Protein AF-0000000078024360 (afdb_homodimer)

Sequence (506 aa):
MDKLLIVNADDFGLCKAQNYGIIDAFTHGVVTSTTAMVNGSGIEHAVALSAKHPGLAIGMHFVLTLGRPLSAMPGLVDEKGELGKWIWQRAEEGSLPLAEIEHELECQYARFLELFGRAPTHLDSHHHVHMIPQIYPIVEAFAKEKGVAIRFDYDAALPAGLECVGVKTAAGFDSGFYGDAISETLFLDTLEKSMARGEQSLEIMCHPSFIDNTILASKYCYPRLAELDVLTSASLRYAIAERGYRLGTFKDLMDKLLIVNADDFGLCKAQNYGIIDAFTHGVVTSTTAMVNGSGIEHAVALSAKHPGLAIGMHFVLTLGRPLSAMPGLVDEKGELGKWIWQRAEEGSLPLAEIEHELECQYARFLELFGRAPTHLDSHHHVHMIPQIYPIVEAFAKEKGVAIRFDYDAALPAGLECVGVKTAAGFDSGFYGDAISETLFLDTLEKSMARGEQSLEIMCHPSFIDNTILASKYCYPRLAELDVLTSASLRYAIAERGYRLGTFKDL

Structure (mmCIF, N/CA/C/O backbone):
data_AF-0000000078024360-model_v1
#
loop_
_entity.id
_entity.type
_entity.pdbx_description
1 polymer 'Chitooligosaccharide deacetylase'
#
loop_
_atom_site.group_PDB
_atom_site.id
_atom_site.type_symbol
_atom_site.label_atom_id
_atom_site.label_alt_id
_atom_site.label_comp_id
_atom_site.label_asym_id
_atom_site.label_entity_id
_atom_site.label_seq_id
_atom_site.pdbx_PDB_ins_code
_atom_site.Cartn_x
_atom_site.Cartn_y
_atom_site.Cartn_z
_atom_site.occupancy
_atom_site.B_iso_or_equiv
_atom_site.auth_seq_id
_atom_site.auth_comp_id
_atom_site.auth_asym_id
_atom_site.auth_atom_id
_atom_site.pdbx_PDB_model_num
ATOM 1 N N . MET A 1 1 ? 19.062 -15.711 -28.844 1 66.38 1 MET A N 1
ATOM 2 C CA . MET A 1 1 ? 17.703 -15.266 -28.562 1 66.38 1 MET A CA 1
ATOM 3 C C . MET A 1 1 ? 17.5 -15.047 -27.078 1 66.38 1 MET A C 1
ATOM 5 O O . MET A 1 1 ? 18.078 -15.75 -26.25 1 66.38 1 MET A O 1
ATOM 9 N N . ASP A 1 2 ? 16.891 -13.922 -26.531 1 89.38 2 ASP A N 1
ATOM 10 C CA . ASP A 1 2 ? 16.719 -13.625 -25.109 1 89.38 2 ASP A CA 1
ATOM 11 C C . ASP A 1 2 ? 15.828 -14.648 -24.422 1 89.38 2 ASP A C 1
ATOM 13 O O . ASP A 1 2 ? 14.883 -15.164 -25.031 1 89.38 2 ASP A O 1
ATOM 17 N N . LYS A 1 3 ? 16.328 -15.125 -23.312 1 97.38 3 LYS A N 1
ATOM 18 C CA . LYS A 1 3 ? 15.531 -16.016 -22.484 1 97.38 3 LYS A CA 1
ATOM 19 C C . LYS A 1 3 ? 14.359 -15.266 -21.844 1 97.38 3 LYS A C 1
ATOM 21 O O . LYS A 1 3 ? 14.5 -14.102 -21.469 1 97.38 3 LYS A O 1
ATOM 26 N N . LEU A 1 4 ? 13.25 -15.953 -21.812 1 98.5 4 LEU A N 1
ATOM 27 C CA . LEU A 1 4 ? 12.047 -15.336 -21.266 1 98.5 4 LEU A CA 1
ATOM 28 C C . LEU A 1 4 ? 12 -15.5 -19.75 1 98.5 4 LEU A C 1
ATOM 30 O O . LEU A 1 4 ? 12.133 -16.625 -19.234 1 98.5 4 LEU A O 1
ATOM 34 N N . LEU A 1 5 ? 11.906 -14.422 -19.031 1 98.81 5 LEU A N 1
ATOM 35 C CA . LEU A 1 5 ? 11.711 -14.453 -17.578 1 98.81 5 LEU A CA 1
ATOM 36 C C . LEU A 1 5 ? 10.328 -13.922 -17.219 1 98.81 5 LEU A C 1
ATOM 38 O O . LEU A 1 5 ? 9.961 -12.812 -17.594 1 98.81 5 LEU A O 1
ATOM 42 N N . ILE A 1 6 ? 9.547 -14.727 -16.562 1 98.88 6 ILE A N 1
ATOM 43 C CA . ILE A 1 6 ? 8.242 -14.336 -16.047 1 98.88 6 ILE A CA 1
ATOM 44 C C . ILE A 1 6 ? 8.305 -14.25 -14.523 1 98.88 6 ILE A C 1
ATOM 46 O O . ILE A 1 6 ? 8.438 -15.273 -13.836 1 98.88 6 ILE A O 1
ATOM 50 N N . VAL A 1 7 ? 8.273 -13.078 -14 1 98.94 7 VAL A N 1
ATOM 51 C CA . VAL A 1 7 ? 8.172 -12.891 -12.555 1 98.94 7 VAL A CA 1
ATOM 52 C C . VAL A 1 7 ? 6.707 -12.766 -12.148 1 98.94 7 VAL A C 1
ATOM 54 O O . VAL A 1 7 ? 6.082 -11.727 -12.391 1 98.94 7 VAL A O 1
ATOM 57 N N . ASN A 1 8 ? 6.195 -13.805 -11.539 1 98.94 8 ASN A N 1
ATOM 58 C CA . ASN A 1 8 ? 4.773 -13.867 -11.203 1 98.94 8 ASN A CA 1
ATOM 59 C C . ASN A 1 8 ? 4.535 -13.656 -9.711 1 98.94 8 ASN A C 1
ATOM 61 O O . ASN A 1 8 ? 5 -14.445 -8.891 1 98.94 8 ASN A O 1
ATOM 65 N N . ALA A 1 9 ? 3.83 -12.594 -9.406 1 98.94 9 ALA A N 1
ATOM 66 C CA . ALA A 1 9 ? 3.439 -12.32 -8.023 1 98.94 9 ALA A CA 1
ATOM 67 C C . ALA A 1 9 ? 2.119 -13.008 -7.684 1 98.94 9 ALA A C 1
ATOM 69 O O . ALA A 1 9 ? 1.08 -12.695 -8.266 1 98.94 9 ALA A O 1
ATOM 70 N N . ASP A 1 10 ? 2.162 -13.883 -6.75 1 98.75 10 ASP A N 1
ATOM 71 C CA . ASP A 1 10 ? 0.977 -14.633 -6.344 1 98.75 10 ASP A CA 1
ATOM 72 C C . ASP A 1 10 ? 0.102 -13.805 -5.406 1 98.75 10 ASP A C 1
ATOM 74 O O . ASP A 1 10 ? 0.519 -12.742 -4.93 1 98.75 10 ASP A O 1
ATOM 78 N N . ASP A 1 11 ? -1.193 -14.211 -5.242 1 98.69 11 ASP A N 1
ATOM 79 C CA . ASP A 1 11 ? -2.107 -13.82 -4.176 1 98.69 11 ASP A CA 1
ATOM 80 C C . ASP A 1 11 ? -2.758 -12.469 -4.484 1 98.69 11 ASP A C 1
ATOM 82 O O . ASP A 1 11 ? -3.135 -11.734 -3.57 1 98.69 11 ASP A O 1
ATOM 86 N N . PHE A 1 12 ? -2.816 -12.078 -5.797 1 98.88 12 PHE A N 1
ATOM 87 C CA . PHE A 1 12 ? -3.582 -10.891 -6.168 1 98.88 12 PHE A CA 1
ATOM 88 C C . PHE A 1 12 ? -5.047 -11.047 -5.777 1 98.88 12 PHE A C 1
ATOM 90 O O . PHE A 1 12 ? -5.684 -12.047 -6.121 1 98.88 12 PHE A O 1
ATOM 97 N N . GLY A 1 13 ? -5.559 -10.164 -4.961 1 98.81 13 GLY A N 1
ATOM 98 C CA . GLY A 1 13 ? -6.922 -10.266 -4.469 1 98.81 13 GLY A CA 1
ATOM 99 C C . GLY A 1 13 ? -7 -10.742 -3.029 1 98.81 13 GLY A C 1
ATOM 100 O O . GLY A 1 13 ? -8.078 -10.742 -2.428 1 98.81 13 GLY A O 1
ATOM 101 N N . LEU A 1 14 ? -5.883 -11.109 -2.449 1 98.5 14 LEU A N 1
ATOM 102 C CA . LEU A 1 14 ? -5.875 -11.547 -1.058 1 98.5 14 LEU A CA 1
ATOM 103 C C . LEU A 1 14 ? -6.328 -10.422 -0.133 1 98.5 14 LEU A C 1
ATOM 105 O O . LEU A 1 14 ? -7.238 -10.609 0.677 1 98.5 14 LEU A O 1
ATOM 109 N N . CYS A 1 15 ? -5.68 -9.305 -0.223 1 98.19 15 CYS A N 1
ATOM 110 C CA . CYS A 1 15 ? -5.98 -8.102 0.543 1 98.19 15 CYS A CA 1
ATOM 111 C C . CYS A 1 15 ? -5.398 -6.863 -0.13 1 98.19 15 CYS A C 1
ATOM 113 O O . CYS A 1 15 ? -4.672 -6.973 -1.119 1 98.19 15 CYS A O 1
ATOM 115 N N . LYS A 1 16 ? -5.711 -5.691 0.348 1 98.25 16 LYS A N 1
ATOM 116 C CA . LYS A 1 16 ? -5.301 -4.453 -0.303 1 98.25 16 LYS A CA 1
ATOM 117 C C . LYS A 1 16 ? -3.785 -4.277 -0.244 1 98.25 16 LYS A C 1
ATOM 119 O O . LYS A 1 16 ? -3.166 -3.854 -1.222 1 98.25 16 LYS A O 1
ATOM 124 N N . ALA A 1 17 ? -3.193 -4.617 0.875 1 98.62 17 ALA A N 1
ATOM 125 C CA . ALA A 1 17 ? -1.746 -4.484 1.014 1 98.62 17 ALA A CA 1
ATOM 126 C C . ALA A 1 17 ? -1.016 -5.34 -0.019 1 98.62 17 ALA A C 1
ATOM 128 O O . ALA A 1 17 ? -0.047 -4.887 -0.635 1 98.62 17 ALA A O 1
ATOM 129 N N . GLN A 1 18 ? -1.488 -6.551 -0.146 1 98.75 18 GLN A N 1
ATOM 130 C CA . GLN A 1 18 ? -0.929 -7.445 -1.153 1 98.75 18 GLN A CA 1
ATOM 131 C C . GLN A 1 18 ? -1.11 -6.875 -2.557 1 98.75 18 GLN A C 1
ATOM 133 O O . GLN A 1 18 ? -0.174 -6.875 -3.359 1 98.75 18 GLN A O 1
ATOM 138 N N . ASN A 1 19 ? -2.318 -6.383 -2.824 1 98.88 19 ASN A N 1
ATOM 139 C CA . ASN A 1 19 ? -2.617 -5.82 -4.137 1 98.88 19 ASN A CA 1
ATOM 140 C C . ASN A 1 19 ? -1.696 -4.648 -4.465 1 98.88 19 ASN A C 1
ATOM 142 O O . ASN A 1 19 ? -1.113 -4.598 -5.551 1 98.88 19 ASN A O 1
ATOM 146 N N . TYR A 1 20 ? -1.521 -3.744 -3.545 1 98.75 20 TYR A N 1
ATOM 147 C CA . TYR A 1 20 ? -0.674 -2.58 -3.777 1 98.75 20 TYR A CA 1
ATOM 148 C C . TYR A 1 20 ? 0.786 -2.988 -3.934 1 98.75 20 TYR A C 1
ATOM 150 O O . TYR A 1 20 ? 1.521 -2.396 -4.727 1 98.75 20 TYR A O 1
ATOM 158 N N . GLY A 1 21 ? 1.196 -3.994 -3.168 1 98.75 21 GLY A N 1
ATOM 159 C CA . GLY A 1 21 ? 2.549 -4.504 -3.33 1 98.75 21 GLY A CA 1
ATOM 160 C C . GLY A 1 21 ? 2.818 -5.047 -4.719 1 98.75 21 GLY A C 1
ATOM 161 O O . GLY A 1 21 ? 3.877 -4.785 -5.301 1 98.75 21 GLY A O 1
ATOM 162 N N . ILE A 1 22 ? 1.882 -5.734 -5.211 1 98.88 22 ILE A N 1
ATOM 163 C CA . ILE A 1 22 ? 2.002 -6.312 -6.547 1 98.88 22 ILE A CA 1
ATOM 164 C C . ILE A 1 22 ? 2.033 -5.199 -7.59 1 98.88 22 ILE A C 1
ATOM 166 O O . ILE A 1 22 ? 2.885 -5.199 -8.484 1 98.88 22 ILE A O 1
ATOM 170 N N . ILE A 1 23 ? 1.162 -4.215 -7.492 1 98.56 23 ILE A N 1
ATOM 171 C CA . ILE A 1 23 ? 1.095 -3.111 -8.438 1 98.56 23 ILE A CA 1
ATOM 172 C C . ILE A 1 23 ? 2.393 -2.311 -8.391 1 98.56 23 ILE A C 1
ATOM 174 O O . ILE A 1 23 ? 2.906 -1.884 -9.43 1 98.56 23 ILE A O 1
ATOM 178 N N . ASP A 1 24 ? 2.916 -2.135 -7.164 1 98.25 24 ASP A N 1
ATOM 179 C CA . ASP A 1 24 ? 4.164 -1.393 -7.027 1 98.25 24 ASP A CA 1
ATOM 180 C C . ASP A 1 24 ? 5.32 -2.135 -7.699 1 98.25 24 ASP A C 1
ATOM 182 O O . ASP A 1 24 ? 6.125 -1.528 -8.406 1 98.25 24 ASP A O 1
ATOM 186 N N . ALA A 1 25 ? 5.379 -3.422 -7.496 1 98.62 25 ALA A N 1
ATOM 187 C CA . ALA A 1 25 ? 6.441 -4.238 -8.078 1 98.62 25 ALA A CA 1
ATOM 188 C C . ALA A 1 25 ? 6.309 -4.312 -9.594 1 98.62 25 ALA A C 1
ATOM 190 O O . ALA A 1 25 ? 7.309 -4.469 -10.305 1 98.62 25 ALA A O 1
ATOM 191 N N . PHE A 1 26 ? 5.133 -4.176 -10.109 1 98.75 26 PHE A N 1
ATOM 192 C CA . PHE A 1 26 ? 4.887 -4.145 -11.547 1 98.75 26 PHE A CA 1
ATOM 193 C C . PHE A 1 26 ? 5.297 -2.797 -12.133 1 98.75 26 PHE A C 1
ATOM 195 O O . PHE A 1 26 ? 6 -2.746 -13.148 1 98.75 26 PHE A O 1
ATOM 202 N N . THR A 1 27 ? 4.883 -1.748 -11.445 1 96.88 27 THR A N 1
ATOM 203 C CA . THR A 1 27 ? 5.059 -0.398 -11.969 1 96.88 27 THR A CA 1
ATOM 204 C C . THR A 1 27 ? 6.512 0.044 -11.852 1 96.88 27 THR A C 1
ATOM 206 O O . THR A 1 27 ? 7.031 0.745 -12.719 1 96.88 27 THR A O 1
ATOM 209 N N . HIS A 1 28 ? 7.168 -0.388 -10.789 1 95.75 28 HIS A N 1
ATOM 210 C CA . HIS A 1 28 ? 8.492 0.152 -10.5 1 95.75 28 HIS A CA 1
ATOM 211 C C . HIS A 1 28 ? 9.547 -0.952 -10.469 1 95.75 28 HIS A C 1
ATOM 213 O O . HIS A 1 28 ? 10.711 -0.693 -10.172 1 95.75 28 HIS A O 1
ATOM 219 N N . GLY A 1 29 ? 9.109 -2.186 -10.773 1 98.06 29 GLY A N 1
ATOM 220 C CA . GLY A 1 29 ? 10.039 -3.295 -10.617 1 98.06 29 GLY A CA 1
ATOM 221 C C . GLY A 1 29 ? 9.984 -4.285 -11.766 1 98.06 29 GLY A C 1
ATOM 222 O O . GLY A 1 29 ? 9.828 -3.891 -12.922 1 98.06 29 GLY A O 1
ATOM 223 N N . VAL A 1 30 ? 10.188 -5.57 -11.438 1 98.75 30 VAL A N 1
ATOM 224 C CA . VAL A 1 30 ? 10.445 -6.547 -12.492 1 98.75 30 VAL A CA 1
ATOM 225 C C . VAL A 1 30 ? 9.266 -7.512 -12.609 1 98.75 30 VAL A C 1
ATOM 227 O O . VAL A 1 30 ? 9.273 -8.406 -13.453 1 98.75 30 VAL A O 1
ATOM 230 N N . VAL A 1 31 ? 8.203 -7.281 -11.766 1 98.88 31 VAL A N 1
ATOM 231 C CA . VAL A 1 31 ? 7.02 -8.133 -11.852 1 98.88 31 VAL A CA 1
ATOM 232 C C . VAL A 1 31 ? 6.25 -7.824 -13.133 1 98.88 31 VAL A C 1
ATOM 234 O O . VAL A 1 31 ? 6.023 -6.656 -13.469 1 98.88 31 VAL A O 1
ATOM 237 N N . THR A 1 32 ? 5.887 -8.859 -13.867 1 98.81 32 THR A N 1
ATOM 238 C CA . THR A 1 32 ? 5.176 -8.648 -15.125 1 98.81 32 THR A CA 1
ATOM 239 C C . THR A 1 32 ? 3.855 -9.406 -15.133 1 98.81 32 THR A C 1
ATOM 241 O O . THR A 1 32 ? 3.02 -9.203 -16.016 1 98.81 32 THR A O 1
ATOM 244 N N . SER A 1 33 ? 3.705 -10.297 -14.133 1 98.75 33 SER A N 1
ATOM 245 C CA . SER A 1 33 ? 2.58 -11.227 -14.094 1 98.75 33 SER A CA 1
ATOM 246 C C . SER A 1 33 ? 2.1 -11.453 -12.664 1 98.75 33 SER A C 1
ATOM 248 O O . SER A 1 33 ? 2.875 -11.32 -11.711 1 98.75 33 SER A O 1
ATOM 250 N N . THR A 1 34 ? 0.787 -11.688 -12.562 1 98.94 34 THR A N 1
ATOM 251 C CA . THR A 1 34 ? 0.217 -12.031 -11.266 1 98.94 34 THR A CA 1
ATOM 252 C C . THR A 1 34 ? -0.892 -13.062 -11.422 1 98.94 34 THR A C 1
ATOM 254 O O . THR A 1 34 ? -1.272 -13.414 -12.539 1 98.94 34 THR A O 1
ATOM 257 N N . THR A 1 35 ? -1.301 -13.656 -10.312 1 98.94 35 THR A N 1
ATOM 258 C CA . THR A 1 35 ? -2.439 -14.57 -10.312 1 98.94 35 THR A CA 1
ATOM 259 C C . THR A 1 35 ? -3.449 -14.172 -9.242 1 98.94 35 THR A C 1
ATOM 261 O O . THR A 1 35 ? -3.078 -13.938 -8.086 1 98.94 35 THR A O 1
ATOM 264 N N . ALA A 1 36 ? -4.688 -14.141 -9.648 1 98.94 36 ALA A N 1
ATOM 265 C CA . ALA A 1 36 ? -5.727 -13.562 -8.805 1 98.94 36 ALA A CA 1
ATOM 266 C C . ALA A 1 36 ? -6.5 -14.641 -8.062 1 98.94 36 ALA A C 1
ATOM 268 O O . ALA A 1 36 ? -6.852 -15.672 -8.641 1 98.94 36 ALA A O 1
ATOM 269 N N . MET A 1 37 ? -6.715 -14.414 -6.805 1 98.81 37 MET A N 1
ATOM 270 C CA . MET A 1 37 ? -7.629 -15.203 -5.977 1 98.81 37 MET A CA 1
ATOM 271 C C . MET A 1 37 ? -9.039 -14.625 -6.023 1 98.81 37 MET A C 1
ATOM 273 O O . MET A 1 37 ? -9.336 -13.656 -5.32 1 98.81 37 MET A O 1
ATOM 277 N N . VAL A 1 38 ? -9.914 -15.25 -6.73 1 98.81 38 VAL A N 1
ATOM 278 C CA . VAL A 1 38 ? -11.203 -14.633 -7.035 1 98.81 38 VAL A CA 1
ATOM 279 C C . VAL A 1 38 ? -12.117 -14.742 -5.82 1 98.81 38 VAL A C 1
ATOM 281 O O . VAL A 1 38 ? -13.164 -14.086 -5.762 1 98.81 38 VAL A O 1
ATOM 284 N N . ASN A 1 39 ? -11.75 -15.586 -4.867 1 98.31 39 ASN A N 1
ATOM 285 C CA . ASN A 1 39 ? -12.531 -15.688 -3.641 1 98.31 39 ASN A CA 1
ATOM 286 C C . ASN A 1 39 ? -11.945 -14.812 -2.531 1 98.31 39 ASN A C 1
ATOM 288 O O . ASN A 1 39 ? -12.43 -14.844 -1.398 1 98.31 39 ASN A O 1
ATOM 292 N N . GLY A 1 40 ? -10.883 -14.094 -2.82 1 97.56 40 GLY A N 1
ATOM 293 C CA . GLY A 1 40 ? -10.219 -13.289 -1.808 1 97.56 40 GLY A CA 1
ATOM 294 C C . GLY A 1 40 ? -10.992 -12.031 -1.448 1 97.56 40 GLY A C 1
ATOM 295 O O . GLY A 1 40 ? -11.711 -11.484 -2.281 1 97.56 40 GLY A O 1
ATOM 296 N N . SER A 1 41 ? -10.766 -11.531 -0.26 1 96.75 41 SER A N 1
ATOM 297 C CA . SER A 1 41 ? -11.469 -10.352 0.233 1 96.75 41 SER A CA 1
ATOM 298 C C . SER A 1 41 ? -11.039 -9.102 -0.517 1 96.75 41 SER A C 1
ATOM 300 O O . SER A 1 41 ? -11.773 -8.109 -0.554 1 96.75 41 SER A O 1
ATOM 302 N N . GLY A 1 42 ? -9.867 -9.133 -1.114 1 98.12 42 GLY A N 1
ATOM 303 C CA . GLY A 1 42 ? -9.352 -7.969 -1.821 1 98.12 42 GLY A CA 1
ATOM 304 C C . GLY A 1 42 ? -9.586 -8.031 -3.318 1 98.12 42 GLY A C 1
ATOM 305 O O . GLY A 1 42 ? -8.992 -7.262 -4.078 1 98.12 42 GLY A O 1
ATOM 306 N N . ILE A 1 43 ? -10.492 -8.891 -3.801 1 98.81 43 ILE A N 1
ATOM 307 C CA . ILE A 1 43 ? -10.555 -9.203 -5.223 1 98.81 43 ILE A CA 1
ATOM 308 C C . ILE A 1 43 ? -11.156 -8.016 -5.984 1 98.81 43 ILE A C 1
ATOM 310 O O . ILE A 1 43 ? -10.703 -7.691 -7.086 1 98.81 43 ILE A O 1
ATOM 314 N N . GLU A 1 44 ? -12.148 -7.344 -5.449 1 98.25 44 GLU A N 1
ATOM 315 C CA . GLU A 1 44 ? -12.719 -6.184 -6.133 1 98.25 44 GLU A CA 1
ATOM 316 C C . GLU A 1 44 ? -11.695 -5.062 -6.266 1 98.25 44 GLU A C 1
ATOM 318 O O . GLU A 1 44 ? -11.641 -4.383 -7.293 1 98.25 44 GLU A O 1
ATOM 323 N N . HIS A 1 45 ? -10.953 -4.906 -5.227 1 98.12 45 HIS A N 1
ATOM 324 C CA . HIS A 1 45 ? -9.859 -3.936 -5.254 1 98.12 45 HIS A CA 1
ATOM 325 C C . HIS A 1 45 ? -8.828 -4.293 -6.324 1 98.12 45 HIS A C 1
ATOM 327 O O . HIS A 1 45 ? -8.359 -3.42 -7.055 1 98.12 45 HIS A O 1
ATOM 333 N N . ALA A 1 46 ? -8.508 -5.547 -6.426 1 98.75 46 ALA A N 1
ATOM 334 C CA . ALA A 1 46 ? -7.566 -6.031 -7.438 1 98.75 46 ALA A CA 1
ATOM 335 C C . ALA A 1 46 ? -8.086 -5.742 -8.844 1 98.75 46 ALA A C 1
ATOM 337 O O . ALA A 1 46 ? -7.324 -5.312 -9.711 1 98.75 46 ALA A O 1
ATOM 338 N N . VAL A 1 47 ? -9.344 -5.926 -9.031 1 98.69 47 VAL A N 1
ATOM 339 C CA . VAL A 1 47 ? -9.969 -5.684 -10.328 1 98.69 47 VAL A CA 1
ATOM 340 C C . VAL A 1 47 ? -9.852 -4.203 -10.688 1 98.69 47 VAL A C 1
ATOM 342 O O . VAL A 1 47 ? -9.461 -3.857 -11.805 1 98.69 47 VAL A O 1
ATOM 345 N N . ALA A 1 48 ? -10.125 -3.373 -9.766 1 97.38 48 ALA A N 1
ATOM 346 C CA . ALA A 1 48 ? -10.047 -1.934 -10 1 97.38 48 ALA A CA 1
ATOM 347 C C . ALA A 1 48 ? -8.617 -1.515 -10.352 1 97.38 48 ALA A C 1
ATOM 349 O O . ALA A 1 48 ? -8.406 -0.717 -11.266 1 97.38 48 ALA A O 1
ATOM 350 N N . LEU A 1 49 ? -7.672 -2.047 -9.633 1 97.44 49 LEU A N 1
ATOM 351 C CA . LEU A 1 49 ? -6.273 -1.731 -9.891 1 97.44 49 LEU A CA 1
ATOM 352 C C . LEU A 1 49 ? -5.852 -2.234 -11.273 1 97.44 49 LEU A C 1
ATOM 354 O O . LEU A 1 49 ? -5.145 -1.536 -12 1 97.44 49 LEU A O 1
ATOM 358 N N . SER A 1 50 ? -6.293 -3.428 -11.57 1 97.75 50 SER A N 1
ATOM 359 C CA . SER A 1 50 ? -5.91 -4.023 -12.852 1 97.75 50 SER A CA 1
ATOM 360 C C . SER A 1 50 ? -6.395 -3.176 -14.023 1 97.75 50 SER A C 1
ATOM 362 O O . SER A 1 50 ? -5.715 -3.074 -15.047 1 97.75 50 SER A O 1
ATOM 364 N N . ALA A 1 51 ? -7.543 -2.576 -13.914 1 96.25 51 ALA A N 1
ATOM 365 C CA . ALA A 1 51 ? -8.109 -1.734 -14.969 1 96.25 51 ALA A CA 1
ATOM 366 C C . ALA A 1 51 ? -7.203 -0.537 -15.25 1 96.25 51 ALA A C 1
ATOM 368 O O . ALA A 1 51 ? -7.133 -0.062 -16.391 1 96.25 51 ALA A O 1
ATOM 369 N N . LYS A 1 52 ? -6.461 -0.167 -14.266 1 94.12 52 LYS A N 1
ATOM 370 C CA . LYS A 1 52 ? -5.574 0.984 -14.398 1 94.12 52 LYS A CA 1
ATOM 371 C C . LYS A 1 52 ? -4.18 0.553 -14.844 1 94.12 52 LYS A C 1
ATOM 373 O O . LYS A 1 52 ? -3.324 1.395 -15.125 1 94.12 52 LYS A O 1
ATOM 378 N N . HIS A 1 53 ? -3.969 -0.753 -14.93 1 96.81 53 HIS A N 1
ATOM 379 C CA . HIS A 1 53 ? -2.664 -1.292 -15.297 1 96.81 53 HIS A CA 1
ATOM 380 C C . HIS A 1 53 ? -2.797 -2.412 -16.328 1 96.81 53 HIS A C 1
ATOM 382 O O . HIS A 1 53 ? -2.447 -3.561 -16.047 1 96.81 53 HIS A O 1
ATOM 388 N N . PRO A 1 54 ? -3.176 -2.094 -17.516 1 95.75 54 PRO A N 1
ATOM 389 C CA . PRO A 1 54 ? -3.51 -3.113 -18.516 1 95.75 54 PRO A CA 1
ATOM 390 C C . PRO A 1 54 ? -2.297 -3.93 -18.953 1 95.75 54 PRO A C 1
ATOM 392 O O . PRO A 1 54 ? -2.451 -5 -19.547 1 95.75 54 PRO A O 1
ATOM 395 N N . GLY A 1 55 ? -1.088 -3.473 -18.656 1 97.12 55 GLY A N 1
ATOM 396 C CA . GLY A 1 55 ? 0.106 -4.215 -19.016 1 97.12 55 GLY A CA 1
ATOM 397 C C . GLY A 1 55 ? 0.376 -5.402 -18.109 1 97.12 55 GLY A C 1
ATOM 398 O O . GLY A 1 55 ? 1.161 -6.289 -18.453 1 97.12 55 GLY A O 1
ATOM 399 N N . LEU A 1 56 ? -0.244 -5.43 -16.969 1 98.5 56 LEU A N 1
ATOM 400 C CA . LEU A 1 56 ? -0.076 -6.523 -16.031 1 98.5 56 LEU A CA 1
ATOM 401 C C . LEU A 1 56 ? -0.833 -7.766 -16.484 1 98.5 56 LEU A C 1
ATOM 403 O O . LEU A 1 56 ? -2.051 -7.719 -16.672 1 98.5 56 LEU A O 1
ATOM 407 N N . ALA A 1 57 ? -0.1 -8.844 -16.75 1 98.81 57 ALA A N 1
ATOM 408 C CA . ALA A 1 57 ? -0.758 -10.102 -17.094 1 98.81 57 ALA A CA 1
ATOM 409 C C . ALA A 1 57 ? -1.375 -10.758 -15.867 1 98.81 57 ALA A C 1
ATOM 411 O O . ALA A 1 57 ? -0.718 -10.891 -14.828 1 98.81 57 ALA A O 1
ATOM 412 N N . ILE A 1 58 ? -2.613 -11.172 -15.961 1 98.88 58 ILE A N 1
ATOM 413 C CA . ILE A 1 58 ? -3.299 -11.688 -14.789 1 98.88 58 ILE A CA 1
ATOM 414 C C . ILE A 1 58 ? -3.777 -13.117 -15.055 1 98.88 58 ILE A C 1
ATOM 416 O O . ILE A 1 58 ? -4.566 -13.344 -15.977 1 98.88 58 ILE A O 1
ATOM 420 N N . GLY A 1 59 ? -3.246 -14.047 -14.328 1 98.94 59 GLY A N 1
ATOM 421 C CA . GLY A 1 59 ? -3.736 -15.414 -14.281 1 98.94 59 GLY A CA 1
ATOM 422 C C . GLY A 1 59 ? -4.715 -15.656 -13.148 1 98.94 59 GLY A C 1
ATOM 423 O O . GLY A 1 59 ? -5.055 -14.734 -12.406 1 98.94 59 GLY A O 1
ATOM 424 N N . MET A 1 60 ? -5.238 -16.875 -13.039 1 98.94 60 MET A N 1
ATOM 425 C CA . MET A 1 60 ? -6.125 -17.281 -11.953 1 98.94 60 MET A CA 1
ATOM 426 C C . MET A 1 60 ? -5.387 -18.156 -10.938 1 98.94 60 MET A C 1
ATOM 428 O O . MET A 1 60 ? -4.746 -19.141 -11.312 1 98.94 60 MET A O 1
ATOM 432 N N . HIS A 1 61 ? -5.422 -17.75 -9.719 1 98.94 61 HIS A N 1
ATOM 433 C CA . HIS A 1 61 ? -4.867 -18.469 -8.586 1 98.94 61 HIS A CA 1
ATOM 434 C C . HIS A 1 61 ? -5.91 -19.391 -7.953 1 98.94 61 HIS A C 1
ATOM 436 O O . HIS A 1 61 ? -6.637 -18.969 -7.043 1 98.94 61 HIS A O 1
ATOM 442 N N . PHE A 1 62 ? -5.961 -20.625 -8.43 1 98.88 62 PHE A N 1
ATOM 443 C CA . PHE A 1 62 ? -6.965 -21.578 -7.973 1 98.88 62 PHE A CA 1
ATOM 444 C C . PHE A 1 62 ? -6.836 -21.812 -6.473 1 98.88 62 PHE A C 1
ATOM 446 O O . PHE A 1 62 ? -5.758 -22.156 -5.984 1 98.88 62 PHE A O 1
ATOM 453 N N . VAL A 1 63 ? -7.949 -21.594 -5.723 1 98.88 63 VAL A N 1
ATOM 454 C CA . VAL A 1 63 ? -7.867 -21.625 -4.266 1 98.88 63 VAL A CA 1
ATOM 455 C C . VAL A 1 63 ? -8.727 -22.766 -3.732 1 98.88 63 VAL A C 1
ATOM 457 O O . VAL A 1 63 ? -9.938 -22.812 -3.984 1 98.88 63 VAL A O 1
ATOM 460 N N . LEU A 1 64 ? -8.078 -23.609 -2.928 1 98.75 64 LEU A N 1
ATOM 461 C CA . LEU A 1 64 ? -8.773 -24.688 -2.248 1 98.75 64 LEU A CA 1
ATOM 462 C C . LEU A 1 64 ? -8.375 -24.75 -0.777 1 98.75 64 LEU A C 1
ATOM 464 O O . LEU A 1 64 ? -8.711 -25.719 -0.082 1 98.75 64 LEU A O 1
ATOM 468 N N . THR A 1 65 ? -7.652 -23.719 -0.267 1 98.31 65 THR A N 1
ATOM 469 C CA . THR A 1 65 ? -7.086 -23.859 1.071 1 98.31 65 THR A CA 1
ATOM 470 C C . THR A 1 65 ? -7.402 -22.625 1.916 1 98.31 65 THR A C 1
ATOM 472 O O . THR A 1 65 ? -6.953 -22.516 3.059 1 98.31 65 THR A O 1
ATOM 475 N N . LEU A 1 66 ? -8.102 -21.703 1.401 1 97.44 66 LEU A N 1
ATOM 476 C CA . LEU A 1 66 ? -8.305 -20.453 2.109 1 97.44 66 LEU A CA 1
ATOM 477 C C . LEU A 1 66 ? -9.68 -19.859 1.781 1 97.44 66 LEU A C 1
ATOM 479 O O . LEU A 1 66 ? -10.078 -19.828 0.617 1 97.44 66 LEU A O 1
ATOM 483 N N . GLY A 1 67 ? -10.367 -19.438 2.826 1 97.31 67 GLY A N 1
ATOM 484 C CA . GLY A 1 67 ? -11.633 -18.75 2.623 1 97.31 67 GLY A CA 1
ATOM 485 C C . GLY A 1 67 ? -12.766 -19.688 2.27 1 97.31 67 GLY A C 1
ATOM 486 O O . GLY A 1 67 ? -12.727 -20.875 2.602 1 97.31 67 GLY A O 1
ATOM 487 N N . ARG A 1 68 ? -13.789 -19.125 1.675 1 98.25 68 ARG A N 1
ATOM 488 C CA . ARG A 1 68 ? -14.977 -19.875 1.273 1 98.25 68 ARG A CA 1
ATOM 489 C C . ARG A 1 68 ? -14.953 -20.172 -0.222 1 98.25 68 ARG A C 1
ATOM 491 O O . ARG A 1 68 ? -14.602 -19.312 -1.027 1 98.25 68 ARG A O 1
ATOM 498 N N . PRO A 1 69 ? -15.234 -21.406 -0.558 1 98.5 69 PRO A N 1
ATOM 499 C CA . PRO A 1 69 ? -15.359 -21.703 -1.987 1 98.5 69 PRO A CA 1
ATOM 500 C C . PRO A 1 69 ? -16.547 -21 -2.635 1 98.5 69 PRO A C 1
ATOM 502 O O . PRO A 1 69 ? -17.375 -20.406 -1.936 1 98.5 69 PRO A O 1
ATOM 505 N N . LEU A 1 70 ? -16.547 -20.969 -3.93 1 98.62 70 LEU A N 1
ATOM 506 C CA . LEU A 1 70 ? -17.641 -20.359 -4.664 1 98.62 70 LEU A CA 1
ATOM 507 C C . LEU A 1 70 ? -18.781 -21.344 -4.859 1 98.62 70 LEU A C 1
ATOM 509 O O . LEU A 1 70 ? -19.922 -20.953 -5.074 1 98.62 70 LEU A O 1
ATOM 513 N N . SER A 1 71 ? -18.438 -22.609 -4.871 1 98.38 71 SER A N 1
ATOM 514 C CA . SER A 1 71 ? -19.438 -23.672 -4.98 1 98.38 71 SER A CA 1
ATOM 515 C C . SER A 1 71 ? -19.609 -24.406 -3.654 1 98.38 71 SER A C 1
ATOM 517 O O . SER A 1 71 ? -18.844 -24.172 -2.709 1 98.38 71 SER A O 1
ATOM 519 N N . ALA A 1 72 ? -20.672 -25.281 -3.604 1 96.25 72 ALA A N 1
ATOM 520 C CA . ALA A 1 72 ? -20.828 -26.141 -2.441 1 96.25 72 ALA A CA 1
ATOM 521 C C . ALA A 1 72 ? -19.766 -27.234 -2.426 1 96.25 72 ALA A C 1
ATOM 523 O O . ALA A 1 72 ? -19.609 -27.984 -3.398 1 96.25 72 ALA A O 1
ATOM 524 N N . MET A 1 73 ? -18.953 -27.219 -1.376 1 97.56 73 MET A N 1
ATOM 525 C CA . MET A 1 73 ? -17.906 -28.234 -1.254 1 97.56 73 MET A CA 1
ATOM 526 C C . MET A 1 73 ? -17.969 -28.922 0.107 1 97.56 73 MET A C 1
ATOM 528 O O . MET A 1 73 ? -16.984 -28.891 0.862 1 97.56 73 MET A O 1
ATOM 532 N N . PRO A 1 74 ? -19.094 -29.594 0.381 1 97.19 74 PRO A N 1
ATOM 533 C CA . PRO A 1 74 ? -19.234 -30.203 1.701 1 97.19 74 PRO A CA 1
ATOM 534 C C . PRO A 1 74 ? -18.109 -31.188 2.014 1 97.19 74 PRO A C 1
ATOM 536 O O . PRO A 1 74 ? -17.797 -31.422 3.186 1 97.19 74 PRO A O 1
ATOM 539 N N . GLY A 1 75 ? -17.438 -31.734 1.004 1 96.75 75 GLY A N 1
ATOM 540 C CA . GLY A 1 75 ? -16.375 -32.719 1.218 1 96.75 75 GLY A CA 1
ATOM 541 C C . GLY A 1 75 ? -15.047 -32.094 1.584 1 96.75 75 GLY A C 1
ATOM 542 O O . GLY A 1 75 ? -14.117 -32.781 1.988 1 96.75 75 GLY A O 1
ATOM 543 N N . LEU A 1 76 ? -14.969 -30.734 1.486 1 97.94 76 LEU A N 1
ATOM 544 C CA . LEU A 1 76 ? -13.648 -30.141 1.669 1 97.94 76 LEU A CA 1
ATOM 545 C C . LEU A 1 76 ? -13.719 -28.969 2.631 1 97.94 76 LEU A C 1
ATOM 547 O O . LEU A 1 76 ? -12.688 -28.516 3.127 1 97.94 76 LEU A O 1
ATOM 551 N N . VAL A 1 77 ? -14.859 -28.484 2.975 1 98.19 77 VAL A N 1
ATOM 552 C CA . VAL A 1 77 ? -14.969 -27.344 3.877 1 98.19 77 VAL A CA 1
ATOM 553 C C . VAL A 1 77 ? -15.188 -27.828 5.305 1 98.19 77 VAL A C 1
ATOM 555 O O . VAL A 1 77 ? -15.602 -28.969 5.52 1 98.19 77 VAL A O 1
ATOM 558 N N . ASP A 1 78 ? -14.875 -26.969 6.242 1 97.56 78 ASP A N 1
ATOM 559 C CA . ASP A 1 78 ? -15.148 -27.297 7.641 1 97.56 78 ASP A CA 1
ATOM 560 C C . ASP A 1 78 ? -16.578 -26.906 8.031 1 97.56 78 ASP A C 1
ATOM 562 O O . ASP A 1 78 ? -17.406 -26.625 7.16 1 97.56 78 ASP A O 1
ATOM 566 N N . GLU A 1 79 ? -16.844 -26.969 9.336 1 96.88 79 GLU A N 1
ATOM 567 C CA . GLU A 1 79 ? -18.203 -26.734 9.852 1 96.88 79 GLU A CA 1
ATOM 568 C C . GLU A 1 79 ? -18.656 -25.297 9.562 1 96.88 79 GLU A C 1
ATOM 570 O O . GLU A 1 79 ? -19.844 -25.031 9.477 1 96.88 79 GLU A O 1
ATOM 575 N N . LYS A 1 80 ? -17.75 -24.5 9.344 1 96.56 80 LYS A N 1
ATOM 576 C CA . LYS A 1 80 ? -18.047 -23.094 9.109 1 96.56 80 LYS A CA 1
ATOM 577 C C . LYS A 1 80 ? -18.109 -22.781 7.613 1 96.56 80 LYS A C 1
ATOM 579 O O . LYS A 1 80 ? -18.266 -21.625 7.219 1 96.56 80 LYS A O 1
ATOM 584 N N . GLY A 1 81 ? -17.859 -23.766 6.742 1 97.94 81 GLY A N 1
ATOM 585 C CA . GLY A 1 81 ? -17.891 -23.562 5.301 1 97.94 81 GLY A CA 1
ATOM 586 C C . GLY A 1 81 ? -16.578 -23.031 4.746 1 97.94 81 GLY A C 1
ATOM 587 O O . GLY A 1 81 ? -16.547 -22.469 3.652 1 97.94 81 GLY A O 1
ATOM 588 N N . GLU A 1 82 ? -15.516 -23.203 5.488 1 97.81 82 GLU A N 1
ATOM 589 C CA . GLU A 1 82 ? -14.227 -22.641 5.086 1 97.81 82 GLU A CA 1
ATOM 590 C C . GLU A 1 82 ? -13.273 -23.734 4.605 1 97.81 82 GLU A C 1
ATOM 592 O O . GLU A 1 82 ? -13.273 -24.844 5.137 1 97.81 82 GLU A O 1
ATOM 597 N N . LEU A 1 83 ? -12.5 -23.391 3.654 1 98.25 83 LEU A N 1
ATOM 598 C CA . LEU A 1 83 ? -11.438 -24.25 3.158 1 98.25 83 LEU A CA 1
ATOM 599 C C . LEU A 1 83 ? -10.227 -24.219 4.094 1 98.25 83 LEU A C 1
ATOM 601 O O . LEU A 1 83 ? -10.078 -23.297 4.883 1 98.25 83 LEU A O 1
ATOM 605 N N . GLY A 1 84 ? -9.359 -25.25 3.975 1 96.56 84 GLY A N 1
ATOM 606 C CA . GLY A 1 84 ? -8.195 -25.266 4.844 1 96.56 84 GLY A CA 1
ATOM 607 C C . GLY A 1 84 ? -7.137 -26.25 4.406 1 96.56 84 GLY A C 1
ATOM 608 O O . GLY A 1 84 ? -7.242 -26.844 3.33 1 96.56 84 GLY A O 1
ATOM 609 N N . LYS A 1 85 ? -6.137 -26.438 5.227 1 96.56 85 LYS A N 1
ATOM 610 C CA . LYS A 1 85 ? -4.926 -27.156 4.855 1 96.56 85 LYS A CA 1
ATOM 611 C C . LYS A 1 85 ? -5.129 -28.672 4.988 1 96.56 85 LYS A C 1
ATOM 613 O O . LYS A 1 85 ? -4.258 -29.453 4.617 1 96.56 85 LYS A O 1
ATOM 618 N N . TRP A 1 86 ? -6.266 -29.078 5.449 1 97.75 86 TRP A N 1
ATOM 619 C CA . TRP A 1 86 ? -6.539 -30.5 5.602 1 97.75 86 TRP A CA 1
ATOM 620 C C . TRP A 1 86 ? -6.656 -31.188 4.242 1 97.75 86 TRP A C 1
ATOM 622 O O . TRP A 1 86 ? -6.758 -32.406 4.16 1 97.75 86 TRP A O 1
ATOM 632 N N . ILE A 1 87 ? -6.621 -30.438 3.16 1 98.06 87 ILE A N 1
ATOM 633 C CA . ILE A 1 87 ? -6.676 -31 1.812 1 98.06 87 ILE A CA 1
ATOM 634 C C . ILE A 1 87 ? -5.52 -31.969 1.612 1 98.06 87 ILE A C 1
ATOM 636 O O . ILE A 1 87 ? -5.656 -32.969 0.902 1 98.06 87 ILE A O 1
ATOM 640 N N . TRP A 1 88 ? -4.406 -31.719 2.213 1 97.44 88 TRP A N 1
ATOM 641 C CA . TRP A 1 88 ? -3.256 -32.594 2.057 1 97.44 88 TRP A CA 1
ATOM 642 C C . TRP A 1 88 ? -3.518 -33.938 2.709 1 97.44 88 TRP A C 1
ATOM 644 O O . TRP A 1 88 ? -3.164 -35 2.154 1 97.44 88 TRP A O 1
ATOM 654 N N . GLN A 1 89 ? -4.121 -33.875 3.904 1 97.44 89 GLN A N 1
ATOM 655 C CA . GLN A 1 89 ? -4.508 -35.125 4.562 1 97.44 89 GLN A CA 1
ATOM 656 C C . GLN A 1 89 ? -5.52 -35.875 3.723 1 97.44 89 GLN A C 1
ATOM 658 O O . GLN A 1 89 ? -5.418 -37.094 3.584 1 97.44 89 GLN A O 1
ATOM 663 N N . ARG A 1 90 ? -6.457 -35.188 3.168 1 97.56 90 ARG A N 1
ATOM 664 C CA . ARG A 1 90 ? -7.445 -35.812 2.295 1 97.56 90 ARG A CA 1
ATOM 665 C C . ARG A 1 90 ? -6.773 -36.469 1.083 1 97.56 90 ARG A C 1
ATOM 667 O O . ARG A 1 90 ? -7.18 -37.531 0.636 1 97.56 90 ARG A O 1
ATOM 674 N N . ALA A 1 91 ? -5.844 -35.812 0.537 1 97.5 91 ALA A N 1
ATOM 675 C CA . ALA A 1 91 ? -5.098 -36.344 -0.604 1 97.5 91 ALA A CA 1
ATOM 676 C C . ALA A 1 91 ? -4.355 -37.625 -0.231 1 97.5 91 ALA A C 1
ATOM 678 O O . ALA A 1 91 ? -4.41 -38.625 -0.959 1 97.5 91 ALA A O 1
ATOM 679 N N . GLU A 1 92 ? -3.666 -37.562 0.924 1 96.75 92 GLU A N 1
ATOM 680 C CA . GLU A 1 92 ? -2.918 -38.75 1.4 1 96.75 92 GLU A CA 1
ATOM 681 C C . GLU A 1 92 ? -3.838 -39.938 1.614 1 96.75 92 GLU A C 1
ATOM 683 O O . GLU A 1 92 ? -3.453 -41.062 1.34 1 96.75 92 GLU A O 1
ATOM 688 N N . GLU A 1 93 ? -5.043 -39.656 1.992 1 97.38 93 GLU A N 1
ATOM 689 C CA . GLU A 1 93 ? -6.008 -40.688 2.299 1 97.38 93 GLU A CA 1
ATOM 690 C C . GLU A 1 93 ? -6.754 -41.156 1.044 1 97.38 93 GLU A C 1
ATOM 692 O O . GLU A 1 93 ? -7.516 -42.125 1.081 1 97.38 93 GLU A O 1
ATOM 697 N N . GLY A 1 94 ? -6.559 -40.5 0.029 1 96.75 94 GLY A N 1
ATOM 698 C CA . GLY A 1 94 ? -7.277 -40.812 -1.19 1 96.75 94 GLY A CA 1
ATOM 699 C C . GLY A 1 94 ? -8.758 -40.5 -1.123 1 96.75 94 GLY A C 1
ATOM 700 O O . GLY A 1 94 ? -9.578 -41.156 -1.755 1 96.75 94 GLY A O 1
ATOM 701 N N . SER A 1 95 ? -9.109 -39.438 -0.338 1 97.56 95 SER A N 1
ATOM 702 C CA . SER A 1 95 ? -10.516 -39.156 -0.09 1 97.56 95 SER A CA 1
ATOM 703 C C . SER A 1 95 ? -10.883 -37.75 -0.589 1 97.56 95 SER A C 1
ATOM 705 O O . SER A 1 95 ? -11.859 -37.156 -0.125 1 97.56 95 SER A O 1
ATOM 707 N N . LEU A 1 96 ? -10.141 -37.25 -1.511 1 98.5 96 LEU A N 1
ATOM 708 C CA . LEU A 1 96 ? -10.445 -35.938 -2.066 1 98.5 96 LEU A CA 1
ATOM 709 C C . LEU A 1 96 ? -11.766 -35.969 -2.828 1 98.5 96 LEU A C 1
ATOM 711 O O . LEU A 1 96 ? -12.023 -36.875 -3.604 1 98.5 96 LEU A O 1
ATOM 715 N N . PRO A 1 97 ? -12.617 -35.031 -2.594 1 98.44 97 PRO A N 1
ATOM 716 C CA . PRO A 1 97 ? -13.844 -34.906 -3.391 1 98.44 97 PRO A CA 1
ATOM 717 C C . PRO A 1 97 ? -13.602 -34.312 -4.773 1 98.44 97 PRO A C 1
ATOM 719 O O . PRO A 1 97 ? -13.961 -33.156 -5.023 1 98.44 97 PRO A O 1
ATOM 722 N N . LEU A 1 98 ? -13.148 -35.094 -5.742 1 98.5 98 LEU A N 1
ATOM 723 C CA . LEU A 1 98 ? -12.617 -34.656 -7.023 1 98.5 98 LEU A CA 1
ATOM 724 C C . LEU A 1 98 ? -13.719 -34 -7.859 1 98.5 98 LEU A C 1
ATOM 726 O O . LEU A 1 98 ? -13.461 -33.031 -8.578 1 98.5 98 LEU A O 1
ATOM 730 N N . ALA A 1 99 ? -14.93 -34.5 -7.797 1 98.38 99 ALA A N 1
ATOM 731 C CA . ALA A 1 99 ? -16.031 -33.875 -8.539 1 98.38 99 ALA A CA 1
ATOM 732 C C . ALA A 1 99 ? -16.312 -32.469 -8.039 1 98.38 99 ALA A C 1
ATOM 734 O O . ALA A 1 99 ? -16.562 -31.562 -8.828 1 98.38 99 ALA A O 1
ATOM 735 N N . GLU A 1 100 ? -16.25 -32.281 -6.703 1 98.56 100 GLU A N 1
ATOM 736 C CA . GLU A 1 100 ? -16.422 -30.969 -6.117 1 98.56 100 GLU A CA 1
ATOM 737 C C . GLU A 1 100 ? -15.297 -30.031 -6.543 1 98.56 100 GLU A C 1
ATOM 739 O O . GLU A 1 100 ? -15.531 -28.859 -6.852 1 98.56 100 GLU A O 1
ATOM 744 N N . ILE A 1 101 ? -14.133 -30.531 -6.566 1 98.81 101 ILE A N 1
ATOM 745 C CA . ILE A 1 101 ? -12.953 -29.75 -6.922 1 98.81 101 ILE A CA 1
ATOM 746 C C . ILE A 1 101 ? -13.055 -29.281 -8.375 1 98.81 101 ILE A C 1
ATOM 748 O O . ILE A 1 101 ? -12.789 -28.125 -8.688 1 98.81 101 ILE A O 1
ATOM 752 N N . GLU A 1 102 ? -13.461 -30.188 -9.266 1 98.69 102 GLU A N 1
ATOM 753 C CA . GLU A 1 102 ? -13.648 -29.844 -10.672 1 98.69 102 GLU A CA 1
ATOM 754 C C . GLU A 1 102 ? -14.703 -28.75 -10.844 1 98.69 102 GLU A C 1
ATOM 756 O O . GLU A 1 102 ? -14.5 -27.797 -11.602 1 98.69 102 GLU A O 1
ATOM 761 N N . HIS A 1 103 ? -15.758 -28.922 -10.133 1 98.75 103 HIS A N 1
ATOM 762 C CA . HIS A 1 103 ? -16.828 -27.922 -10.203 1 98.75 103 HIS A CA 1
ATOM 763 C C . HIS A 1 103 ? -16.375 -26.578 -9.648 1 98.75 103 HIS A C 1
ATOM 765 O O . HIS A 1 103 ? -16.703 -25.531 -10.203 1 98.75 103 HIS A O 1
ATOM 771 N N . GLU A 1 104 ? -15.633 -26.625 -8.539 1 98.88 104 GLU A N 1
ATOM 772 C CA . GLU A 1 104 ? -15.102 -25.391 -7.965 1 98.88 104 GLU A CA 1
ATOM 773 C C . GLU A 1 104 ? -14.164 -24.688 -8.938 1 98.88 104 GLU A C 1
ATOM 775 O O . GLU A 1 104 ? -14.195 -23.469 -9.055 1 98.88 104 GLU A O 1
ATOM 780 N N . LEU A 1 105 ? -13.383 -25.453 -9.656 1 98.88 105 LEU A N 1
ATOM 781 C CA . LEU A 1 105 ? -12.5 -24.891 -10.672 1 98.88 105 LEU A CA 1
ATOM 782 C C . LEU A 1 105 ? -13.289 -24.125 -11.727 1 98.88 105 LEU A C 1
ATOM 784 O O . LEU A 1 105 ? -12.93 -23 -12.086 1 98.88 105 LEU A O 1
ATOM 788 N N . GLU A 1 106 ? -14.367 -24.688 -12.203 1 98.81 106 GLU A N 1
ATOM 789 C CA . GLU A 1 106 ? -15.25 -24.031 -13.172 1 98.81 106 GLU A CA 1
ATOM 790 C C . GLU A 1 106 ? -15.844 -22.75 -12.609 1 98.81 106 GLU A C 1
ATOM 792 O O . GLU A 1 106 ? -15.938 -21.734 -13.305 1 98.81 106 GLU A O 1
ATOM 797 N N . CYS A 1 107 ? -16.219 -22.828 -11.367 1 98.88 107 CYS A N 1
ATOM 798 C CA . CYS A 1 107 ? -16.859 -21.688 -10.734 1 98.88 107 CYS A CA 1
ATOM 799 C C . CYS A 1 107 ? -15.883 -20.531 -10.562 1 98.88 107 CYS A C 1
ATOM 801 O O . CYS A 1 107 ? -16.219 -19.375 -10.828 1 98.88 107 CYS A O 1
ATOM 803 N N . GLN A 1 108 ? -14.695 -20.844 -10.117 1 98.94 108 GLN A N 1
ATOM 804 C CA . GLN A 1 108 ? -13.703 -19.781 -9.953 1 98.94 108 GLN A CA 1
ATOM 805 C C . GLN A 1 108 ? -13.297 -19.188 -11.297 1 98.94 108 GLN A C 1
ATOM 807 O O . GLN A 1 108 ? -13.078 -17.984 -11.406 1 98.94 108 GLN A O 1
ATOM 812 N N . TYR A 1 109 ? -13.227 -20.016 -12.344 1 98.88 109 TYR A N 1
ATOM 813 C CA . TYR A 1 109 ? -12.922 -19.516 -13.68 1 98.88 109 TYR A CA 1
ATOM 814 C C . TYR A 1 109 ? -14.023 -18.594 -14.188 1 98.88 109 TYR A C 1
ATOM 816 O O . TYR A 1 109 ? -13.742 -17.531 -14.727 1 98.88 109 TYR A O 1
ATOM 824 N N . ALA A 1 110 ? -15.25 -18.984 -13.992 1 98.88 110 ALA A N 1
ATOM 825 C CA . ALA A 1 110 ? -16.375 -18.172 -14.414 1 98.88 110 ALA A CA 1
ATOM 826 C C . ALA A 1 110 ? -16.375 -16.828 -13.703 1 98.88 110 ALA A C 1
ATOM 828 O O . ALA A 1 110 ? -16.625 -15.781 -14.32 1 98.88 110 ALA A O 1
ATOM 829 N N . ARG A 1 111 ? -16.078 -16.922 -12.422 1 98.88 111 ARG A N 1
ATOM 830 C CA . ARG A 1 111 ? -16 -15.68 -11.656 1 98.88 111 ARG A CA 1
ATOM 831 C C . ARG A 1 111 ? -14.867 -14.797 -12.156 1 98.88 111 ARG A C 1
ATOM 833 O O . ARG A 1 111 ? -15 -13.57 -12.219 1 98.88 111 ARG A O 1
ATOM 840 N N . PHE A 1 112 ? -13.773 -15.398 -12.445 1 98.94 112 PHE A N 1
ATOM 841 C CA . PHE A 1 112 ? -12.648 -14.656 -13.008 1 98.94 112 PHE A CA 1
ATOM 842 C C . PHE A 1 112 ? -13.07 -13.906 -14.266 1 98.94 112 PHE A C 1
ATOM 844 O O . PHE A 1 112 ? -12.812 -12.711 -14.398 1 98.94 112 PHE A O 1
ATOM 851 N N . LEU A 1 113 ? -13.742 -14.578 -15.18 1 98.81 113 LEU A N 1
ATOM 852 C CA . LEU A 1 113 ? -14.211 -13.969 -16.422 1 98.81 113 LEU A CA 1
ATOM 853 C C . LEU A 1 113 ? -15.141 -12.797 -16.141 1 98.81 113 LEU A C 1
ATOM 855 O O . LEU A 1 113 ? -15.047 -11.75 -16.781 1 98.81 113 LEU A O 1
ATOM 859 N N . GLU A 1 114 ? -15.938 -12.977 -15.219 1 98.69 114 GLU A N 1
ATOM 860 C CA . GLU A 1 114 ? -16.891 -11.93 -14.852 1 98.69 114 GLU A CA 1
ATOM 861 C C . GLU A 1 114 ? -16.172 -10.695 -14.312 1 98.69 114 GLU A C 1
ATOM 863 O O . GLU A 1 114 ? -16.516 -9.57 -14.664 1 98.69 114 GLU A O 1
ATOM 868 N N . LEU A 1 115 ? -15.219 -10.93 -13.516 1 98.75 115 LEU A N 1
ATOM 869 C CA . LEU A 1 115 ? -14.547 -9.859 -12.797 1 98.75 115 LEU A CA 1
ATOM 870 C C . LEU A 1 115 ? -13.602 -9.094 -13.719 1 98.75 115 LEU A C 1
ATOM 872 O O . LEU A 1 115 ? -13.562 -7.863 -13.695 1 98.75 115 LEU A O 1
ATOM 876 N N . PHE A 1 116 ? -12.852 -9.812 -14.523 1 98.5 116 PHE A N 1
ATOM 877 C CA . PHE A 1 116 ? -11.766 -9.188 -15.273 1 98.5 116 PHE A CA 1
ATOM 878 C C . PHE A 1 116 ? -12.18 -8.945 -16.719 1 98.5 116 PHE A C 1
ATOM 880 O O . PHE A 1 116 ? -11.531 -8.18 -17.438 1 98.5 116 PHE A O 1
ATOM 887 N N . GLY A 1 117 ? -13.219 -9.664 -17.25 1 98.06 117 GLY A N 1
ATOM 888 C CA . GLY A 1 117 ? -13.75 -9.461 -18.594 1 98.06 117 GLY A CA 1
ATOM 889 C C . GLY A 1 117 ? -12.93 -10.148 -19.672 1 98.06 117 GLY A C 1
ATOM 890 O O . GLY A 1 117 ? -13.109 -9.875 -20.859 1 98.06 117 GLY A O 1
ATOM 891 N N . ARG A 1 118 ? -11.961 -10.93 -19.281 1 97.56 118 ARG A N 1
ATOM 892 C CA . ARG A 1 118 ? -11.102 -11.688 -20.188 1 97.56 118 ARG A CA 1
ATOM 893 C C . ARG A 1 118 ? -10.594 -12.961 -19.516 1 97.56 118 ARG A C 1
ATOM 895 O O . ARG A 1 118 ? -10.641 -13.086 -18.281 1 97.56 118 ARG A O 1
ATOM 902 N N . ALA A 1 119 ? -10.141 -13.859 -20.312 1 98.25 119 ALA A N 1
ATOM 903 C CA . ALA A 1 119 ? -9.594 -15.109 -19.797 1 98.25 119 ALA A CA 1
ATOM 904 C C . ALA A 1 119 ? -8.266 -14.867 -19.078 1 98.25 119 ALA A C 1
ATOM 906 O O . ALA A 1 119 ? -7.523 -13.953 -19.422 1 98.25 119 ALA A O 1
ATOM 907 N N . PRO A 1 120 ? -7.996 -15.656 -18.031 1 98.81 120 PRO A N 1
ATOM 908 C CA . PRO A 1 120 ? -6.672 -15.57 -17.406 1 98.81 120 PRO A CA 1
ATOM 909 C C . PRO A 1 120 ? -5.547 -15.984 -18.359 1 98.81 120 PRO A C 1
ATOM 911 O O . PRO A 1 120 ? -5.754 -16.812 -19.234 1 98.81 120 PRO A O 1
ATOM 914 N N . THR A 1 121 ? -4.395 -15.43 -18.109 1 98.62 121 THR A N 1
ATOM 915 C CA . THR A 1 121 ? -3.252 -15.75 -18.953 1 98.62 121 THR A CA 1
ATOM 916 C C . THR A 1 121 ? -2.695 -17.125 -18.609 1 98.62 121 THR A C 1
ATOM 918 O O . THR A 1 121 ? -2.033 -17.75 -19.438 1 98.62 121 THR A O 1
ATOM 921 N N . HIS A 1 122 ? -2.92 -17.547 -17.391 1 98.88 122 HIS A N 1
ATOM 922 C CA . HIS A 1 122 ? -2.432 -18.844 -16.906 1 98.88 122 HIS A CA 1
ATOM 923 C C . HIS A 1 122 ? -3.146 -19.266 -15.633 1 98.88 122 HIS A C 1
ATOM 925 O O . HIS A 1 122 ? -3.832 -18.453 -15.008 1 98.88 122 HIS A O 1
ATOM 931 N N . LEU A 1 123 ? -3.016 -20.516 -15.352 1 98.81 123 LEU A N 1
ATOM 932 C CA . LEU A 1 123 ? -3.535 -21.062 -14.094 1 98.81 123 LEU A CA 1
ATOM 933 C C . LEU A 1 123 ? -2.398 -21.469 -13.164 1 98.81 123 LEU A C 1
ATOM 935 O O . LEU A 1 123 ? -1.387 -22.016 -13.617 1 98.81 123 LEU A O 1
ATOM 939 N N . ASP A 1 124 ? -2.465 -21.141 -12 1 98.81 124 ASP A N 1
ATOM 940 C CA . ASP A 1 124 ? -1.759 -21.75 -10.867 1 98.81 124 ASP A CA 1
ATOM 941 C C . ASP A 1 124 ? -2.664 -21.859 -9.648 1 98.81 124 ASP A C 1
ATOM 943 O O . ASP A 1 124 ? -3.891 -21.844 -9.773 1 98.81 124 ASP A O 1
ATOM 947 N N . SER A 1 125 ? -2.049 -22.141 -8.461 1 98.81 125 SER A N 1
ATOM 948 C CA . SER A 1 125 ? -2.939 -22.297 -7.316 1 98.81 125 SER A CA 1
ATOM 949 C C . SER A 1 125 ? -2.268 -21.828 -6.027 1 98.81 125 SER A C 1
ATOM 951 O O . SER A 1 125 ? -1.039 -21.828 -5.926 1 98.81 125 SER A O 1
ATOM 953 N N . HIS A 1 126 ? -3.086 -21.375 -5.141 1 98.38 126 HIS A N 1
ATOM 954 C CA . HIS A 1 126 ? -2.625 -21.062 -3.791 1 98.38 126 HIS A CA 1
ATOM 955 C C . HIS A 1 126 ? -2.127 -22.328 -3.084 1 98.38 126 HIS A C 1
ATOM 957 O O . HIS A 1 126 ? -2.785 -23.359 -3.123 1 98.38 126 HIS A O 1
ATOM 963 N N . HIS A 1 127 ? -0.926 -22.297 -2.557 1 97.19 127 HIS A N 1
ATOM 964 C CA . HIS A 1 127 ? -0.234 -23.391 -1.881 1 97.19 127 HIS A CA 1
ATOM 965 C C . HIS A 1 127 ? 0.042 -24.547 -2.84 1 97.19 127 HIS A C 1
ATOM 967 O O . HIS A 1 127 ? 0.183 -25.688 -2.412 1 97.19 127 HIS A O 1
ATOM 973 N N . HIS A 1 128 ? -0.047 -24.359 -4.148 1 97.81 128 HIS A N 1
ATOM 974 C CA . HIS A 1 128 ? 0.298 -25.328 -5.195 1 97.81 128 HIS A CA 1
ATOM 975 C C . HIS A 1 128 ? -0.575 -26.578 -5.109 1 97.81 128 HIS A C 1
ATOM 977 O O . HIS A 1 128 ? -0.1 -27.688 -5.352 1 97.81 128 HIS A O 1
ATOM 983 N N . VAL A 1 129 ? -1.797 -26.391 -4.805 1 98.12 129 VAL A N 1
ATOM 984 C CA . VAL A 1 129 ? -2.703 -27.531 -4.676 1 98.12 129 VAL A CA 1
ATOM 985 C C . VAL A 1 129 ? -2.951 -28.156 -6.047 1 98.12 129 VAL A C 1
ATOM 987 O O . VAL A 1 129 ? -3.322 -29.328 -6.145 1 98.12 129 VAL A O 1
ATOM 990 N N . HIS A 1 130 ? -2.771 -27.422 -7.172 1 98.19 130 HIS A N 1
ATOM 991 C CA . HIS A 1 130 ? -2.98 -27.969 -8.508 1 98.19 130 HIS A CA 1
ATOM 992 C C . HIS A 1 130 ? -1.94 -29.031 -8.828 1 98.19 130 HIS A C 1
ATOM 994 O O . HIS A 1 130 ? -2.117 -29.812 -9.766 1 98.19 130 HIS A O 1
ATOM 1000 N N . MET A 1 131 ? -0.871 -29.109 -8 1 97.75 131 MET A N 1
ATOM 1001 C CA . MET A 1 131 ? 0.192 -30.078 -8.242 1 97.75 131 MET A CA 1
ATOM 1002 C C . MET A 1 131 ? -0.062 -31.359 -7.473 1 97.75 131 MET A C 1
ATOM 1004 O O . MET A 1 131 ? 0.698 -32.312 -7.594 1 97.75 131 MET A O 1
ATOM 1008 N N . ILE A 1 132 ? -1.103 -31.406 -6.594 1 97.75 132 ILE A N 1
ATOM 1009 C CA . ILE A 1 132 ? -1.507 -32.688 -5.992 1 97.75 132 ILE A CA 1
ATOM 1010 C C . ILE A 1 132 ? -1.843 -33.688 -7.09 1 97.75 132 ILE A C 1
ATOM 1012 O O . ILE A 1 132 ? -2.635 -33.406 -7.988 1 97.75 132 ILE A O 1
ATOM 1016 N N . PRO A 1 133 ? -1.261 -34.844 -7.02 1 97.38 133 PRO A N 1
ATOM 1017 C CA . PRO A 1 133 ? -1.329 -35.781 -8.125 1 97.38 133 PRO A CA 1
ATOM 1018 C C . PRO A 1 133 ? -2.762 -36.062 -8.57 1 97.38 133 PRO A C 1
ATOM 1020 O O . PRO A 1 133 ? -3.016 -36.25 -9.766 1 97.38 133 PRO A O 1
ATOM 1023 N N . GLN A 1 134 ? -3.736 -36.125 -7.621 1 97.5 134 GLN A N 1
ATOM 1024 C CA . GLN A 1 134 ? -5.129 -36.406 -7.949 1 97.5 134 GLN A CA 1
ATOM 1025 C C . GLN A 1 134 ? -5.812 -35.188 -8.578 1 97.5 134 GLN A C 1
ATOM 1027 O O . GLN A 1 134 ? -6.809 -35.344 -9.289 1 97.5 134 GLN A O 1
ATOM 1032 N N . ILE A 1 135 ? -5.277 -34.031 -8.344 1 98.38 135 ILE A N 1
ATOM 1033 C CA . ILE A 1 135 ? -5.922 -32.781 -8.766 1 98.38 135 ILE A CA 1
ATOM 1034 C C . ILE A 1 135 ? -5.328 -32.312 -10.086 1 98.38 135 ILE A C 1
ATOM 1036 O O . ILE A 1 135 ? -6.039 -31.766 -10.93 1 98.38 135 ILE A O 1
ATOM 1040 N N . TYR A 1 136 ? -4.094 -32.562 -10.383 1 98.31 136 TYR A N 1
ATOM 1041 C CA . TYR A 1 136 ? -3.365 -32 -11.516 1 98.31 136 TYR A CA 1
ATOM 1042 C C . TYR A 1 136 ? -4.039 -32.375 -12.836 1 98.31 136 TYR A C 1
ATOM 1044 O O . TYR A 1 136 ? -4.266 -31.516 -13.688 1 98.31 136 TYR A O 1
ATOM 1052 N N . PRO A 1 137 ? -4.441 -33.688 -13.016 1 97.56 137 PRO A N 1
ATOM 1053 C CA . PRO A 1 137 ? -5.078 -34.031 -14.289 1 97.56 137 PRO A CA 1
ATOM 1054 C C . PRO A 1 137 ? -6.344 -33.219 -14.555 1 97.56 137 PRO A C 1
ATOM 1056 O O . PRO A 1 137 ? -6.66 -32.906 -15.711 1 97.56 137 PRO A O 1
ATOM 1059 N N . ILE A 1 138 ? -7.043 -32.906 -13.484 1 98.31 138 ILE A N 1
ATOM 1060 C CA . ILE A 1 138 ? -8.266 -32.094 -13.602 1 98.31 138 ILE A CA 1
ATOM 1061 C C . ILE A 1 138 ? -7.93 -30.703 -14.078 1 98.31 138 ILE A C 1
ATOM 1063 O O . ILE A 1 138 ? -8.539 -30.188 -15.023 1 98.31 138 ILE A O 1
ATOM 1067 N N . VAL A 1 139 ? -6.934 -30.078 -13.484 1 98.62 139 VAL A N 1
ATOM 1068 C CA . VAL A 1 139 ? -6.543 -28.703 -13.812 1 98.62 139 VAL A CA 1
ATOM 1069 C C . VAL A 1 139 ? -5.926 -28.656 -15.211 1 98.62 139 VAL A C 1
ATOM 1071 O O . VAL A 1 139 ? -6.195 -27.75 -15.992 1 98.62 139 VAL A O 1
ATOM 1074 N N . GLU A 1 140 ? -5.125 -29.656 -15.547 1 98.19 140 GLU A N 1
ATOM 1075 C CA . GLU A 1 140 ? -4.496 -29.734 -16.859 1 98.19 140 GLU A CA 1
ATOM 1076 C C . GLU A 1 140 ? -5.539 -29.844 -17.969 1 98.19 140 GLU A C 1
ATOM 1078 O O . GLU A 1 140 ? -5.469 -29.141 -18.969 1 98.19 140 GLU A O 1
ATOM 1083 N N . ALA A 1 141 ? -6.469 -30.781 -17.797 1 98 141 ALA A N 1
ATOM 1084 C CA . ALA A 1 141 ? -7.527 -30.953 -18.781 1 98 141 ALA A CA 1
ATOM 1085 C C . ALA A 1 141 ? -8.328 -29.672 -18.969 1 98 141 ALA A C 1
ATOM 1087 O O . ALA A 1 141 ? -8.68 -29.297 -20.094 1 98 141 ALA A O 1
ATOM 1088 N N . PHE A 1 142 ? -8.609 -29.047 -17.875 1 98.5 142 PHE A N 1
ATOM 1089 C CA . PHE A 1 142 ? -9.352 -27.797 -17.906 1 98.5 142 PHE A CA 1
ATOM 1090 C C . PHE A 1 142 ? -8.578 -26.719 -18.656 1 98.5 142 PHE A C 1
ATOM 1092 O O . PHE A 1 142 ? -9.148 -26.031 -19.5 1 98.5 142 PHE A O 1
ATOM 1099 N N . ALA A 1 143 ? -7.305 -26.562 -18.359 1 98.31 143 ALA A N 1
ATOM 1100 C CA . ALA A 1 143 ? -6.445 -25.578 -19.016 1 98.31 143 ALA A CA 1
ATOM 1101 C C . ALA A 1 143 ? -6.387 -25.828 -20.516 1 98.31 143 ALA A C 1
ATOM 1103 O O . ALA A 1 143 ? -6.434 -24.891 -21.312 1 98.31 143 ALA A O 1
ATOM 1104 N N . LYS A 1 144 ? -6.289 -27.125 -20.906 1 97.19 144 LYS A N 1
ATOM 1105 C CA . LYS A 1 144 ? -6.289 -27.484 -22.312 1 97.19 144 LYS A CA 1
ATOM 1106 C C . LYS A 1 144 ? -7.582 -27.047 -23 1 97.19 144 LYS A C 1
ATOM 1108 O O . LYS A 1 144 ? -7.547 -26.438 -24.078 1 97.19 144 LYS A O 1
ATOM 1113 N N . GLU A 1 145 ? -8.578 -27.375 -22.359 1 97.62 145 GLU A N 1
ATOM 1114 C CA . GLU A 1 145 ? -9.891 -27.047 -22.906 1 97.62 145 GLU A CA 1
ATOM 1115 C C . GLU A 1 145 ? -10.031 -25.531 -23.094 1 97.62 145 GLU A C 1
ATOM 1117 O O . GLU A 1 145 ? -10.594 -25.078 -24.094 1 97.62 145 GLU A O 1
ATOM 1122 N N . LYS A 1 146 ? -9.562 -24.75 -22.203 1 98 146 LYS A N 1
ATOM 1123 C CA . LYS A 1 146 ? -9.75 -23.297 -22.219 1 98 146 LYS A CA 1
ATOM 1124 C C . LYS A 1 146 ? -8.625 -22.609 -22.984 1 98 146 LYS A C 1
ATOM 1126 O O . LYS A 1 146 ? -8.688 -21.406 -23.25 1 98 146 LYS A O 1
ATOM 1131 N N . GLY A 1 147 ? -7.547 -23.297 -23.281 1 96.81 147 GLY A N 1
ATOM 1132 C CA . GLY A 1 147 ? -6.422 -22.734 -24 1 96.81 147 GLY A CA 1
ATOM 1133 C C . GLY A 1 147 ? -5.566 -21.812 -23.141 1 96.81 147 GLY A C 1
ATOM 1134 O O . GLY A 1 147 ? -5.094 -20.781 -23.625 1 96.81 147 GLY A O 1
ATOM 1135 N N . VAL A 1 148 ? -5.449 -22.125 -21.859 1 97.62 148 VAL A N 1
ATOM 1136 C CA . VAL A 1 148 ? -4.68 -21.281 -20.953 1 97.62 148 VAL A CA 1
ATOM 1137 C C . VAL A 1 148 ? -3.447 -22.047 -20.469 1 97.62 148 VAL A C 1
ATOM 1139 O O . VAL A 1 148 ? -3.482 -23.266 -20.328 1 97.62 148 VAL A O 1
ATOM 1142 N N . ALA A 1 149 ? -2.346 -21.328 -20.25 1 98.62 149 ALA A N 1
ATOM 1143 C CA . ALA A 1 149 ? -1.109 -21.922 -19.75 1 98.62 149 ALA A CA 1
ATOM 1144 C C . ALA A 1 149 ? -1.249 -22.328 -18.281 1 98.62 149 ALA A C 1
ATOM 1146 O O . ALA A 1 149 ? -2.229 -21.984 -17.625 1 98.62 149 ALA A O 1
ATOM 1147 N N . ILE A 1 150 ? -0.291 -23.109 -17.781 1 98.44 150 ILE A N 1
ATOM 1148 C CA . ILE A 1 150 ? -0.296 -23.531 -16.391 1 98.44 150 ILE A CA 1
ATOM 1149 C C . ILE A 1 150 ? 1.093 -23.344 -15.781 1 98.44 150 ILE A C 1
ATOM 1151 O O . ILE A 1 150 ? 2.104 -23.469 -16.484 1 98.44 150 ILE A O 1
ATOM 1155 N N . ARG A 1 151 ? 1.164 -23 -14.5 1 98.69 151 ARG A N 1
ATOM 1156 C CA . ARG A 1 151 ? 2.396 -23.172 -13.742 1 98.69 151 ARG A CA 1
ATOM 1157 C C . ARG A 1 151 ? 2.676 -24.656 -13.477 1 98.69 151 ARG A C 1
ATOM 1159 O O . ARG A 1 151 ? 1.828 -25.359 -12.93 1 98.69 151 ARG A O 1
ATOM 1166 N N . PHE A 1 152 ? 3.799 -25.062 -13.906 1 98.5 152 PHE A N 1
ATOM 1167 C CA . PHE A 1 152 ? 4.188 -26.453 -13.672 1 98.5 152 PHE A CA 1
ATOM 1168 C C . PHE A 1 152 ? 5.434 -26.531 -12.797 1 98.5 152 PHE A C 1
ATOM 1170 O O . PHE A 1 152 ? 6.5 -26.047 -13.18 1 98.5 152 PHE A O 1
ATOM 1177 N N . ASP A 1 153 ? 5.277 -27.094 -11.625 1 97.81 153 ASP A N 1
ATOM 1178 C CA . ASP A 1 153 ? 6.387 -27.281 -10.688 1 97.81 153 ASP A CA 1
ATOM 1179 C C . ASP A 1 153 ? 7.137 -28.578 -10.969 1 97.81 153 ASP A C 1
ATOM 1181 O O . ASP A 1 153 ? 6.742 -29.641 -10.492 1 97.81 153 ASP A O 1
ATOM 1185 N N . TYR A 1 154 ? 8.203 -28.469 -11.641 1 96.69 154 TYR A N 1
ATOM 1186 C CA . TYR A 1 154 ? 8.953 -29.625 -12.109 1 96.69 154 TYR A CA 1
ATOM 1187 C C . TYR A 1 154 ? 9.508 -30.438 -10.945 1 96.69 154 TYR A C 1
ATOM 1189 O O . TYR A 1 154 ? 9.516 -31.672 -10.977 1 96.69 154 TYR A O 1
ATOM 1197 N N . ASP A 1 155 ? 9.922 -29.688 -9.898 1 94.56 155 ASP A N 1
ATOM 1198 C CA . ASP A 1 155 ? 10.492 -30.375 -8.742 1 94.56 155 ASP A CA 1
ATOM 1199 C C . ASP A 1 155 ? 9.43 -31.203 -8.008 1 94.56 155 ASP A C 1
ATOM 1201 O O . ASP A 1 155 ? 9.688 -32.312 -7.582 1 94.56 155 ASP A O 1
ATOM 1205 N N . ALA A 1 156 ? 8.242 -30.641 -7.895 1 93.69 156 ALA A N 1
ATOM 1206 C CA . ALA A 1 156 ? 7.145 -31.344 -7.23 1 93.69 156 ALA A CA 1
ATOM 1207 C C . ALA A 1 156 ? 6.594 -32.469 -8.109 1 93.69 156 ALA A C 1
ATOM 1209 O O . ALA A 1 156 ? 6.109 -33.469 -7.605 1 93.69 156 ALA A O 1
ATOM 1210 N N . ALA A 1 157 ? 6.676 -32.375 -9.406 1 95.44 157 ALA A N 1
ATOM 1211 C CA . ALA A 1 157 ? 6.086 -33.312 -10.375 1 95.44 157 ALA A CA 1
ATOM 1212 C C . ALA A 1 157 ? 6.902 -34.594 -10.469 1 95.44 157 ALA A C 1
ATOM 1214 O O . ALA A 1 157 ? 6.344 -35.688 -10.625 1 95.44 157 ALA A O 1
ATOM 1215 N N . LEU A 1 158 ? 8.172 -34.469 -10.32 1 91.75 158 LEU A N 1
ATOM 1216 C CA . LEU A 1 158 ? 9.086 -35.562 -10.578 1 91.75 158 LEU A CA 1
ATOM 1217 C C . LEU A 1 158 ? 8.758 -36.781 -9.68 1 91.75 158 LEU A C 1
ATOM 1219 O O . LEU A 1 158 ? 8.469 -37.844 -10.18 1 91.75 158 LEU A O 1
ATOM 1223 N N . PRO A 1 159 ? 8.727 -36.531 -8.375 1 92.38 159 PRO A N 1
ATOM 1224 C CA . PRO A 1 159 ? 8.438 -37.688 -7.52 1 92.38 159 PRO A CA 1
ATOM 1225 C C . PRO A 1 159 ? 7.027 -38.25 -7.73 1 92.38 159 PRO A C 1
ATOM 1227 O O . PRO A 1 159 ? 6.773 -39.406 -7.465 1 92.38 159 PRO A O 1
ATOM 1230 N N . ALA A 1 160 ? 6.121 -37.5 -8.266 1 92.31 160 ALA A N 1
ATOM 1231 C CA . ALA A 1 160 ? 4.723 -37.906 -8.438 1 92.31 160 ALA A CA 1
ATOM 1232 C C . ALA A 1 160 ? 4.48 -38.5 -9.828 1 92.31 160 ALA A C 1
ATOM 1234 O O . ALA A 1 160 ? 3.391 -39 -10.117 1 92.31 160 ALA A O 1
ATOM 1235 N N . GLY A 1 161 ? 5.484 -38.344 -10.695 1 93.56 161 GLY A N 1
ATOM 1236 C CA . GLY A 1 161 ? 5.363 -38.875 -12.055 1 93.56 161 GLY A CA 1
ATOM 1237 C C . GLY A 1 161 ? 4.438 -38.062 -12.93 1 93.56 161 GLY A C 1
ATOM 1238 O O . GLY A 1 161 ? 3.812 -38.562 -13.844 1 93.56 161 GLY A O 1
ATOM 1239 N N . LEU A 1 162 ? 4.277 -36.812 -12.523 1 95.12 162 LEU A N 1
ATOM 1240 C CA . LEU A 1 162 ? 3.43 -35.906 -13.297 1 95.12 162 LEU A CA 1
ATOM 1241 C C . LEU A 1 162 ? 4.188 -35.344 -14.492 1 95.12 162 LEU A C 1
ATOM 1243 O O . LEU A 1 162 ? 5.379 -35.031 -14.383 1 95.12 162 LEU A O 1
ATOM 1247 N N . GLU A 1 163 ? 3.496 -35.219 -15.617 1 94.56 163 GLU A N 1
ATOM 1248 C CA . GLU A 1 163 ? 4.023 -34.594 -16.828 1 94.56 163 GLU A CA 1
ATOM 1249 C C . GLU A 1 163 ? 3.045 -33.562 -17.375 1 94.56 163 GLU A C 1
ATOM 1251 O O . GLU A 1 163 ? 1.828 -33.719 -17.25 1 94.56 163 GLU A O 1
ATOM 1256 N N . CYS A 1 164 ? 3.641 -32.562 -17.812 1 93 164 CYS A N 1
ATOM 1257 C CA . CYS A 1 164 ? 2.826 -31.547 -18.469 1 93 164 CYS A CA 1
ATOM 1258 C C . CYS A 1 164 ? 2.752 -31.812 -19.969 1 93 164 CYS A C 1
ATOM 1260 O O . CYS A 1 164 ? 3.738 -31.625 -20.688 1 93 164 CYS A O 1
ATOM 1262 N N . VAL A 1 165 ? 1.57 -32.219 -20.469 1 91.75 165 VAL A N 1
ATOM 1263 C CA . VAL A 1 165 ? 1.442 -32.625 -21.875 1 91.75 165 VAL A CA 1
ATOM 1264 C C . VAL A 1 165 ? 0.333 -31.812 -22.547 1 91.75 165 VAL A C 1
ATOM 1266 O O . VAL A 1 165 ? -0.826 -31.875 -22.125 1 91.75 165 VAL A O 1
ATOM 1269 N N . GLY A 1 166 ? 0.724 -31.109 -23.531 1 92.56 166 GLY A N 1
ATOM 1270 C CA . GLY A 1 166 ? -0.287 -30.469 -24.359 1 92.56 166 GLY A CA 1
ATOM 1271 C C . GLY A 1 166 ? -0.743 -29.125 -23.812 1 92.56 166 GLY A C 1
ATOM 1272 O O . GLY A 1 166 ? -1.733 -28.562 -24.281 1 92.56 166 GLY A O 1
ATOM 1273 N N . VAL A 1 167 ? -0.176 -28.656 -22.703 1 95.31 167 VAL A N 1
ATOM 1274 C CA . VAL A 1 167 ? -0.504 -27.344 -22.156 1 95.31 167 VAL A CA 1
ATOM 1275 C C . VAL A 1 167 ? 0.748 -26.469 -22.125 1 95.31 167 VAL A C 1
ATOM 1277 O O . VAL A 1 167 ? 1.854 -26.953 -21.906 1 95.31 167 VAL A O 1
ATOM 1280 N N . LYS A 1 168 ? 0.579 -25.203 -22.453 1 96.88 168 LYS A N 1
ATOM 1281 C CA . LYS A 1 168 ? 1.703 -24.266 -22.422 1 96.88 168 LYS A CA 1
ATOM 1282 C C . LYS A 1 168 ? 2.18 -24.047 -20.984 1 96.88 168 LYS A C 1
ATOM 1284 O O . LYS A 1 168 ? 1.367 -23.938 -20.062 1 96.88 168 LYS A O 1
ATOM 1289 N N . THR A 1 169 ? 3.467 -24.062 -20.828 1 97.94 169 THR A N 1
ATOM 1290 C CA . THR A 1 169 ? 4.109 -23.797 -19.547 1 97.94 169 THR A CA 1
ATOM 1291 C C . THR A 1 169 ? 5.527 -23.266 -19.75 1 97.94 169 THR A C 1
ATOM 1293 O O . THR A 1 169 ? 6.086 -23.375 -20.844 1 97.94 169 THR A O 1
ATOM 1296 N N . ALA A 1 170 ? 6.062 -22.578 -18.797 1 98.25 170 ALA A N 1
ATOM 1297 C CA . ALA A 1 170 ? 7.469 -22.188 -18.875 1 98.25 170 ALA A CA 1
ATOM 1298 C C . ALA A 1 170 ? 8.383 -23.422 -18.797 1 98.25 170 ALA A C 1
ATOM 1300 O O . ALA A 1 170 ? 8.039 -24.422 -18.172 1 98.25 170 ALA A O 1
ATOM 1301 N N . ALA A 1 171 ? 9.508 -23.297 -19.391 1 97.75 171 ALA A N 1
ATOM 1302 C CA . ALA A 1 171 ? 10.469 -24.406 -19.422 1 97.75 171 ALA A CA 1
ATOM 1303 C C . ALA A 1 171 ? 11.039 -24.672 -18.031 1 97.75 171 ALA A C 1
ATOM 1305 O O . ALA A 1 171 ? 11.539 -25.781 -17.766 1 97.75 171 ALA A O 1
ATOM 1306 N N . GLY A 1 172 ? 11.047 -23.672 -17.203 1 98.12 172 GLY A N 1
ATOM 1307 C CA . GLY A 1 172 ? 11.469 -23.781 -15.812 1 98.12 172 GLY A CA 1
ATOM 1308 C C . GLY A 1 172 ? 10.555 -23.047 -14.852 1 98.12 172 GLY A C 1
ATOM 1309 O O . GLY A 1 172 ? 9.852 -22.109 -15.25 1 98.12 172 GLY A O 1
ATOM 1310 N N . PHE A 1 173 ? 10.562 -23.484 -13.609 1 98.56 173 PHE A N 1
ATOM 1311 C CA . PHE A 1 173 ? 9.828 -22.844 -12.516 1 98.56 173 PHE A CA 1
ATOM 1312 C C . PHE A 1 173 ? 10.672 -22.828 -11.242 1 98.56 173 PHE A C 1
ATOM 1314 O O . PHE A 1 173 ? 11.352 -23.797 -10.93 1 98.56 173 PHE A O 1
ATOM 1321 N N . ASP A 1 174 ? 10.664 -21.688 -10.594 1 98.19 174 ASP A N 1
ATOM 1322 C CA . ASP A 1 174 ? 11.391 -21.594 -9.328 1 98.19 174 ASP A CA 1
ATOM 1323 C C . ASP A 1 174 ? 10.523 -20.938 -8.25 1 98.19 174 ASP A C 1
ATOM 1325 O O . ASP A 1 174 ? 10.008 -19.828 -8.445 1 98.19 174 ASP A O 1
ATOM 1329 N N . SER A 1 175 ? 10.32 -21.641 -7.176 1 97 175 SER A N 1
ATOM 1330 C CA . SER A 1 175 ? 9.578 -21.109 -6.039 1 97 175 SER A CA 1
ATOM 1331 C C . SER A 1 175 ? 10.508 -20.781 -4.875 1 97 175 SER A C 1
ATOM 1333 O O . SER A 1 175 ? 10.062 -20.625 -3.738 1 97 175 SER A O 1
ATOM 1335 N N . GLY A 1 176 ? 11.789 -20.688 -5.141 1 95.25 176 GLY A N 1
ATOM 1336 C CA . GLY A 1 176 ? 12.781 -20.547 -4.09 1 95.25 176 GLY A CA 1
ATOM 1337 C C . GLY A 1 176 ? 12.93 -19.109 -3.604 1 95.25 176 GLY A C 1
ATOM 1338 O O . GLY A 1 176 ? 13.523 -18.859 -2.553 1 95.25 176 GLY A O 1
ATOM 1339 N N . PHE A 1 177 ? 12.461 -18.156 -4.414 1 95.81 177 PHE A N 1
ATOM 1340 C CA . PHE A 1 177 ? 12.445 -16.766 -3.953 1 95.81 177 PHE A CA 1
ATOM 1341 C C . PHE A 1 177 ? 11.406 -16.578 -2.859 1 95.81 177 PHE A C 1
ATOM 1343 O O . PHE A 1 177 ? 10.375 -15.938 -3.084 1 95.81 177 PHE A O 1
ATOM 1350 N N . TYR A 1 178 ? 11.766 -17.156 -1.678 1 92.25 178 TYR A N 1
ATOM 1351 C CA . TYR A 1 178 ? 10.844 -17.297 -0.557 1 92.25 178 TYR A CA 1
ATOM 1352 C C . TYR A 1 178 ? 11.602 -17.438 0.758 1 92.25 178 TYR A C 1
ATOM 1354 O O . TYR A 1 178 ? 12.742 -17.891 0.778 1 92.25 178 TYR A O 1
ATOM 1362 N N . GLY A 1 179 ? 10.953 -16.859 1.766 1 91.12 179 GLY A N 1
ATOM 1363 C CA . GLY A 1 179 ? 11.508 -17.078 3.094 1 91.12 179 GLY A CA 1
ATOM 1364 C C . GLY A 1 179 ? 12.469 -15.984 3.529 1 91.12 179 GLY A C 1
ATOM 1365 O O . GLY A 1 179 ? 12.359 -14.844 3.082 1 91.12 179 GLY A O 1
ATOM 1366 N N . ASP A 1 180 ? 13.414 -16.297 4.438 1 87.75 180 ASP A N 1
ATOM 1367 C CA . ASP A 1 180 ? 14.234 -15.305 5.125 1 87.75 180 ASP A CA 1
ATOM 1368 C C . ASP A 1 180 ? 15.492 -14.977 4.316 1 87.75 180 ASP A C 1
ATOM 1370 O O . ASP A 1 180 ? 16.172 -13.984 4.598 1 87.75 180 ASP A O 1
ATOM 1374 N N . ALA A 1 181 ? 15.703 -15.75 3.322 1 91.12 181 ALA A N 1
ATOM 1375 C CA . ALA A 1 181 ? 16.953 -15.578 2.6 1 91.12 181 ALA A CA 1
ATOM 1376 C C . ALA A 1 181 ? 16.766 -14.695 1.372 1 91.12 181 ALA A C 1
ATOM 1378 O O . ALA A 1 181 ? 17.641 -14.633 0.501 1 91.12 181 ALA A O 1
ATOM 1379 N N . ILE A 1 182 ? 15.734 -14.023 1.331 1 95.38 182 ILE A N 1
ATOM 1380 C CA . ILE A 1 182 ? 15.391 -13.227 0.159 1 95.38 182 ILE A CA 1
ATOM 1381 C C . ILE A 1 182 ? 16.453 -12.141 -0.055 1 95.38 182 ILE A C 1
ATOM 1383 O O . ILE A 1 182 ? 16.781 -11.398 0.87 1 95.38 182 ILE A O 1
ATOM 1387 N N . SER A 1 183 ? 16.984 -12.086 -1.241 1 97.06 183 SER A N 1
ATOM 1388 C CA . SER A 1 183 ? 18 -11.125 -1.662 1 97.06 183 SER A CA 1
ATOM 1389 C C . SER A 1 183 ? 18.109 -11.07 -3.182 1 97.06 183 SER A C 1
ATOM 1391 O O . SER A 1 183 ? 17.594 -11.953 -3.879 1 97.06 183 SER A O 1
ATOM 1393 N N . GLU A 1 184 ? 18.766 -10.047 -3.643 1 97.44 184 GLU A N 1
ATOM 1394 C CA . GLU A 1 184 ? 19.078 -9.977 -5.066 1 97.44 184 GLU A CA 1
ATOM 1395 C C . GLU A 1 184 ? 19.938 -11.156 -5.508 1 97.44 184 GLU A C 1
ATOM 1397 O O . GLU A 1 184 ? 19.719 -11.727 -6.578 1 97.44 184 GLU A O 1
ATOM 1402 N N . THR A 1 185 ? 20.859 -11.547 -4.625 1 97.12 185 THR A N 1
ATOM 1403 C CA . THR A 1 185 ? 21.75 -12.672 -4.91 1 97.12 185 THR A CA 1
ATOM 1404 C C . THR A 1 185 ? 20.953 -13.953 -5.102 1 97.12 185 THR A C 1
ATOM 1406 O O . THR A 1 185 ? 21.188 -14.711 -6.043 1 97.12 185 THR A O 1
ATOM 1409 N N . LEU A 1 186 ? 20.031 -14.156 -4.238 1 97.75 186 LEU A N 1
ATOM 1410 C CA . LEU A 1 186 ? 19.188 -15.344 -4.348 1 97.75 186 LEU A CA 1
ATOM 1411 C C . LEU A 1 186 ? 18.438 -15.352 -5.672 1 97.75 186 LEU A C 1
ATOM 1413 O O . LEU A 1 186 ? 18.359 -16.391 -6.34 1 97.75 186 LEU A O 1
ATOM 1417 N N . PHE A 1 187 ? 17.922 -14.211 -6.078 1 98.5 187 PHE A N 1
ATOM 1418 C CA . PHE A 1 187 ? 17.188 -14.07 -7.332 1 98.5 187 PHE A CA 1
ATOM 1419 C C . PHE A 1 187 ? 18.078 -14.391 -8.516 1 98.5 187 PHE A C 1
ATOM 1421 O O . PHE A 1 187 ? 17.719 -15.188 -9.383 1 98.5 187 PHE A O 1
ATOM 1428 N N . LEU A 1 188 ? 19.25 -13.828 -8.508 1 97.88 188 LEU A N 1
ATOM 1429 C CA . LEU A 1 188 ? 20.172 -13.992 -9.633 1 97.88 188 LEU A CA 1
ATOM 1430 C C . LEU A 1 188 ? 20.719 -15.414 -9.688 1 97.88 188 LEU A C 1
ATOM 1432 O O . LEU A 1 188 ? 20.953 -15.945 -10.773 1 97.88 188 LEU A O 1
ATOM 1436 N N . ASP A 1 189 ? 20.891 -16.016 -8.523 1 97.69 189 ASP A N 1
ATOM 1437 C CA . ASP A 1 189 ? 21.297 -17.422 -8.484 1 97.69 189 ASP A CA 1
ATOM 1438 C C . ASP A 1 189 ? 20.266 -18.312 -9.172 1 97.69 189 ASP A C 1
ATOM 1440 O O . ASP A 1 189 ? 20.609 -19.297 -9.828 1 97.69 189 ASP A O 1
ATOM 1444 N N . THR A 1 190 ? 19.031 -17.984 -8.953 1 97.69 190 THR A N 1
ATOM 1445 C CA . THR A 1 190 ? 17.953 -18.734 -9.586 1 97.69 190 THR A CA 1
ATOM 1446 C C . THR A 1 190 ? 18.062 -18.656 -11.109 1 97.69 190 THR A C 1
ATOM 1448 O O . THR A 1 190 ? 17.859 -19.641 -11.805 1 97.69 190 THR A O 1
ATOM 1451 N N . LEU A 1 191 ? 18.406 -17.516 -11.656 1 98.06 191 LEU A N 1
ATOM 1452 C CA . LEU A 1 191 ? 18.594 -17.344 -13.094 1 98.06 191 LEU A CA 1
ATOM 1453 C C . LEU A 1 191 ? 19.75 -18.203 -13.594 1 98.06 191 LEU A C 1
ATOM 1455 O O . LEU A 1 191 ? 19.641 -18.859 -14.633 1 98.06 191 LEU A O 1
ATOM 1459 N N . GLU A 1 192 ? 20.766 -18.203 -12.812 1 97.5 192 GLU A N 1
ATOM 1460 C CA . GLU A 1 192 ? 21.953 -18.953 -13.195 1 97.5 192 GLU A CA 1
ATOM 1461 C C . GLU A 1 192 ? 21.656 -20.453 -13.227 1 97.5 192 GLU A C 1
ATOM 1463 O O . GLU A 1 192 ? 22.125 -21.156 -14.125 1 97.5 192 GLU A O 1
ATOM 1468 N N . LYS A 1 193 ? 20.969 -20.875 -12.234 1 97.62 193 LYS A N 1
ATOM 1469 C CA . LYS A 1 193 ? 20.594 -22.281 -12.203 1 97.62 193 LYS A CA 1
ATOM 1470 C C . LYS A 1 193 ? 19.75 -22.656 -13.406 1 97.62 193 LYS A C 1
ATOM 1472 O O . LYS A 1 193 ? 19.938 -23.734 -14 1 97.62 193 LYS A O 1
ATOM 1477 N N . SER A 1 194 ? 18.797 -21.812 -13.734 1 97.81 194 SER A N 1
ATOM 1478 C CA . SER A 1 194 ? 17.953 -22.031 -14.906 1 97.81 194 SER A CA 1
ATOM 1479 C C . SER A 1 194 ? 18.781 -22.078 -16.188 1 97.81 194 SER A C 1
ATOM 1481 O O . SER A 1 194 ? 18.578 -22.953 -17.031 1 97.81 194 SER A O 1
ATOM 1483 N N . MET A 1 195 ? 19.719 -21.203 -16.344 1 96.56 195 MET A N 1
ATOM 1484 C CA . MET A 1 195 ? 20.609 -21.172 -17.5 1 96.56 195 MET A CA 1
ATOM 1485 C C . MET A 1 195 ? 21.406 -22.469 -17.609 1 96.56 195 MET A C 1
ATOM 1487 O O . MET A 1 195 ? 21.562 -23.016 -18.703 1 96.56 195 MET A O 1
ATOM 1491 N N . ALA A 1 196 ? 21.875 -22.891 -16.484 1 97 196 ALA A N 1
ATOM 1492 C CA . ALA A 1 196 ? 22.672 -24.109 -16.453 1 97 196 ALA A CA 1
ATOM 1493 C C . ALA A 1 196 ? 21.844 -25.312 -16.922 1 97 196 ALA A C 1
ATOM 1495 O O . ALA A 1 196 ? 22.375 -26.25 -17.531 1 97 196 ALA A O 1
ATOM 1496 N N . ARG A 1 197 ? 20.547 -25.25 -16.734 1 97 197 ARG A N 1
ATOM 1497 C CA . ARG A 1 197 ? 19.641 -26.328 -17.125 1 97 197 ARG A CA 1
ATOM 1498 C C . ARG A 1 197 ? 19.203 -26.172 -18.562 1 97 197 ARG A C 1
ATOM 1500 O O . ARG A 1 197 ? 18.438 -27 -19.094 1 97 197 ARG A O 1
ATOM 1507 N N . GLY A 1 198 ? 19.562 -25.047 -19.219 1 96.62 198 GLY A N 1
ATOM 1508 C CA . GLY A 1 198 ? 19.25 -24.812 -20.609 1 96.62 198 GLY A CA 1
ATOM 1509 C C . GLY A 1 198 ? 17.812 -24.406 -20.844 1 96.62 198 GLY A C 1
ATOM 1510 O O . GLY A 1 198 ? 17.266 -24.625 -21.938 1 96.62 198 GLY A O 1
ATOM 1511 N N . GLU A 1 199 ? 17.156 -23.812 -19.828 1 97.5 199 GLU A N 1
ATOM 1512 C CA . GLU A 1 199 ? 15.75 -23.422 -19.922 1 97.5 199 GLU A CA 1
ATOM 1513 C C . GLU A 1 199 ? 15.602 -22.109 -20.703 1 97.5 199 GLU A C 1
ATOM 1515 O O . GLU A 1 199 ? 16.234 -21.109 -20.359 1 97.5 199 GLU A O 1
ATOM 1520 N N . GLN A 1 200 ? 14.727 -22.125 -21.719 1 97.38 200 GLN A N 1
ATOM 1521 C CA . GLN A 1 200 ? 14.555 -20.953 -22.562 1 97.38 200 GLN A CA 1
ATOM 1522 C C . GLN A 1 200 ? 13.516 -20 -21.969 1 97.38 2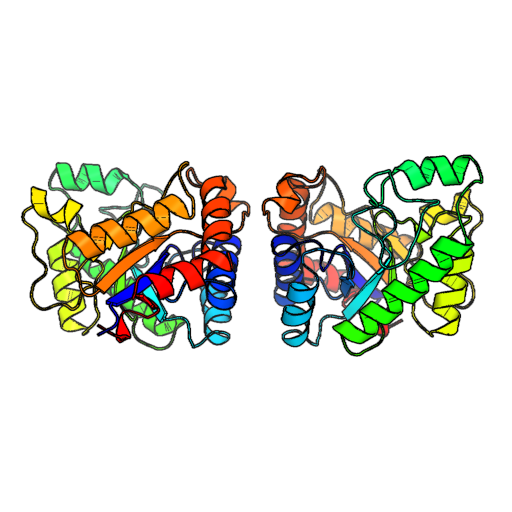00 GLN A C 1
ATOM 1524 O O . GLN A 1 200 ? 13.375 -18.859 -22.438 1 97.38 200 GLN A O 1
ATOM 1529 N N . SER A 1 201 ? 12.758 -20.453 -21.016 1 98.5 201 SER A N 1
ATOM 1530 C CA . SER A 1 201 ? 11.812 -19.641 -20.25 1 98.5 201 SER A CA 1
ATOM 1531 C C . SER A 1 201 ?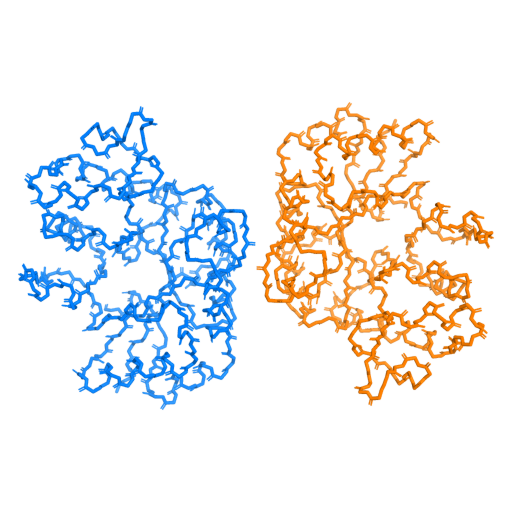 11.766 -20.062 -18.781 1 98.5 201 SER A C 1
ATOM 1533 O O . SER A 1 201 ? 11.891 -21.25 -18.484 1 98.5 201 SER A O 1
ATOM 1535 N N . LEU A 1 202 ? 11.625 -19.062 -17.891 1 98.75 202 LEU A N 1
ATOM 1536 C CA . LEU A 1 202 ? 11.617 -19.328 -16.453 1 98.75 202 LEU A CA 1
ATOM 1537 C C . LEU A 1 202 ? 10.531 -18.5 -15.758 1 98.75 202 LEU A C 1
ATOM 1539 O O . LEU A 1 202 ? 10.406 -17.297 -16.016 1 98.75 202 LEU A O 1
ATOM 1543 N N . GLU A 1 203 ? 9.719 -19.172 -14.992 1 98.88 203 GLU A N 1
ATOM 1544 C CA . GLU A 1 203 ? 8.828 -18.469 -14.062 1 98.88 203 GLU A CA 1
ATOM 1545 C C . GLU A 1 203 ? 9.422 -18.453 -12.656 1 98.88 203 GLU A C 1
ATOM 1547 O O . GLU A 1 203 ? 9.828 -19.484 -12.125 1 98.88 203 GLU A O 1
ATOM 1552 N N . ILE A 1 204 ? 9.508 -17.281 -12.07 1 98.81 204 ILE A N 1
ATOM 1553 C CA . ILE A 1 204 ? 9.867 -17.125 -10.664 1 98.81 204 ILE A CA 1
ATOM 1554 C C . ILE A 1 204 ? 8.648 -16.656 -9.867 1 98.81 204 ILE A C 1
ATOM 1556 O O . ILE A 1 204 ? 8.031 -15.641 -10.203 1 98.81 204 ILE A O 1
ATOM 1560 N N . MET A 1 205 ? 8.297 -17.422 -8.883 1 98.69 205 MET A N 1
ATOM 1561 C CA . MET A 1 205 ? 7.191 -17.109 -7.98 1 98.69 205 MET A CA 1
ATOM 1562 C C . MET A 1 205 ? 7.633 -16.109 -6.914 1 98.69 205 MET A C 1
ATOM 1564 O O . MET A 1 205 ? 8.703 -16.25 -6.328 1 98.69 205 MET A O 1
ATOM 1568 N N . CYS A 1 206 ? 6.809 -15.102 -6.672 1 98.75 206 CYS A N 1
ATOM 1569 C CA . CYS A 1 206 ? 7.082 -14.164 -5.59 1 98.75 206 CYS A CA 1
ATOM 1570 C C . CYS A 1 206 ? 5.789 -13.672 -4.953 1 98.75 206 CYS A C 1
ATOM 1572 O O . CYS A 1 206 ? 4.699 -14 -5.422 1 98.75 206 CYS A O 1
ATOM 1574 N N . HIS A 1 207 ? 5.875 -12.977 -3.748 1 98.62 207 HIS A N 1
ATOM 1575 C CA . HIS A 1 207 ? 4.742 -12.453 -2.998 1 98.62 207 HIS A CA 1
ATOM 1576 C C . HIS A 1 207 ? 5.031 -11.055 -2.471 1 98.62 207 HIS A C 1
ATOM 1578 O O . HIS A 1 207 ? 4.844 -10.781 -1.283 1 98.62 207 HIS A O 1
ATOM 1584 N N . PRO A 1 208 ? 5.402 -10.125 -3.377 1 98.75 208 PRO A N 1
ATOM 1585 C CA . PRO A 1 208 ? 5.668 -8.773 -2.869 1 98.75 208 PRO A CA 1
ATOM 1586 C C . PRO A 1 208 ? 4.43 -8.117 -2.264 1 98.75 208 PRO A C 1
ATOM 1588 O O . PRO A 1 208 ? 3.367 -8.102 -2.893 1 98.75 208 PRO A O 1
ATOM 1591 N N . SER A 1 209 ? 4.582 -7.547 -1.056 1 98.69 209 SER A N 1
ATOM 1592 C CA . SER A 1 209 ? 3.424 -6.953 -0.392 1 98.69 209 SER A CA 1
ATOM 1593 C C . SER A 1 209 ? 3.85 -5.902 0.626 1 98.69 209 SER A C 1
ATOM 1595 O O . SER A 1 209 ? 4.938 -5.984 1.195 1 98.69 209 SER A O 1
ATOM 1597 N N . PHE A 1 210 ? 3.004 -4.918 0.752 1 98.69 210 PHE A N 1
ATOM 1598 C CA . PHE A 1 210 ? 2.988 -4.184 2.014 1 98.69 210 PHE A CA 1
ATOM 1599 C C . PHE A 1 210 ? 2.279 -4.988 3.098 1 98.69 210 PHE A C 1
ATOM 1601 O O . PHE A 1 210 ? 1.895 -6.137 2.875 1 98.69 210 PHE A O 1
ATOM 1608 N N . ILE A 1 211 ? 2.176 -4.383 4.293 1 98.31 211 ILE A N 1
ATOM 1609 C CA . ILE A 1 211 ? 1.577 -5.141 5.387 1 98.31 211 ILE A CA 1
ATOM 1610 C C . ILE A 1 211 ? 0.297 -4.449 5.852 1 98.31 211 ILE A C 1
ATOM 1612 O O . ILE A 1 211 ? 0.271 -3.229 6.023 1 98.31 211 ILE A O 1
ATOM 1616 N N . ASP A 1 212 ? -0.802 -5.141 5.887 1 97.94 212 ASP A N 1
ATOM 1617 C CA . ASP A 1 212 ? -2.023 -4.766 6.594 1 97.94 212 ASP A CA 1
ATOM 1618 C C . ASP A 1 212 ? -2.418 -5.836 7.609 1 97.94 212 ASP A C 1
ATOM 1620 O O . ASP A 1 212 ? -1.614 -6.711 7.945 1 97.94 212 ASP A O 1
ATOM 1624 N N . ASN A 1 213 ? -3.605 -5.805 8.148 1 95.69 213 ASN A N 1
ATOM 1625 C CA . ASN A 1 213 ? -4.008 -6.727 9.203 1 95.69 213 ASN A CA 1
ATOM 1626 C C . ASN A 1 213 ? -4.082 -8.164 8.688 1 95.69 213 ASN A C 1
ATOM 1628 O O . ASN A 1 213 ? -3.787 -9.102 9.422 1 95.69 213 ASN A O 1
ATOM 1632 N N . THR A 1 214 ? -4.477 -8.305 7.422 1 96.56 214 THR A N 1
ATOM 1633 C CA . THR A 1 214 ? -4.547 -9.633 6.812 1 96.56 214 THR A CA 1
ATOM 1634 C C . THR A 1 214 ? -3.16 -10.266 6.727 1 96.56 214 THR A C 1
ATOM 1636 O O . THR A 1 214 ? -2.975 -11.422 7.098 1 96.56 214 THR A O 1
ATOM 1639 N N . ILE A 1 215 ? -2.174 -9.492 6.289 1 97.62 215 ILE A N 1
ATOM 1640 C CA . ILE A 1 215 ? -0.815 -9.992 6.133 1 97.62 215 ILE A CA 1
ATOM 1641 C C . ILE A 1 215 ? -0.193 -10.234 7.504 1 97.62 215 ILE A C 1
ATOM 1643 O O . ILE A 1 215 ? 0.57 -11.188 7.688 1 97.62 215 ILE A O 1
ATOM 1647 N N . LEU A 1 216 ? -0.503 -9.398 8.516 1 95.25 216 LEU A N 1
ATOM 1648 C CA . LEU A 1 216 ? -0.007 -9.578 9.875 1 95.25 216 LEU A CA 1
ATOM 1649 C C . LEU A 1 216 ? -0.438 -10.93 10.438 1 95.25 216 LEU A C 1
ATOM 1651 O O . LEU A 1 216 ? 0.285 -11.539 11.227 1 95.25 216 LEU A O 1
ATOM 1655 N N . ALA A 1 217 ? -1.585 -11.359 9.984 1 92.31 217 ALA A N 1
ATOM 1656 C CA . ALA A 1 217 ? -2.131 -12.617 10.484 1 92.31 217 ALA A CA 1
ATOM 1657 C C . ALA A 1 217 ? -1.502 -13.812 9.766 1 92.31 217 ALA A C 1
ATOM 1659 O O . ALA A 1 217 ? -1.682 -14.961 10.188 1 92.31 217 ALA A O 1
ATOM 1660 N N . SER A 1 218 ? -0.787 -13.547 8.711 1 90.75 218 SER A N 1
ATOM 1661 C CA . SER A 1 218 ? -0.162 -14.602 7.926 1 90.75 218 SER A CA 1
ATOM 1662 C C . SER A 1 218 ? 1.182 -15.016 8.516 1 90.75 218 SER A C 1
ATOM 1664 O O . SER A 1 218 ? 1.889 -14.188 9.094 1 90.75 218 SER A O 1
ATOM 1666 N N . LYS A 1 219 ? 1.546 -16.281 8.328 1 88.12 219 LYS A N 1
ATOM 1667 C CA . LYS A 1 219 ? 2.854 -16.766 8.758 1 88.12 219 LYS A CA 1
ATOM 1668 C C . LYS A 1 219 ? 3.969 -16.172 7.898 1 88.12 219 LYS A C 1
ATOM 1670 O O . LYS A 1 219 ? 5.113 -16.062 8.352 1 88.12 219 LYS A O 1
ATOM 1675 N N . TYR A 1 220 ? 3.637 -15.875 6.645 1 93.5 220 TYR A N 1
ATOM 1676 C CA . TYR A 1 220 ? 4.574 -15.266 5.711 1 93.5 220 TYR A CA 1
ATOM 1677 C C . TYR A 1 220 ? 4.328 -13.766 5.594 1 93.5 220 TYR A C 1
ATOM 1679 O O . TYR A 1 220 ? 3.73 -13.305 4.617 1 93.5 220 TYR A O 1
ATOM 1687 N N . CYS A 1 221 ? 4.77 -13.031 6.555 1 95.62 221 CYS A N 1
ATOM 1688 C CA . CYS A 1 221 ? 4.441 -11.617 6.691 1 95.62 221 CYS A CA 1
ATOM 1689 C C . CYS A 1 221 ? 5.613 -10.742 6.262 1 95.62 221 CYS A C 1
ATOM 1691 O O . CYS A 1 221 ? 5.664 -10.281 5.121 1 95.62 221 CYS A O 1
ATOM 1693 N N . TYR A 1 222 ? 6.711 -10.719 7 1 95.25 222 TYR A N 1
ATOM 1694 C CA . TYR A 1 222 ? 7.773 -9.727 6.844 1 95.25 222 TYR A CA 1
ATOM 1695 C C . TYR A 1 222 ? 8.625 -10.031 5.617 1 95.25 222 TYR A C 1
ATOM 1697 O O . TYR A 1 222 ? 9.094 -9.117 4.934 1 95.25 222 TYR A O 1
ATOM 1705 N N . PRO A 1 223 ? 8.789 -11.305 5.301 1 96.81 223 PRO A N 1
ATOM 1706 C CA . PRO A 1 223 ? 9.57 -11.578 4.094 1 96.81 223 PRO A CA 1
ATOM 1707 C C . PRO A 1 223 ? 8.945 -10.984 2.834 1 96.81 223 PRO A C 1
ATOM 1709 O O . PRO A 1 223 ? 9.641 -10.734 1.85 1 96.81 223 PRO A O 1
ATOM 1712 N N . ARG A 1 224 ? 7.641 -10.742 2.859 1 97.94 224 ARG A N 1
ATOM 1713 C CA . ARG A 1 224 ? 6.988 -10.102 1.72 1 97.94 224 ARG A CA 1
ATOM 1714 C C . ARG A 1 224 ? 7.555 -8.703 1.478 1 97.94 224 ARG A C 1
ATOM 1716 O O . ARG A 1 224 ? 7.617 -8.25 0.335 1 97.94 224 ARG A O 1
ATOM 1723 N N . LEU A 1 225 ? 7.941 -7.996 2.578 1 97.69 225 LEU A N 1
ATOM 1724 C CA . LEU A 1 225 ? 8.57 -6.684 2.449 1 97.69 225 LEU A CA 1
ATOM 1725 C C . LEU A 1 225 ? 9.938 -6.801 1.778 1 97.69 225 LEU A C 1
ATOM 1727 O O . LEU A 1 225 ? 10.297 -5.969 0.941 1 97.69 225 LEU A O 1
ATOM 1731 N N . ALA A 1 226 ? 10.648 -7.836 2.166 1 97.56 226 ALA A N 1
ATOM 1732 C CA . ALA A 1 226 ? 11.953 -8.07 1.569 1 97.56 226 ALA A CA 1
ATOM 1733 C C . ALA A 1 226 ? 11.836 -8.367 0.078 1 97.56 226 ALA A C 1
ATOM 1735 O O . ALA A 1 226 ? 12.633 -7.887 -0.727 1 97.56 226 ALA A O 1
ATOM 1736 N N . GLU A 1 227 ? 10.852 -9.172 -0.249 1 98.44 227 GLU A N 1
ATOM 1737 C CA . GLU A 1 227 ? 10.602 -9.438 -1.662 1 98.44 227 GLU A CA 1
ATOM 1738 C C . GLU A 1 227 ? 10.32 -8.148 -2.426 1 98.44 227 GLU A C 1
ATOM 1740 O O . GLU A 1 227 ? 10.891 -7.922 -3.498 1 98.44 227 GLU A O 1
ATOM 1745 N N . LEU A 1 228 ? 9.453 -7.367 -1.827 1 98.38 228 LEU A N 1
ATOM 1746 C CA . LEU A 1 228 ? 9.07 -6.113 -2.469 1 98.38 228 LEU A CA 1
ATOM 1747 C C . LEU A 1 228 ? 10.289 -5.227 -2.693 1 98.38 228 LEU A C 1
ATOM 1749 O O . LEU A 1 228 ? 10.461 -4.66 -3.775 1 98.38 228 LEU A O 1
ATOM 1753 N N . ASP A 1 229 ? 11.148 -5.148 -1.751 1 97.12 229 ASP A N 1
ATOM 1754 C CA . ASP A 1 229 ? 12.359 -4.332 -1.844 1 97.12 229 ASP A CA 1
ATOM 1755 C C . ASP A 1 229 ? 13.266 -4.82 -2.971 1 97.12 229 ASP A C 1
ATOM 1757 O O . ASP A 1 229 ? 13.711 -4.031 -3.805 1 97.12 229 ASP A O 1
ATOM 1761 N N . VAL A 1 230 ? 13.508 -6.09 -3.027 1 98.19 230 VAL A N 1
ATOM 1762 C CA . VAL A 1 230 ? 14.414 -6.656 -4.023 1 98.19 230 VAL A CA 1
ATOM 1763 C C . VAL A 1 230 ? 13.805 -6.504 -5.418 1 98.19 230 VAL A C 1
ATOM 1765 O O . VAL A 1 230 ? 14.492 -6.086 -6.355 1 98.19 230 VAL A O 1
ATOM 1768 N N . LEU A 1 231 ? 12.539 -6.754 -5.543 1 98.69 231 LEU A N 1
ATOM 1769 C CA . LEU A 1 231 ? 11.883 -6.801 -6.844 1 98.69 231 LEU A CA 1
ATOM 1770 C C . LEU A 1 231 ? 11.742 -5.402 -7.438 1 98.69 231 LEU A C 1
ATOM 1772 O O . LEU A 1 231 ? 11.5 -5.254 -8.633 1 98.69 231 LEU A O 1
ATOM 1776 N N . THR A 1 232 ? 11.836 -4.383 -6.582 1 97.44 232 THR A N 1
ATOM 1777 C CA . THR A 1 232 ? 11.703 -3.018 -7.074 1 97.44 232 THR A CA 1
ATOM 1778 C C . THR A 1 232 ? 13.055 -2.316 -7.086 1 97.44 232 THR A C 1
ATOM 1780 O O . THR A 1 232 ? 13.133 -1.104 -7.293 1 97.44 232 THR A O 1
ATOM 1783 N N . SER A 1 233 ? 14.086 -3.055 -6.84 1 95.88 233 SER A N 1
ATOM 1784 C CA . SER A 1 233 ? 15.422 -2.457 -6.875 1 95.88 233 SER A CA 1
ATOM 1785 C C . SER A 1 233 ? 15.852 -2.168 -8.312 1 95.88 233 SER A C 1
ATOM 1787 O O . SER A 1 233 ? 15.602 -2.965 -9.211 1 95.88 233 SER A O 1
ATOM 1789 N N . ALA A 1 234 ? 16.438 -1.039 -8.531 1 92.12 234 ALA A N 1
ATOM 1790 C CA . ALA A 1 234 ? 16.922 -0.65 -9.859 1 92.12 234 ALA A CA 1
ATOM 1791 C C . ALA A 1 234 ? 18 -1.596 -10.352 1 92.12 234 ALA A C 1
ATOM 1793 O O . ALA A 1 234 ? 18.078 -1.909 -11.539 1 92.12 234 ALA A O 1
ATOM 1794 N N . SER A 1 235 ? 18.797 -2.068 -9.469 1 96.25 235 SER A N 1
ATOM 1795 C CA . SER A 1 235 ? 19.922 -2.924 -9.836 1 96.25 235 SER A CA 1
ATOM 1796 C C . SER A 1 235 ? 19.438 -4.27 -10.375 1 96.25 235 SER A C 1
ATOM 1798 O O . SER A 1 235 ? 20.078 -4.852 -11.258 1 96.25 235 SER A O 1
ATOM 1800 N N . LEU A 1 236 ? 18.312 -4.754 -9.922 1 97.69 236 LEU A N 1
ATOM 1801 C CA . LEU A 1 236 ? 17.844 -6.082 -10.305 1 97.69 236 LEU A CA 1
ATOM 1802 C C . LEU A 1 236 ? 17.5 -6.121 -11.789 1 97.69 236 LEU A C 1
ATOM 1804 O O . LEU A 1 236 ? 17.844 -7.074 -12.492 1 97.69 236 LEU A O 1
ATOM 1808 N N . ARG A 1 237 ? 16.828 -5.141 -12.305 1 95.75 237 ARG A N 1
ATOM 1809 C CA . ARG A 1 237 ? 16.422 -5.086 -13.703 1 95.75 237 ARG A CA 1
ATOM 1810 C C . ARG A 1 237 ? 17.625 -5.156 -14.633 1 95.75 237 ARG A C 1
ATOM 1812 O O . ARG A 1 237 ? 17.625 -5.895 -15.617 1 95.75 237 ARG A O 1
ATOM 1819 N N . TYR A 1 238 ? 18.594 -4.359 -14.234 1 95.69 238 TYR A N 1
ATOM 1820 C CA . TYR A 1 238 ? 19.828 -4.332 -15.016 1 95.69 238 TYR A CA 1
ATOM 1821 C C . TYR A 1 238 ? 20.531 -5.688 -14.984 1 95.69 238 TYR A C 1
ATOM 1823 O O . TYR A 1 238 ? 21 -6.18 -16.016 1 95.69 238 TYR A O 1
ATOM 1831 N N . ALA A 1 239 ? 20.594 -6.242 -13.82 1 97.5 239 ALA A N 1
ATOM 1832 C CA . ALA A 1 239 ? 21.266 -7.527 -13.641 1 97.5 239 ALA A CA 1
ATOM 1833 C C . ALA A 1 239 ? 20.562 -8.625 -14.43 1 97.5 239 ALA A C 1
ATOM 1835 O O . ALA A 1 239 ? 21.203 -9.531 -14.961 1 97.5 239 ALA A O 1
ATOM 1836 N N . ILE A 1 240 ? 19.25 -8.562 -14.539 1 97.75 240 ILE A N 1
ATOM 1837 C CA . ILE A 1 240 ? 18.453 -9.523 -15.297 1 97.75 240 ILE A CA 1
ATOM 1838 C C . ILE A 1 240 ? 18.812 -9.43 -16.781 1 97.75 240 ILE A C 1
ATOM 1840 O O . ILE A 1 240 ? 19.094 -10.445 -17.422 1 97.75 240 ILE A O 1
ATOM 1844 N N . ALA A 1 241 ? 18.859 -8.227 -17.281 1 95.88 241 ALA A N 1
ATOM 1845 C CA . ALA A 1 241 ? 19.172 -7.992 -18.688 1 95.88 241 ALA A CA 1
ATOM 1846 C C . ALA A 1 241 ? 20.594 -8.445 -19.016 1 95.88 241 ALA A C 1
ATOM 1848 O O . ALA A 1 241 ? 20.844 -9.023 -20.078 1 95.88 241 ALA A O 1
ATOM 1849 N N . GLU A 1 242 ? 21.453 -8.18 -18.141 1 96 242 GLU A N 1
ATOM 1850 C CA . GLU A 1 242 ? 22.859 -8.539 -18.328 1 96 242 GLU A CA 1
ATOM 1851 C C . GLU A 1 242 ? 23.031 -10.047 -18.453 1 96 242 GLU A C 1
ATOM 1853 O O . GLU A 1 242 ? 23.969 -10.516 -19.094 1 96 242 GLU A O 1
ATOM 1858 N N . ARG A 1 243 ? 22.109 -10.758 -17.906 1 95.75 243 ARG A N 1
ATOM 1859 C CA . ARG A 1 243 ? 22.203 -12.211 -17.953 1 95.75 243 ARG A CA 1
ATOM 1860 C C . ARG A 1 243 ? 21.469 -12.781 -19.156 1 95.75 243 ARG A C 1
ATOM 1862 O O . ARG A 1 243 ? 21.344 -14 -19.297 1 95.75 243 ARG A O 1
ATOM 1869 N N . GLY A 1 244 ? 20.922 -11.891 -19.969 1 95.81 244 GLY A N 1
ATOM 1870 C CA . GLY A 1 244 ? 20.328 -12.312 -21.234 1 95.81 244 GLY A CA 1
ATOM 1871 C C . GLY A 1 244 ? 18.859 -12.672 -21.109 1 95.81 244 GLY A C 1
ATOM 1872 O O . GLY A 1 244 ? 18.312 -13.375 -21.969 1 95.81 244 GLY A O 1
ATOM 1873 N N . TYR A 1 245 ? 18.219 -12.219 -20.031 1 97.94 245 TYR A N 1
ATOM 1874 C CA . TYR A 1 245 ? 16.797 -12.453 -19.875 1 97.94 245 TYR A CA 1
ATOM 1875 C C . TYR A 1 245 ? 15.977 -11.242 -20.312 1 97.94 245 TYR A C 1
ATOM 1877 O O . TYR A 1 245 ? 16.375 -10.102 -20.062 1 97.94 245 TYR A O 1
ATOM 1885 N N . ARG A 1 246 ? 14.922 -11.508 -20.969 1 97.81 246 ARG A N 1
ATOM 1886 C CA . ARG A 1 246 ? 13.891 -10.508 -21.219 1 97.81 246 ARG A CA 1
ATOM 1887 C C . ARG A 1 246 ? 12.672 -10.758 -20.344 1 97.81 246 ARG A C 1
ATOM 1889 O O . ARG A 1 246 ? 12.188 -11.891 -20.234 1 97.81 246 ARG A O 1
ATOM 1896 N N . LEU A 1 247 ? 12.195 -9.703 -19.781 1 98.31 247 LEU A N 1
ATOM 1897 C CA . LEU A 1 247 ? 10.977 -9.805 -18.984 1 98.31 247 LEU A CA 1
ATOM 1898 C C . LEU A 1 247 ? 9.75 -9.945 -19.875 1 98.31 247 LEU A C 1
ATOM 1900 O O . LEU A 1 247 ? 9.625 -9.242 -20.891 1 98.31 247 LEU A O 1
ATOM 1904 N N . GLY A 1 248 ? 8.867 -10.867 -19.5 1 98.44 248 GLY A N 1
ATOM 1905 C CA . GLY A 1 248 ? 7.621 -11.086 -20.219 1 98.44 248 GLY A CA 1
ATOM 1906 C C . GLY A 1 248 ? 6.566 -11.789 -19.391 1 98.44 248 GLY A C 1
ATOM 1907 O O . GLY A 1 248 ? 6.562 -11.688 -18.156 1 98.44 248 GLY A O 1
ATOM 1908 N N . THR A 1 249 ? 5.582 -12.312 -20.078 1 98.56 249 THR A N 1
ATOM 1909 C CA . THR A 1 249 ? 4.438 -12.945 -19.438 1 98.56 249 THR A CA 1
ATOM 1910 C C . THR A 1 249 ? 4.156 -14.312 -20.062 1 98.56 249 THR A C 1
ATOM 1912 O O . THR A 1 249 ? 4.852 -14.727 -21 1 98.56 249 THR A O 1
ATOM 1915 N N . PHE A 1 250 ? 3.156 -14.945 -19.547 1 98.38 250 PHE A N 1
ATOM 1916 C CA . PHE A 1 250 ? 2.756 -16.234 -20.094 1 98.38 250 PHE A CA 1
ATOM 1917 C C . PHE A 1 250 ? 2.254 -16.094 -21.516 1 98.38 250 PHE A C 1
ATOM 1919 O O . PHE A 1 250 ? 2.191 -17.078 -22.266 1 98.38 250 PHE A O 1
ATOM 1926 N N . LYS A 1 251 ? 1.898 -14.922 -21.906 1 97.19 251 LYS A N 1
ATOM 1927 C CA . LYS A 1 251 ? 1.445 -14.68 -23.266 1 97.19 251 LYS A CA 1
ATOM 1928 C C . LYS A 1 251 ? 2.596 -14.812 -24.266 1 97.19 251 LYS A C 1
ATOM 1930 O O . LYS A 1 251 ? 2.371 -14.945 -25.469 1 97.19 251 LYS A O 1
ATOM 1935 N N . ASP A 1 252 ? 3.773 -14.781 -23.781 1 97.31 252 ASP A N 1
ATOM 1936 C CA . ASP A 1 252 ? 4.961 -14.836 -24.641 1 97.31 252 ASP A CA 1
ATOM 1937 C C . ASP A 1 252 ? 5.438 -16.281 -24.828 1 97.31 252 ASP A C 1
ATOM 1939 O O . ASP A 1 252 ? 6.445 -16.516 -25.484 1 97.31 252 ASP A O 1
ATOM 1943 N N . LEU A 1 253 ? 4.77 -17.219 -24.203 1 95.62 253 LEU A N 1
ATOM 1944 C CA . LEU A 1 253 ? 5.152 -18.609 -24.297 1 95.62 253 LEU A CA 1
ATOM 1945 C C . LEU A 1 253 ? 4.66 -19.234 -25.609 1 95.62 253 LEU A C 1
ATOM 1947 O O . LEU A 1 253 ? 3.582 -18.875 -26.094 1 95.62 253 LEU A O 1
ATOM 1951 N N . MET B 1 1 ? -27.078 24.953 6.969 1 67.06 1 MET B N 1
ATOM 1952 C CA . MET B 1 1 ? -25.969 24.797 6.039 1 67.06 1 MET B CA 1
ATOM 1953 C C . MET B 1 1 ? -25.031 23.703 6.504 1 67.06 1 MET B C 1
ATOM 1955 O O . MET B 1 1 ? -24.828 23.5 7.707 1 67.06 1 MET B O 1
ATOM 1959 N N . ASP B 1 2 ? -24.531 22.703 5.676 1 89.38 2 ASP B N 1
ATOM 1960 C CA . ASP B 1 2 ? -23.688 21.578 6.066 1 89.38 2 ASP B CA 1
ATOM 1961 C C . ASP B 1 2 ? -22.328 22.078 6.582 1 89.38 2 ASP B C 1
ATOM 1963 O O . ASP B 1 2 ? -21.812 23.078 6.105 1 89.38 2 ASP B O 1
ATOM 1967 N N . LYS B 1 3 ? -21.984 21.531 7.719 1 97.38 3 LYS B N 1
ATOM 1968 C CA . LYS B 1 3 ? -20.656 21.797 8.266 1 97.38 3 LYS B CA 1
ATOM 1969 C C . LYS B 1 3 ? -19.562 21.141 7.414 1 97.38 3 LYS B C 1
ATOM 1971 O O . LYS B 1 3 ? -19.766 20.047 6.891 1 97.38 3 LYS B O 1
ATOM 1976 N N . LEU B 1 4 ? -18.5 21.875 7.254 1 98.5 4 LEU B N 1
ATOM 1977 C CA . LEU B 1 4 ? -17.391 21.375 6.438 1 98.5 4 LEU B CA 1
ATOM 1978 C C . LEU B 1 4 ? -16.469 20.5 7.258 1 98.5 4 LEU B C 1
ATOM 1980 O O . LEU B 1 4 ? -15.992 20.906 8.32 1 98.5 4 LEU B O 1
ATOM 1984 N N . LEU B 1 5 ? -16.266 19.281 6.828 1 98.81 5 LEU B N 1
ATOM 1985 C CA . LEU B 1 5 ? -15.281 18.391 7.438 1 98.81 5 LEU B CA 1
ATOM 1986 C C . LEU B 1 5 ? -14.125 18.125 6.484 1 98.81 5 LEU B C 1
ATOM 1988 O O . LEU B 1 5 ? -14.328 17.688 5.352 1 98.81 5 LEU B O 1
ATOM 1992 N N . ILE B 1 6 ? -12.945 18.453 6.891 1 98.88 6 ILE B N 1
ATOM 1993 C CA . ILE B 1 6 ? -11.719 18.156 6.152 1 98.88 6 ILE B CA 1
ATOM 1994 C C . ILE B 1 6 ? -10.93 17.062 6.871 1 98.88 6 ILE B C 1
ATOM 1996 O O . ILE B 1 6 ? -10.383 17.297 7.953 1 98.88 6 ILE B O 1
ATOM 2000 N N . VAL B 1 7 ? -10.914 15.906 6.328 1 98.94 7 VAL B N 1
ATOM 2001 C CA . VAL B 1 7 ? -10.062 14.836 6.848 1 98.94 7 VAL B CA 1
ATOM 2002 C C . VAL B 1 7 ? -8.719 14.844 6.125 1 98.94 7 VAL B C 1
ATOM 2004 O O . VAL B 1 7 ? -8.625 14.438 4.969 1 98.94 7 VAL B O 1
ATOM 2007 N N . ASN B 1 8 ? -7.703 15.297 6.828 1 98.94 8 ASN B N 1
ATOM 2008 C CA . ASN B 1 8 ? -6.387 15.477 6.227 1 98.94 8 ASN B CA 1
ATOM 2009 C C . ASN B 1 8 ? -5.41 14.398 6.68 1 98.94 8 ASN B C 1
ATOM 2011 O O . ASN B 1 8 ? -5.117 14.281 7.871 1 98.94 8 ASN B O 1
ATOM 2015 N N . ALA B 1 9 ? -4.949 13.617 5.719 1 98.94 9 ALA B N 1
ATOM 2016 C CA . ALA B 1 9 ? -3.934 12.602 5.988 1 98.94 9 ALA B CA 1
ATOM 2017 C C . ALA B 1 9 ? -2.529 13.188 5.867 1 98.94 9 ALA B C 1
ATOM 2019 O O . ALA B 1 9 ? -2.119 13.609 4.781 1 98.94 9 ALA B O 1
ATOM 2020 N N . ASP B 1 10 ? -1.812 13.156 6.914 1 98.69 10 ASP B N 1
ATOM 2021 C CA . ASP B 1 10 ? -0.462 13.711 6.941 1 98.69 10 ASP B CA 1
ATOM 2022 C C . ASP B 1 10 ? 0.546 12.727 6.352 1 98.69 10 ASP B C 1
ATOM 2024 O O . ASP B 1 10 ? 0.218 11.562 6.117 1 98.69 10 ASP B O 1
ATOM 2028 N N . ASP B 1 11 ? 1.756 13.234 5.977 1 98.69 11 ASP B N 1
ATOM 2029 C CA . ASP B 1 11 ? 2.975 12.477 5.711 1 98.69 11 ASP B CA 1
ATOM 2030 C C . ASP B 1 11 ? 2.969 11.906 4.297 1 98.69 11 ASP B C 1
ATOM 2032 O O . ASP B 1 11 ? 3.604 10.883 4.031 1 98.69 11 ASP B O 1
ATOM 2036 N N . PHE B 1 12 ? 2.174 12.523 3.363 1 98.88 12 PHE B N 1
ATOM 2037 C CA . PHE B 1 12 ? 2.262 12.133 1.96 1 98.88 12 PHE B CA 1
ATOM 2038 C C . PHE B 1 12 ? 3.672 12.352 1.426 1 98.88 12 PHE B C 1
ATOM 2040 O O . PHE B 1 12 ? 4.234 13.445 1.574 1 98.88 12 PHE B O 1
ATOM 2047 N N . GLY B 1 13 ? 4.309 11.328 0.934 1 98.81 13 GLY B N 1
ATOM 2048 C CA . GLY B 1 13 ? 5.684 11.422 0.475 1 98.81 13 GLY B CA 1
ATOM 2049 C C . GLY B 1 13 ? 6.68 10.805 1.442 1 98.81 13 GLY B C 1
ATOM 2050 O O . GLY B 1 13 ? 7.863 10.68 1.127 1 98.81 13 GLY B O 1
ATOM 2051 N N . LEU B 1 14 ? 6.215 10.391 2.604 1 98.5 14 LEU B N 1
ATOM 2052 C CA . LEU B 1 14 ? 7.109 9.766 3.576 1 98.5 14 LEU B CA 1
ATOM 2053 C C . LEU B 1 14 ? 7.699 8.477 3.018 1 98.5 14 LEU B C 1
ATOM 2055 O O . LEU B 1 14 ? 8.922 8.297 3.016 1 98.5 14 LEU B O 1
ATOM 2059 N N . CYS B 1 15 ? 6.852 7.59 2.605 1 98.19 15 CYS B N 1
ATOM 2060 C CA . CYS B 1 15 ? 7.219 6.312 2.004 1 98.19 15 CYS B CA 1
ATOM 2061 C C . CYS B 1 15 ? 6.066 5.75 1.182 1 98.19 15 CYS B C 1
ATOM 2063 O O . CYS B 1 15 ? 4.965 6.301 1.187 1 98.19 15 CYS B O 1
ATOM 2065 N N . LYS B 1 16 ? 6.285 4.68 0.453 1 98.25 16 LYS B N 1
ATOM 2066 C CA . LYS B 1 16 ? 5.281 4.145 -0.459 1 98.25 16 LYS B CA 1
ATOM 2067 C C . LYS B 1 16 ? 4.078 3.598 0.306 1 98.25 16 LYS B C 1
ATOM 2069 O O . LYS B 1 16 ? 2.934 3.799 -0.102 1 98.25 16 LYS B O 1
ATOM 2074 N N . ALA B 1 17 ? 4.324 2.934 1.411 1 98.62 17 ALA B N 1
ATOM 2075 C CA . ALA B 1 17 ? 3.232 2.381 2.205 1 98.62 17 ALA B CA 1
ATOM 2076 C C . ALA B 1 17 ? 2.293 3.48 2.688 1 98.62 17 ALA B C 1
ATOM 2078 O O . ALA B 1 17 ? 1.07 3.332 2.631 1 98.62 17 ALA B O 1
ATOM 2079 N N . GLN B 1 18 ? 2.904 4.535 3.168 1 98.75 18 GLN B N 1
ATOM 2080 C CA . GLN B 1 18 ? 2.123 5.691 3.594 1 98.75 18 GLN B CA 1
ATOM 2081 C C . GLN B 1 18 ? 1.328 6.277 2.43 1 98.75 18 GLN B C 1
ATOM 2083 O O . GLN B 1 18 ? 0.14 6.574 2.57 1 98.75 18 GLN B O 1
ATOM 2088 N N . ASN B 1 19 ? 2.006 6.418 1.29 1 98.88 19 ASN B N 1
ATOM 2089 C CA . ASN B 1 19 ? 1.357 6.977 0.109 1 98.88 19 ASN B CA 1
ATOM 2090 C C . ASN B 1 19 ? 0.15 6.145 -0.314 1 98.88 19 ASN B C 1
ATOM 2092 O O . ASN B 1 19 ? -0.933 6.688 -0.542 1 98.88 19 ASN B O 1
ATOM 2096 N N . TYR B 1 20 ? 0.301 4.852 -0.375 1 98.75 20 TYR B N 1
ATOM 2097 C CA . TYR B 1 20 ? -0.792 3.979 -0.785 1 98.75 20 TYR B CA 1
ATOM 2098 C C . TYR B 1 20 ? -1.922 4 0.237 1 98.75 20 TYR B C 1
ATOM 2100 O O . TYR B 1 20 ? -3.098 3.932 -0.128 1 98.75 20 TYR B O 1
ATOM 2108 N N . GLY B 1 21 ? -1.559 4.09 1.514 1 98.75 21 GLY B N 1
ATOM 2109 C CA . GLY B 1 21 ? -2.582 4.215 2.539 1 98.75 21 GLY B CA 1
ATOM 2110 C C . GLY B 1 21 ? -3.438 5.457 2.381 1 98.75 21 GLY B C 1
ATOM 2111 O O . GLY B 1 21 ? -4.66 5.395 2.525 1 98.75 21 GLY B O 1
ATOM 2112 N N . ILE B 1 22 ? -2.803 6.508 2.07 1 98.88 22 ILE B N 1
ATOM 2113 C CA . ILE B 1 22 ? -3.502 7.773 1.877 1 98.88 22 ILE B CA 1
ATOM 2114 C C . ILE B 1 22 ? -4.398 7.684 0.645 1 98.88 22 ILE B C 1
ATOM 2116 O O . ILE B 1 22 ? -5.57 8.062 0.693 1 98.88 22 ILE B O 1
ATOM 2120 N N . ILE B 1 23 ? -3.91 7.145 -0.459 1 98.56 23 ILE B N 1
ATOM 2121 C CA . ILE B 1 23 ? -4.676 7.023 -1.695 1 98.56 23 ILE B CA 1
ATOM 2122 C C . ILE B 1 23 ? -5.875 6.102 -1.472 1 98.56 23 ILE B C 1
ATOM 2124 O O . ILE B 1 23 ? -6.969 6.367 -1.968 1 98.56 23 ILE B O 1
ATOM 2128 N N . ASP B 1 24 ? -5.633 5.027 -0.694 1 98.25 24 ASP B N 1
ATOM 2129 C CA . ASP B 1 24 ? -6.727 4.102 -0.417 1 98.25 24 ASP B CA 1
ATOM 2130 C C . ASP B 1 24 ? -7.82 4.777 0.407 1 98.25 24 ASP B C 1
ATOM 2132 O O . ASP B 1 24 ? -9.008 4.621 0.116 1 98.25 24 ASP B O 1
ATOM 2136 N N . ALA B 1 25 ? -7.43 5.523 1.394 1 98.62 25 ALA B N 1
ATOM 2137 C CA . ALA B 1 25 ? -8.383 6.215 2.258 1 98.62 25 ALA B CA 1
ATOM 2138 C C . ALA B 1 25 ? -9.117 7.316 1.496 1 98.62 25 ALA B C 1
ATOM 2140 O O . ALA B 1 25 ? -10.258 7.645 1.817 1 98.62 25 ALA B O 1
ATOM 2141 N N . PHE B 1 26 ? -8.516 7.867 0.495 1 98.75 26 PHE B N 1
ATOM 2142 C CA . PHE B 1 26 ? -9.141 8.867 -0.362 1 98.75 26 PHE B CA 1
ATOM 2143 C C . PHE B 1 26 ? -10.141 8.219 -1.313 1 98.75 26 PHE B C 1
ATOM 2145 O O . PHE B 1 26 ? -11.273 8.68 -1.442 1 98.75 26 PHE B O 1
ATOM 2152 N N . THR B 1 27 ? -9.695 7.121 -1.906 1 96.88 27 THR B N 1
ATOM 2153 C CA . THR B 1 27 ? -10.477 6.488 -2.963 1 96.88 27 THR B CA 1
ATOM 2154 C C . THR B 1 27 ? -11.664 5.727 -2.375 1 96.88 27 THR B C 1
ATOM 2156 O O . THR B 1 27 ? -12.742 5.691 -2.973 1 96.88 27 THR B O 1
ATOM 2159 N N . HIS B 1 28 ? -11.469 5.156 -1.204 1 95.75 28 HIS B N 1
ATOM 2160 C CA . HIS B 1 28 ? -12.477 4.246 -0.676 1 95.75 28 HIS B CA 1
ATOM 2161 C C . HIS B 1 28 ? -13.008 4.73 0.67 1 95.75 28 HIS B C 1
ATOM 2163 O O . HIS B 1 28 ? -13.82 4.055 1.302 1 95.75 28 HIS B O 1
ATOM 2169 N N . GLY B 1 29 ? -12.523 5.906 1.095 1 98.06 29 GLY B N 1
ATOM 2170 C CA . GLY B 1 29 ? -12.883 6.344 2.434 1 98.06 29 GLY B CA 1
ATOM 2171 C C . GLY B 1 29 ? -13.234 7.82 2.504 1 98.06 29 GLY B C 1
ATOM 2172 O O . GLY B 1 29 ? -13.867 8.359 1.593 1 98.06 29 GLY B O 1
ATOM 2173 N N . VAL B 1 30 ? -12.883 8.453 3.643 1 98.69 30 VAL B N 1
ATOM 2174 C CA . VAL B 1 30 ? -13.43 9.781 3.926 1 98.69 30 VAL B CA 1
ATOM 2175 C C . VAL B 1 30 ? -12.32 10.828 3.846 1 98.69 30 VAL B C 1
ATOM 2177 O O . VAL B 1 30 ? -12.57 12.016 4.039 1 98.69 30 VAL B O 1
ATOM 2180 N N . VAL B 1 31 ? -11.07 10.367 3.498 1 98.88 31 VAL B N 1
ATOM 2181 C CA . VAL B 1 31 ? -9.969 11.32 3.355 1 98.88 31 VAL B CA 1
ATOM 2182 C C . VAL B 1 31 ? -10.172 12.156 2.096 1 98.88 31 VAL B C 1
ATOM 2184 O O . VAL B 1 31 ? -10.469 11.617 1.026 1 98.88 31 VAL B O 1
ATOM 2187 N N . THR B 1 32 ? -10.031 13.461 2.227 1 98.81 32 THR B N 1
ATOM 2188 C CA . THR B 1 32 ? -10.234 14.336 1.072 1 98.81 32 THR B CA 1
ATOM 2189 C C . THR B 1 32 ? -9.008 15.211 0.834 1 98.81 32 THR B C 1
ATOM 2191 O O . THR B 1 32 ? -8.906 15.875 -0.202 1 98.81 32 THR B O 1
ATOM 2194 N N . SER B 1 33 ? -8.102 15.203 1.828 1 98.75 33 SER B N 1
ATOM 2195 C CA . SER B 1 33 ? -6.961 16.109 1.835 1 98.75 33 SER B CA 1
ATOM 2196 C C . SER B 1 33 ? -5.719 15.438 2.404 1 98.75 33 SER B C 1
ATOM 2198 O O . SER B 1 33 ? -5.824 14.508 3.213 1 98.75 33 SER B O 1
ATOM 2200 N N . THR B 1 34 ? -4.57 15.859 1.871 1 98.94 34 THR B N 1
ATOM 2201 C CA . THR B 1 34 ? -3.303 15.383 2.406 1 98.94 34 THR B CA 1
ATOM 2202 C C . THR B 1 34 ? -2.256 16.484 2.395 1 98.94 34 THR B C 1
ATOM 2204 O O . THR B 1 34 ? -2.502 17.578 1.871 1 98.94 34 THR B O 1
ATOM 2207 N N . THR B 1 35 ? -1.155 16.266 3.094 1 98.94 35 THR B N 1
ATOM 2208 C CA . THR B 1 35 ? -0.03 17.203 3.051 1 98.94 35 THR B CA 1
ATOM 2209 C C . THR B 1 35 ? 1.268 16.453 2.736 1 98.94 35 THR B C 1
ATOM 2211 O O . THR B 1 35 ? 1.562 15.43 3.344 1 98.94 35 THR B O 1
ATOM 2214 N N . ALA B 1 36 ? 1.996 17.016 1.82 1 98.94 36 ALA B N 1
ATOM 2215 C CA . ALA B 1 36 ? 3.141 16.312 1.248 1 98.94 36 ALA B CA 1
ATOM 2216 C C . ALA B 1 36 ? 4.445 16.766 1.895 1 98.94 36 ALA B C 1
ATOM 2218 O O . ALA B 1 36 ? 4.656 17.969 2.104 1 98.94 36 ALA B O 1
ATOM 2219 N N . MET B 1 37 ? 5.266 15.828 2.229 1 98.81 37 MET B N 1
ATOM 2220 C CA . MET B 1 37 ? 6.648 16.062 2.639 1 98.81 37 MET B CA 1
ATOM 2221 C C . MET B 1 37 ? 7.582 16.047 1.434 1 98.81 37 MET B C 1
ATOM 2223 O O . MET B 1 37 ? 7.969 14.969 0.956 1 98.81 37 MET B O 1
ATOM 2227 N N . VAL B 1 38 ? 8.023 17.172 1.019 1 98.81 38 VAL B N 1
ATOM 2228 C CA . VAL B 1 38 ? 8.711 17.266 -0.265 1 98.81 38 VAL B CA 1
ATOM 2229 C C . VAL B 1 38 ? 10.148 16.766 -0.125 1 98.81 38 VAL B C 1
ATOM 2231 O O . VAL B 1 38 ? 10.828 16.531 -1.125 1 98.81 38 VAL B O 1
ATOM 2234 N N . ASN B 1 39 ? 10.609 16.625 1.107 1 98.31 39 ASN B N 1
ATOM 2235 C CA . ASN B 1 39 ? 11.945 16.078 1.324 1 98.31 39 ASN B CA 1
ATOM 2236 C C . ASN B 1 39 ? 11.891 14.578 1.608 1 98.31 39 ASN B C 1
ATOM 2238 O O . ASN B 1 39 ? 12.914 13.961 1.899 1 98.31 39 ASN B O 1
ATOM 2242 N N . GLY B 1 40 ? 10.703 14 1.598 1 97.56 40 GLY B N 1
ATOM 2243 C CA . GLY B 1 40 ? 10.547 12.586 1.926 1 97.56 40 GLY B CA 1
ATOM 2244 C C . GLY B 1 40 ? 11.039 11.664 0.827 1 97.56 40 GLY B C 1
ATOM 2245 O O . GLY B 1 40 ? 10.992 12.016 -0.354 1 97.56 40 GLY B O 1
ATOM 2246 N N . SER B 1 41 ? 11.406 10.461 1.192 1 96.75 41 SER B N 1
ATOM 2247 C CA . SER B 1 41 ? 11.938 9.484 0.247 1 96.75 41 SER B CA 1
ATOM 2248 C C . SER B 1 41 ? 10.859 9 -0.712 1 96.75 41 SER B C 1
ATOM 2250 O O . SER B 1 41 ? 11.164 8.516 -1.805 1 96.75 41 SER B O 1
ATOM 2252 N N . GLY B 1 42 ? 9.609 9.117 -0.324 1 98.06 42 GLY B N 1
ATOM 2253 C CA . GLY B 1 42 ? 8.508 8.648 -1.152 1 98.06 42 GLY B CA 1
ATOM 2254 C C . GLY B 1 42 ? 7.863 9.75 -1.969 1 98.06 42 GLY B C 1
ATOM 2255 O O . GLY B 1 42 ? 6.77 9.57 -2.508 1 98.06 42 GLY B O 1
ATOM 2256 N N . ILE B 1 43 ? 8.523 10.906 -2.133 1 98.81 43 ILE B N 1
ATOM 2257 C CA . ILE B 1 43 ? 7.844 12.094 -2.652 1 98.81 43 ILE B CA 1
ATOM 2258 C C . ILE B 1 43 ? 7.582 11.922 -4.145 1 98.81 43 ILE B C 1
ATOM 2260 O O . ILE B 1 43 ? 6.523 12.32 -4.645 1 98.81 43 ILE B O 1
ATOM 2264 N N . GLU B 1 44 ? 8.492 11.344 -4.906 1 98.25 44 GLU B N 1
ATOM 2265 C CA . GLU B 1 44 ? 8.258 11.141 -6.332 1 98.25 44 GLU B CA 1
ATOM 2266 C C . GLU B 1 44 ? 7.094 10.18 -6.562 1 98.25 44 GLU B C 1
ATOM 2268 O O . GLU B 1 44 ? 6.297 10.375 -7.484 1 98.25 44 GLU B O 1
ATOM 2273 N N . HIS B 1 45 ? 7.051 9.188 -5.742 1 98.12 45 HIS B N 1
ATOM 2274 C CA . HIS B 1 45 ? 5.934 8.25 -5.785 1 98.12 45 HIS B CA 1
ATOM 2275 C C . HIS B 1 45 ? 4.617 8.953 -5.48 1 98.12 45 HIS B C 1
ATOM 2277 O O . HIS B 1 45 ? 3.609 8.711 -6.148 1 98.12 45 HIS B O 1
ATOM 2283 N N . ALA B 1 46 ? 4.625 9.82 -4.512 1 98.75 46 ALA B N 1
ATOM 2284 C CA . ALA B 1 46 ? 3.441 10.602 -4.148 1 98.75 46 ALA B CA 1
ATOM 2285 C C . ALA B 1 46 ? 2.97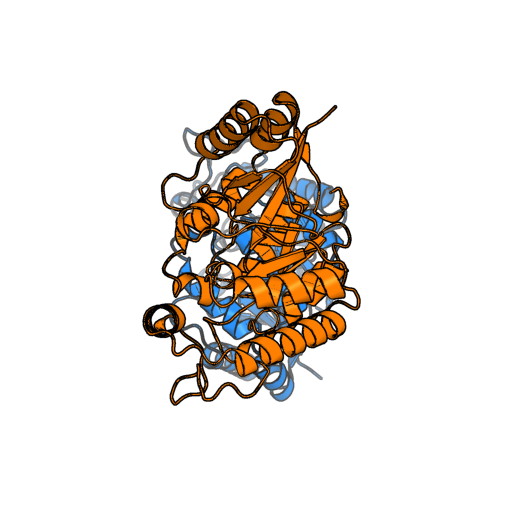7 11.469 -5.316 1 98.75 46 ALA B C 1
ATOM 2287 O O . ALA B 1 46 ? 1.778 11.555 -5.594 1 98.75 46 ALA B O 1
ATOM 2288 N N . VAL B 1 47 ? 3.91 12.039 -5.996 1 98.69 47 VAL B N 1
ATOM 2289 C CA . VAL B 1 47 ? 3.605 12.891 -7.141 1 98.69 47 VAL B CA 1
ATOM 2290 C C . VAL B 1 47 ? 2.932 12.07 -8.234 1 98.69 47 VAL B C 1
ATOM 2292 O O . VAL B 1 47 ? 1.904 12.469 -8.781 1 98.69 47 VAL B O 1
ATOM 2295 N N . ALA B 1 48 ? 3.453 10.938 -8.5 1 97.38 48 ALA B N 1
ATOM 2296 C CA . ALA B 1 48 ? 2.889 10.062 -9.523 1 97.38 48 ALA B CA 1
ATOM 2297 C C . ALA B 1 48 ? 1.466 9.641 -9.164 1 97.38 48 ALA B C 1
ATOM 2299 O O . ALA B 1 48 ? 0.578 9.641 -10.023 1 97.38 48 ALA B O 1
ATOM 2300 N N . LEU B 1 49 ? 1.265 9.297 -7.926 1 97.44 49 LEU B N 1
ATOM 2301 C CA . LEU B 1 49 ? -0.063 8.898 -7.473 1 97.44 49 LEU B CA 1
ATOM 2302 C C . LEU B 1 49 ? -1.042 10.062 -7.566 1 97.44 49 LEU B C 1
ATOM 2304 O O . LEU B 1 49 ? -2.189 9.883 -7.98 1 97.44 49 LEU B O 1
ATOM 2308 N N . SER B 1 50 ? -0.562 11.219 -7.168 1 97.75 50 SER B N 1
ATOM 2309 C CA . SER B 1 50 ? -1.43 12.391 -7.18 1 97.75 50 SER B CA 1
ATOM 2310 C C . SER B 1 50 ? -1.924 12.695 -8.586 1 97.75 50 SER B C 1
ATOM 2312 O O . SER B 1 50 ? -3.062 13.133 -8.766 1 97.75 50 SER B O 1
ATOM 2314 N N . ALA B 1 51 ? -1.106 12.5 -9.578 1 96.31 51 ALA B N 1
ATOM 2315 C CA . ALA B 1 51 ? -1.472 12.75 -10.969 1 96.31 51 ALA B CA 1
ATOM 2316 C C . ALA B 1 51 ? -2.645 11.875 -11.398 1 96.31 51 ALA B C 1
ATOM 2318 O O . ALA B 1 51 ? -3.465 12.281 -12.227 1 96.31 51 ALA B O 1
ATOM 2319 N N . LYS B 1 52 ? -2.766 10.766 -10.734 1 94.19 52 LYS B N 1
ATOM 2320 C CA . LYS B 1 52 ? -3.832 9.828 -11.07 1 94.19 52 LYS B CA 1
ATOM 2321 C C . LYS B 1 52 ? -5.07 10.07 -10.211 1 94.19 52 LYS B C 1
ATOM 2323 O O . LYS B 1 52 ? -6.113 9.461 -10.43 1 94.19 52 LYS B O 1
ATOM 2328 N N . HIS B 1 53 ? -4.949 10.992 -9.266 1 96.81 53 HIS B N 1
ATOM 2329 C CA . HIS B 1 53 ? -6.043 11.281 -8.352 1 96.81 53 HIS B CA 1
ATOM 2330 C C . HIS B 1 53 ? -6.23 12.789 -8.172 1 96.81 53 HIS B C 1
ATOM 2332 O O . HIS B 1 53 ? -6.055 13.32 -7.074 1 96.81 53 HIS B O 1
ATOM 2338 N N . PRO B 1 54 ? -6.691 13.461 -9.172 1 95.81 54 PRO B N 1
ATOM 2339 C CA . PRO B 1 54 ? -6.73 14.93 -9.164 1 95.81 54 PRO B CA 1
ATOM 2340 C C . PRO B 1 54 ? -7.723 15.484 -8.156 1 95.81 54 PRO B C 1
ATOM 2342 O O . PRO B 1 54 ? -7.668 16.672 -7.82 1 95.81 54 PRO B O 1
ATOM 2345 N N . GLY B 1 55 ? -8.617 14.648 -7.621 1 97.19 55 GLY B N 1
ATOM 2346 C CA . GLY B 1 55 ? -9.578 15.117 -6.633 1 97.19 55 GLY B CA 1
ATOM 2347 C C . GLY B 1 55 ? -8.977 15.273 -5.246 1 97.19 55 GLY B C 1
ATOM 2348 O O . GLY B 1 55 ? -9.562 15.93 -4.383 1 97.19 55 GLY B O 1
ATOM 2349 N N . LEU B 1 56 ? -7.836 14.68 -5.031 1 98.5 56 LEU B N 1
ATOM 2350 C CA . LEU B 1 56 ? -7.152 14.781 -3.746 1 98.5 56 LEU B CA 1
ATOM 2351 C C . LEU B 1 56 ? -6.508 16.156 -3.572 1 98.5 56 LEU B C 1
ATOM 2353 O O . LEU B 1 56 ? -5.676 16.562 -4.387 1 98.5 56 LEU B O 1
ATOM 2357 N N . ALA B 1 57 ? -6.961 16.906 -2.559 1 98.81 57 ALA B N 1
ATOM 2358 C CA . ALA B 1 57 ? -6.32 18.188 -2.26 1 98.81 57 ALA B CA 1
ATOM 2359 C C . ALA B 1 57 ? -4.977 17.969 -1.571 1 98.81 57 ALA B C 1
ATOM 2361 O O . ALA B 1 57 ? -4.875 17.219 -0.603 1 98.81 57 ALA B O 1
ATOM 2362 N N . ILE B 1 58 ? -3.953 18.641 -2.053 1 98.88 58 ILE B N 1
ATOM 2363 C CA . ILE B 1 58 ? -2.617 18.375 -1.521 1 98.88 58 ILE B CA 1
ATOM 2364 C C . ILE B 1 58 ? -2.027 19.672 -0.974 1 98.88 58 ILE B C 1
ATOM 2366 O O . ILE B 1 58 ? -1.863 20.656 -1.711 1 98.88 58 ILE B O 1
ATOM 2370 N N . GLY B 1 59 ? -1.801 19.719 0.3 1 98.94 59 GLY B N 1
ATOM 2371 C CA . GLY B 1 59 ? -1.039 20.766 0.957 1 98.94 59 GLY B CA 1
ATOM 2372 C C . GLY B 1 59 ? 0.431 20.438 1.116 1 98.94 59 GLY B C 1
ATOM 2373 O O . GLY B 1 59 ? 0.88 19.375 0.675 1 98.94 59 GLY B O 1
ATOM 2374 N N . MET B 1 60 ? 1.219 21.344 1.688 1 98.94 60 MET B N 1
ATOM 2375 C CA . MET B 1 60 ? 2.631 21.109 1.982 1 98.94 60 MET B CA 1
ATOM 2376 C C . MET B 1 60 ? 2.842 20.859 3.471 1 98.94 60 MET B C 1
ATOM 2378 O O . MET B 1 60 ? 2.371 21.625 4.309 1 98.94 60 MET B O 1
ATOM 2382 N N . HIS B 1 61 ? 3.457 19.766 3.77 1 98.94 61 HIS B N 1
ATOM 2383 C CA . HIS B 1 61 ? 3.85 19.391 5.121 1 98.94 61 HIS B CA 1
ATOM 2384 C C . HIS B 1 61 ? 5.258 19.875 5.445 1 98.94 61 HIS B C 1
ATOM 2386 O O . HIS B 1 61 ? 6.234 19.156 5.195 1 98.94 61 HIS B O 1
ATOM 2392 N N . PHE B 1 62 ? 5.336 21.062 6.016 1 98.88 62 PHE B N 1
ATOM 2393 C CA . PHE B 1 62 ? 6.625 21.688 6.309 1 98.88 62 PHE B CA 1
ATOM 2394 C C . PHE B 1 62 ? 7.434 20.812 7.266 1 98.88 62 PHE B C 1
ATOM 2396 O O . PHE B 1 62 ? 6.953 20.453 8.344 1 98.88 62 PHE B O 1
ATOM 2403 N N . VAL B 1 63 ? 8.672 20.438 6.844 1 98.88 63 VAL B N 1
ATOM 2404 C CA . VAL B 1 63 ? 9.445 19.469 7.621 1 98.88 63 VAL B CA 1
ATOM 2405 C C . VAL B 1 63 ? 10.711 20.141 8.156 1 98.88 63 VAL B C 1
ATOM 2407 O O . VAL B 1 63 ? 11.531 20.641 7.379 1 98.88 63 VAL B O 1
ATOM 2410 N N . LEU B 1 64 ? 10.867 20.016 9.469 1 98.75 64 LEU B N 1
ATOM 2411 C CA . LEU B 1 64 ? 12.078 20.5 10.125 1 98.75 64 LEU B CA 1
ATOM 2412 C C . LEU B 1 64 ? 12.617 19.469 11.109 1 98.75 64 LEU B C 1
ATOM 2414 O O . LEU B 1 64 ? 13.523 19.766 11.891 1 98.75 64 LEU B O 1
ATOM 2418 N N . THR B 1 65 ? 12.07 18.219 11.086 1 98.31 65 THR B N 1
ATOM 2419 C CA . THR B 1 65 ? 12.422 17.281 12.141 1 98.31 65 THR B CA 1
ATOM 2420 C C . THR B 1 65 ? 12.828 15.93 11.555 1 98.31 65 THR B C 1
ATOM 2422 O O . THR B 1 65 ? 13.094 14.977 12.297 1 98.31 65 THR B O 1
ATOM 2425 N N . LEU B 1 66 ? 12.844 15.805 10.297 1 97.44 66 LEU B N 1
ATOM 2426 C CA . LEU B 1 66 ? 13.086 14.508 9.68 1 97.44 66 LEU B CA 1
ATOM 2427 C C . LEU B 1 66 ? 13.82 14.656 8.359 1 97.44 66 LEU B C 1
ATOM 2429 O O . LEU B 1 66 ? 13.469 15.508 7.539 1 97.44 66 LEU B O 1
ATOM 2433 N N . GLY B 1 67 ? 14.852 13.836 8.195 1 97.31 67 GLY B N 1
ATOM 2434 C CA . GLY B 1 67 ? 15.555 13.812 6.922 1 97.31 67 GLY B CA 1
ATOM 2435 C C . GLY B 1 67 ? 16.484 15 6.73 1 97.31 67 GLY B C 1
ATOM 2436 O O . GLY B 1 67 ? 16.938 15.594 7.707 1 97.31 67 GLY B O 1
ATOM 2437 N N . ARG B 1 68 ? 16.812 15.258 5.484 1 98.25 68 ARG B N 1
ATOM 2438 C CA . ARG B 1 68 ? 17.703 16.359 5.125 1 98.25 68 ARG B CA 1
ATOM 2439 C C . ARG B 1 68 ? 16.922 17.547 4.613 1 98.25 68 ARG B C 1
ATOM 2441 O O . ARG B 1 68 ? 15.961 17.391 3.846 1 98.25 68 ARG B O 1
ATOM 2448 N N . PRO B 1 69 ? 17.266 18.719 5.105 1 98.5 69 PRO B N 1
ATOM 2449 C CA . PRO B 1 69 ? 16.625 19.906 4.539 1 98.5 69 PRO B CA 1
ATOM 2450 C C . PRO B 1 69 ? 17.016 20.141 3.084 1 98.5 69 PRO B C 1
ATOM 2452 O O . PRO B 1 69 ? 17.906 19.469 2.559 1 98.5 69 PRO B O 1
ATOM 2455 N N . LEU B 1 70 ? 16.266 20.984 2.441 1 98.62 70 LEU B N 1
ATOM 2456 C CA . LEU B 1 70 ? 16.562 21.328 1.055 1 98.62 70 LEU B CA 1
ATOM 2457 C C . LEU B 1 70 ? 17.609 22.438 0.983 1 98.62 70 LEU B C 1
ATOM 2459 O O . LEU B 1 70 ? 18.297 22.578 -0.028 1 98.62 70 LEU B O 1
ATOM 2463 N N . SER B 1 71 ? 17.641 23.25 1.998 1 98.31 71 SER B N 1
ATOM 2464 C CA . SER B 1 71 ? 18.641 24.328 2.1 1 98.31 71 SER B CA 1
ATOM 2465 C C . SER B 1 71 ? 19.703 23.984 3.135 1 98.31 71 SER B C 1
ATOM 2467 O O . SER B 1 71 ? 19.594 22.984 3.848 1 98.31 71 SER B O 1
ATOM 2469 N N . ALA B 1 72 ? 20.781 24.828 3.137 1 96 72 ALA B N 1
ATOM 2470 C CA . ALA B 1 72 ? 21.781 24.703 4.191 1 96 72 ALA B CA 1
ATOM 2471 C C . ALA B 1 72 ? 21.234 25.188 5.531 1 96 72 ALA B C 1
ATOM 2473 O O . ALA B 1 72 ? 20.719 26.297 5.633 1 96 72 ALA B O 1
ATOM 2474 N N . MET B 1 73 ? 21.188 24.266 6.488 1 97.38 73 MET B N 1
ATOM 2475 C CA . MET B 1 73 ? 20.688 24.625 7.816 1 97.38 73 MET B CA 1
ATOM 2476 C C . MET B 1 73 ? 21.672 24.219 8.898 1 97.38 73 MET B C 1
ATOM 2478 O O . MET B 1 73 ? 21.344 23.453 9.797 1 97.38 73 MET B O 1
ATOM 2482 N N . PRO B 1 74 ? 22.891 24.797 8.836 1 97.12 74 PRO B N 1
ATOM 2483 C CA . PRO B 1 74 ? 23.906 24.391 9.805 1 97.12 74 PRO B CA 1
ATOM 2484 C C . PRO B 1 74 ? 23.453 24.594 11.25 1 97.12 74 PRO B C 1
ATOM 2486 O O . PRO B 1 74 ? 23.938 23.891 12.148 1 97.12 74 PRO B O 1
ATOM 2489 N N . GLY B 1 75 ? 22.5 25.469 11.5 1 96.75 75 GLY B N 1
ATOM 2490 C CA . GLY B 1 75 ? 22.047 25.75 12.859 1 96.75 75 GLY B CA 1
ATOM 2491 C C . GLY B 1 75 ? 21.047 24.719 13.367 1 96.75 75 GLY B C 1
ATOM 2492 O O . GLY B 1 75 ? 20.719 24.703 14.555 1 96.75 75 GLY B O 1
ATOM 2493 N N . LEU B 1 76 ? 20.594 23.828 12.469 1 97.94 76 LEU B N 1
ATOM 2494 C CA . LEU B 1 76 ? 19.516 22.953 12.914 1 97.94 76 LEU B CA 1
ATOM 2495 C C . LEU B 1 76 ? 19.812 21.5 12.555 1 97.94 76 LEU B C 1
ATOM 2497 O O . LEU B 1 76 ? 19.156 20.594 13.07 1 97.94 76 LEU B O 1
ATOM 2501 N N . VAL B 1 77 ? 20.781 21.219 11.758 1 98.12 77 VAL B N 1
ATOM 2502 C CA . VAL B 1 77 ? 21.078 19.844 11.367 1 98.12 77 VAL B CA 1
ATOM 2503 C C . VAL B 1 77 ? 22.188 19.281 12.266 1 98.12 77 VAL B C 1
ATOM 2505 O O . VAL B 1 77 ? 22.922 20.047 12.906 1 98.12 77 VAL B O 1
ATOM 2508 N N . ASP B 1 78 ? 22.234 17.984 12.32 1 97.5 78 ASP B N 1
ATOM 2509 C CA . ASP B 1 78 ? 23.312 17.328 13.055 1 97.5 78 ASP B CA 1
ATOM 2510 C C . ASP B 1 78 ? 24.562 17.172 12.18 1 97.5 78 ASP B C 1
ATOM 2512 O O . ASP B 1 78 ? 24.641 17.766 11.102 1 97.5 78 ASP B O 1
ATOM 2516 N N . GLU B 1 79 ? 25.531 16.406 12.703 1 96.81 79 GLU B N 1
ATOM 2517 C CA . GLU B 1 79 ? 26.812 16.25 12.023 1 96.81 79 GLU B CA 1
ATOM 2518 C C . GLU B 1 79 ? 26.641 15.547 10.68 1 96.81 79 GLU B C 1
ATOM 2520 O O . GLU B 1 79 ? 27.469 15.719 9.781 1 96.81 79 GLU B O 1
ATOM 2525 N N . LYS B 1 80 ? 25.609 14.898 10.555 1 96.56 80 LYS B N 1
ATOM 2526 C CA . LYS B 1 80 ? 25.359 14.156 9.328 1 96.56 80 LYS B CA 1
ATOM 2527 C C . LYS B 1 80 ? 24.469 14.945 8.367 1 96.56 80 LYS B C 1
ATOM 2529 O O . LYS B 1 80 ? 24.062 14.438 7.32 1 96.56 80 LYS B O 1
ATOM 2534 N N . GLY B 1 81 ? 24.047 16.141 8.727 1 97.88 81 GLY B N 1
ATOM 2535 C CA . GLY B 1 81 ? 23.203 16.984 7.887 1 97.88 81 GLY B CA 1
ATOM 2536 C C . GLY B 1 81 ? 21.734 16.656 7.992 1 97.88 81 GLY B C 1
ATOM 2537 O O . GLY B 1 81 ? 20.953 16.969 7.098 1 97.88 81 GLY B O 1
ATOM 2538 N N . GLU B 1 82 ? 21.359 16.016 9.078 1 97.81 82 GLU B N 1
ATOM 2539 C CA . GLU B 1 82 ? 19.984 15.562 9.234 1 97.81 82 GLU B CA 1
ATOM 2540 C C . GLU B 1 82 ? 19.234 16.406 10.266 1 97.81 82 GLU B C 1
ATOM 2542 O O . GLU B 1 82 ? 19.828 16.828 11.266 1 97.81 82 GLU B O 1
ATOM 2547 N N . LEU B 1 83 ? 18 16.609 10.023 1 98.25 83 LEU B N 1
ATOM 2548 C CA . LEU B 1 83 ? 17.109 17.266 10.961 1 98.25 83 LEU B CA 1
ATOM 2549 C C . LEU B 1 83 ? 16.688 16.328 12.078 1 98.25 83 LEU B C 1
ATOM 2551 O O . LEU B 1 83 ? 16.766 15.102 11.93 1 98.25 83 LEU B O 1
ATOM 2555 N N . GLY B 1 84 ? 16.203 16.891 13.188 1 96.56 84 GLY B N 1
ATOM 2556 C CA . GLY B 1 84 ? 15.781 16.031 14.289 1 96.56 84 GLY B CA 1
ATOM 2557 C C . GLY B 1 84 ? 14.953 16.766 15.328 1 96.56 84 GLY B C 1
ATOM 2558 O O . GLY B 1 84 ? 14.578 17.922 15.141 1 96.56 84 GLY B O 1
ATOM 2559 N N . LYS B 1 85 ? 14.672 16.078 16.406 1 96.5 85 LYS B N 1
ATOM 2560 C CA . LYS B 1 85 ? 13.695 16.531 17.391 1 96.5 85 LYS B CA 1
ATOM 2561 C C . LYS B 1 85 ? 14.312 17.547 18.359 1 96.5 85 LYS B C 1
ATOM 2563 O O . LYS B 1 85 ? 13.609 18.125 19.188 1 96.5 85 LYS B O 1
ATOM 2568 N N . TRP B 1 86 ? 15.578 17.812 18.203 1 97.69 86 TRP B N 1
ATOM 2569 C CA . TRP B 1 86 ? 16.234 18.781 19.078 1 97.69 86 TRP B CA 1
ATOM 2570 C C . TRP B 1 86 ? 15.734 20.203 18.812 1 97.69 86 TRP B C 1
ATOM 2572 O O . TRP B 1 86 ? 16.094 21.141 19.531 1 97.69 86 TRP B O 1
ATOM 2582 N N . ILE B 1 87 ? 14.898 20.391 17.812 1 98 87 ILE B N 1
ATOM 2583 C CA . ILE B 1 87 ? 14.32 21.688 17.5 1 98 87 ILE B CA 1
ATOM 2584 C C . ILE B 1 87 ? 13.547 22.203 18.703 1 98 87 ILE B C 1
ATOM 2586 O O . ILE B 1 87 ? 13.508 23.422 18.953 1 98 87 ILE B O 1
ATOM 2590 N N . TRP B 1 88 ? 12.953 21.359 19.453 1 97.44 88 TRP B N 1
ATOM 2591 C CA . TRP B 1 88 ? 12.188 21.797 20.625 1 97.44 88 TRP B CA 1
ATOM 2592 C C . TRP B 1 88 ? 13.109 22.359 21.688 1 97.44 88 TRP B C 1
ATOM 2594 O O . TRP B 1 88 ? 12.781 23.375 22.328 1 97.44 88 TRP B O 1
ATOM 2604 N N . GLN B 1 89 ? 14.234 21.656 21.875 1 97.38 89 GLN B N 1
ATOM 2605 C CA . GLN B 1 89 ? 15.227 22.188 22.797 1 97.38 89 GLN B CA 1
ATOM 2606 C C . GLN B 1 89 ? 15.75 23.547 22.344 1 97.38 89 GLN B C 1
ATOM 2608 O O . GLN B 1 89 ? 15.898 24.469 23.156 1 97.38 89 GLN B O 1
ATOM 2613 N N . ARG B 1 90 ? 15.992 23.672 21.062 1 97.56 90 ARG B N 1
ATOM 2614 C CA . ARG B 1 90 ? 16.422 24.938 20.516 1 97.56 90 ARG B CA 1
ATOM 2615 C C . ARG B 1 90 ? 15.383 26.031 20.734 1 97.56 90 ARG B C 1
ATOM 2617 O O . ARG B 1 90 ? 15.719 27.188 21 1 97.56 90 ARG B O 1
ATOM 2624 N N . ALA B 1 91 ? 14.188 25.703 20.562 1 97.44 91 ALA B N 1
ATOM 2625 C CA . ALA B 1 91 ? 13.094 26.656 20.797 1 97.44 91 ALA B CA 1
ATOM 2626 C C . ALA B 1 91 ? 13.039 27.109 22.25 1 97.44 91 ALA B C 1
ATOM 2628 O O . ALA B 1 91 ? 12.93 28.297 22.531 1 97.44 91 ALA B O 1
ATOM 2629 N N . GLU B 1 92 ? 13.148 26.125 23.156 1 96.69 92 GLU B N 1
ATOM 2630 C CA . GLU B 1 92 ? 13.125 26.422 24.594 1 96.69 92 GLU B CA 1
ATOM 2631 C C . GLU B 1 92 ? 14.266 27.359 24.984 1 96.69 92 GLU B C 1
ATOM 2633 O O . GLU B 1 92 ? 14.102 28.234 25.828 1 96.69 92 GLU B O 1
ATOM 2638 N N . GLU B 1 93 ? 15.352 27.219 24.297 1 97.38 93 GLU B N 1
ATOM 2639 C CA . GLU B 1 93 ? 16.547 27.984 24.594 1 97.38 93 GLU B CA 1
ATOM 2640 C C . GLU B 1 93 ? 16.547 29.328 23.859 1 97.38 93 GLU B C 1
ATOM 2642 O O . GLU B 1 93 ? 17.406 30.172 24.094 1 97.38 93 GLU B O 1
ATOM 2647 N N . GLY B 1 94 ? 15.648 29.5 23.047 1 96.69 94 GLY B N 1
ATOM 2648 C CA . GLY B 1 94 ? 15.609 30.734 22.266 1 96.69 94 GLY B CA 1
ATOM 2649 C C . GLY B 1 94 ? 16.719 30.812 21.234 1 96.69 94 GLY B C 1
ATOM 2650 O O . GLY B 1 94 ? 17.188 31.906 20.906 1 96.69 94 GLY B O 1
ATOM 2651 N N . SER B 1 95 ? 17.172 29.656 20.719 1 97.5 95 SER B N 1
ATOM 2652 C CA . SER B 1 95 ? 18.344 29.641 19.844 1 97.5 95 SER B CA 1
ATOM 2653 C C . SER B 1 95 ? 17.984 29.078 18.469 1 97.5 95 SER B C 1
ATOM 2655 O O . SER B 1 95 ? 18.859 28.609 17.734 1 97.5 95 SER B O 1
ATOM 2657 N N . LEU B 1 96 ? 16.75 29.172 18.109 1 98.5 96 LEU B N 1
ATOM 2658 C CA . LEU B 1 96 ? 16.344 28.688 16.797 1 98.5 96 LEU B CA 1
ATOM 2659 C C . LEU B 1 96 ? 16.953 29.547 15.688 1 98.5 96 LEU B C 1
ATOM 2661 O O . LEU B 1 96 ? 16.953 30.781 15.781 1 98.5 96 LEU B O 1
ATOM 2665 N N . PRO B 1 97 ? 17.516 28.953 14.688 1 98.38 97 PRO B N 1
ATOM 2666 C CA . PRO B 1 97 ? 18 29.719 13.539 1 98.38 97 PRO B CA 1
ATOM 2667 C C . PRO B 1 97 ? 16.875 30.156 12.609 1 98.38 97 PRO B C 1
ATOM 2669 O O . PRO B 1 97 ? 16.719 29.609 11.516 1 98.38 97 PRO B O 1
ATOM 2672 N N . LEU B 1 98 ? 16.172 31.25 12.914 1 98.5 98 LEU B N 1
ATOM 2673 C CA . LEU B 1 98 ? 14.914 31.641 12.289 1 98.5 98 LEU B CA 1
ATOM 2674 C C . LEU B 1 98 ? 15.133 32.031 10.828 1 98.5 98 LEU B C 1
ATOM 2676 O O . LEU B 1 98 ? 14.281 31.75 9.977 1 98.5 98 LEU B O 1
ATOM 2680 N N . ALA B 1 99 ? 16.25 32.656 10.508 1 98.31 99 ALA B N 1
ATOM 2681 C CA . ALA B 1 99 ? 16.547 33 9.117 1 98.31 99 ALA B CA 1
ATOM 2682 C C . ALA B 1 99 ? 16.688 31.734 8.266 1 98.31 99 ALA B C 1
ATOM 2684 O O . ALA B 1 99 ? 16.203 31.688 7.129 1 98.31 99 ALA B O 1
ATOM 2685 N N . GLU B 1 100 ? 17.359 30.703 8.82 1 98.56 100 GLU B N 1
ATOM 2686 C CA . GLU B 1 100 ? 17.484 29.422 8.133 1 98.56 100 GLU B CA 1
ATOM 2687 C C . GLU B 1 100 ? 16.125 28.766 7.941 1 98.56 100 GLU B C 1
ATOM 2689 O O . GLU B 1 100 ? 15.836 28.219 6.875 1 98.56 100 GLU B O 1
ATOM 2694 N N . ILE B 1 101 ? 15.312 28.828 8.914 1 98.81 101 ILE B N 1
ATOM 2695 C CA . ILE B 1 101 ? 13.992 28.219 8.883 1 98.81 101 ILE B CA 1
ATOM 2696 C C . ILE B 1 101 ? 13.133 28.891 7.816 1 98.81 101 ILE B C 1
ATOM 2698 O O . ILE B 1 101 ? 12.453 28.219 7.043 1 98.81 101 ILE B O 1
ATOM 2702 N N . GLU B 1 102 ? 13.172 30.234 7.754 1 98.69 102 GLU B N 1
ATOM 2703 C CA . GLU B 1 102 ? 12.438 30.969 6.738 1 98.69 102 GLU B CA 1
ATOM 2704 C C . GLU B 1 102 ? 12.891 30.594 5.332 1 98.69 102 GLU B C 1
ATOM 2706 O O . GLU B 1 102 ? 12.062 30.375 4.445 1 98.69 102 GLU B O 1
ATOM 2711 N N . HIS B 1 103 ? 14.172 30.5 5.191 1 98.75 103 HIS B N 1
ATOM 2712 C CA . HIS B 1 103 ? 14.719 30.125 3.893 1 98.75 103 HIS B CA 1
ATOM 2713 C C . HIS B 1 103 ? 14.336 28.688 3.523 1 98.75 103 HIS B C 1
ATOM 2715 O O . HIS B 1 103 ? 14.016 28.406 2.365 1 98.75 103 HIS B O 1
ATOM 2721 N N . GLU B 1 104 ? 14.398 27.797 4.508 1 98.88 104 GLU B N 1
ATOM 2722 C CA . GLU B 1 104 ? 13.992 26.422 4.266 1 98.88 104 GLU B CA 1
ATOM 2723 C C . GLU B 1 104 ? 12.523 26.344 3.852 1 98.88 104 GLU B C 1
ATOM 2725 O O . GLU B 1 104 ? 12.172 25.562 2.965 1 98.88 104 GLU B O 1
ATOM 2730 N N . LEU B 1 105 ? 11.695 27.141 4.457 1 98.88 105 LEU B N 1
ATOM 2731 C CA . LEU B 1 105 ? 10.289 27.203 4.09 1 98.88 105 LEU B CA 1
ATOM 2732 C C . LEU B 1 105 ? 10.125 27.578 2.619 1 98.88 105 LEU B C 1
ATOM 2734 O O . LEU B 1 105 ? 9.352 26.938 1.898 1 98.88 105 LEU B O 1
ATOM 2738 N N . GLU B 1 106 ? 10.836 28.547 2.146 1 98.81 106 GLU B N 1
ATOM 2739 C CA . GLU B 1 106 ? 10.812 28.969 0.748 1 98.81 106 GLU B CA 1
ATOM 2740 C C . GLU B 1 106 ? 11.281 27.844 -0.173 1 98.81 106 GLU B C 1
ATOM 2742 O O . GLU B 1 106 ? 10.695 27.625 -1.238 1 98.81 106 GLU B O 1
ATOM 2747 N N . CYS B 1 107 ? 12.305 27.172 0.265 1 98.88 107 CYS B N 1
ATOM 2748 C CA . CYS B 1 107 ? 12.875 26.109 -0.55 1 98.88 107 CYS B CA 1
ATOM 2749 C C . CYS B 1 107 ? 11.906 24.938 -0.68 1 98.88 107 CYS B C 1
ATOM 2751 O O . CYS B 1 107 ? 11.727 24.406 -1.772 1 98.88 107 CYS B O 1
ATOM 2753 N N . GLN B 1 108 ? 11.297 24.562 0.403 1 98.88 108 GLN B N 1
ATOM 2754 C CA . GLN B 1 108 ? 10.352 23.453 0.342 1 98.88 108 GLN B CA 1
ATOM 2755 C C . GLN B 1 108 ? 9.117 23.828 -0.475 1 98.88 108 GLN B C 1
ATOM 2757 O O . GLN B 1 108 ? 8.578 23 -1.212 1 98.88 108 GLN B O 1
ATOM 2762 N N . TYR B 1 109 ? 8.672 25.094 -0.398 1 98.88 109 TYR B N 1
ATOM 2763 C CA . TYR B 1 109 ? 7.555 25.562 -1.205 1 98.88 109 TYR B CA 1
ATOM 2764 C C . TYR B 1 109 ? 7.898 25.531 -2.689 1 98.88 109 TYR B C 1
ATOM 2766 O O . TYR B 1 109 ? 7.102 25.062 -3.508 1 98.88 109 TYR B O 1
ATOM 2774 N N . ALA B 1 110 ? 9.07 25.984 -3.02 1 98.88 110 ALA B N 1
ATOM 2775 C CA . ALA B 1 110 ? 9.516 25.984 -4.41 1 98.88 110 ALA B CA 1
ATOM 2776 C C . ALA B 1 110 ? 9.57 24.562 -4.957 1 98.88 110 ALA B C 1
ATOM 2778 O O . ALA B 1 110 ? 9.156 24.297 -6.09 1 98.88 110 ALA B O 1
ATOM 2779 N N . ARG B 1 111 ? 10.086 23.703 -4.109 1 98.88 111 ARG B N 1
ATOM 2780 C CA . ARG B 1 111 ? 10.141 22.297 -4.52 1 98.88 111 ARG B CA 1
ATOM 2781 C C . ARG B 1 111 ? 8.742 21.719 -4.711 1 98.88 111 ARG B C 1
ATOM 2783 O O . ARG B 1 111 ? 8.508 20.953 -5.637 1 98.88 111 ARG B O 1
ATOM 2790 N N . PHE B 1 112 ? 7.875 22.062 -3.828 1 98.94 112 PHE B N 1
ATOM 2791 C CA . PHE B 1 112 ? 6.488 21.625 -3.965 1 98.94 112 PHE B CA 1
ATOM 2792 C C . PHE B 1 112 ? 5.922 22.062 -5.312 1 98.94 112 PHE B C 1
ATOM 2794 O O . PHE B 1 112 ? 5.332 21.234 -6.031 1 98.94 112 PHE B O 1
ATOM 2801 N N . LEU B 1 113 ? 6.102 23.312 -5.691 1 98.81 113 LEU B N 1
ATOM 2802 C CA . LEU B 1 113 ? 5.613 23.828 -6.961 1 98.81 113 LEU B CA 1
ATOM 2803 C C . LEU B 1 113 ? 6.203 23.062 -8.133 1 98.81 113 LEU B C 1
ATOM 2805 O O . LEU B 1 113 ? 5.496 22.734 -9.094 1 98.81 113 LEU B O 1
ATOM 2809 N N . GLU B 1 114 ? 7.395 22.766 -8.016 1 98.69 114 GLU B N 1
ATOM 2810 C CA . GLU B 1 114 ? 8.078 22.031 -9.07 1 98.69 114 GLU B CA 1
ATOM 2811 C C . GLU B 1 114 ? 7.5 20.625 -9.227 1 98.69 114 GLU B C 1
ATOM 2813 O O . GLU B 1 114 ? 7.293 20.156 -10.352 1 98.69 114 GLU B O 1
ATOM 2818 N N . LEU B 1 115 ? 7.266 20.016 -8.148 1 98.75 115 LEU B N 1
ATOM 2819 C CA . LEU B 1 115 ? 6.867 18.609 -8.133 1 98.75 115 LEU B CA 1
ATOM 2820 C C . LEU B 1 115 ? 5.41 18.453 -8.562 1 98.75 115 LEU B C 1
ATOM 2822 O O . LEU B 1 115 ? 5.082 17.562 -9.352 1 98.75 115 LEU B O 1
ATOM 2826 N N . PHE B 1 116 ? 4.559 19.312 -8.039 1 98.5 116 PHE B N 1
ATOM 2827 C CA . PHE B 1 116 ? 3.125 19.094 -8.211 1 98.5 116 PHE B CA 1
ATOM 2828 C C . PHE B 1 116 ? 2.574 20 -9.312 1 98.5 116 PHE B C 1
ATOM 2830 O O . PHE B 1 116 ? 1.468 19.781 -9.805 1 98.5 116 PHE B O 1
ATOM 2837 N N . GLY B 1 117 ? 3.273 21.125 -9.68 1 98.06 117 GLY B N 1
ATOM 2838 C CA . GLY B 1 117 ? 2.883 22 -10.766 1 98.06 117 GLY B CA 1
ATOM 2839 C C . GLY B 1 117 ? 1.811 23 -10.367 1 98.06 117 GLY B C 1
ATOM 2840 O O . GLY B 1 117 ? 1.218 23.656 -11.227 1 98.06 117 GLY B O 1
ATOM 2841 N N . ARG B 1 118 ? 1.469 23.047 -9.109 1 97.56 118 ARG B N 1
ATOM 2842 C CA . ARG B 1 118 ? 0.476 23.969 -8.555 1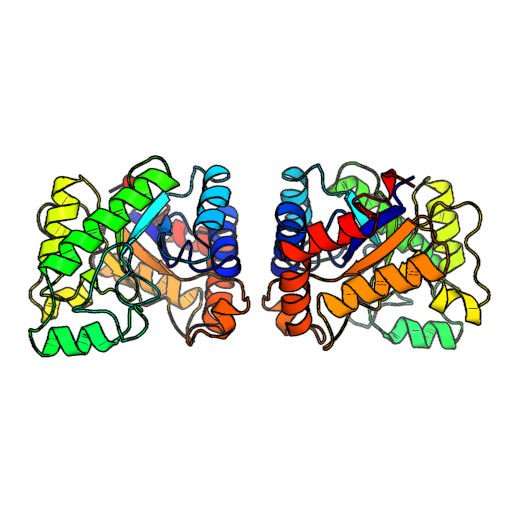 97.56 118 ARG B CA 1
ATOM 2843 C C . ARG B 1 118 ? 0.776 24.281 -7.094 1 97.56 118 ARG B C 1
ATOM 2845 O O . ARG B 1 118 ? 1.535 23.547 -6.441 1 97.56 118 ARG B O 1
ATOM 2852 N N . ALA B 1 119 ? 0.196 25.328 -6.621 1 98.31 119 ALA B N 1
ATOM 2853 C CA . ALA B 1 119 ? 0.382 25.703 -5.227 1 98.31 119 ALA B CA 1
ATOM 2854 C C . ALA B 1 119 ? -0.315 24.719 -4.289 1 98.31 119 ALA B C 1
ATOM 2856 O O . ALA B 1 119 ? -1.333 24.125 -4.652 1 98.31 119 ALA B O 1
ATOM 2857 N N . PRO B 1 120 ? 0.263 24.5 -3.113 1 98.81 120 PRO B N 1
ATOM 2858 C CA . PRO B 1 120 ? -0.449 23.703 -2.121 1 98.81 120 PRO B CA 1
ATOM 2859 C C . PRO B 1 120 ? -1.76 24.344 -1.667 1 98.81 120 PRO B C 1
ATOM 2861 O O . PRO B 1 120 ? -1.88 25.562 -1.658 1 98.81 120 PRO B O 1
ATOM 2864 N N . THR B 1 121 ? -2.672 23.5 -1.268 1 98.62 121 THR B N 1
ATOM 2865 C CA . THR B 1 121 ? -3.965 24 -0.819 1 98.62 121 THR B CA 1
ATOM 2866 C C . THR B 1 121 ? -3.855 24.609 0.581 1 98.62 121 THR B C 1
ATOM 2868 O O . THR B 1 121 ? -4.676 25.438 0.972 1 98.62 121 THR B O 1
ATOM 2871 N N . HIS B 1 122 ? -2.889 24.125 1.334 1 98.88 122 HIS B N 1
ATOM 2872 C CA . HIS B 1 122 ? -2.672 24.578 2.701 1 98.88 122 HIS B CA 1
ATOM 2873 C C . HIS B 1 122 ? -1.282 24.203 3.199 1 98.88 122 HIS B C 1
ATOM 2875 O O . HIS B 1 122 ? -0.598 23.391 2.572 1 98.88 122 HIS B O 1
ATOM 2881 N N . LEU B 1 123 ? -0.906 24.859 4.258 1 98.81 123 LEU B N 1
ATOM 2882 C CA . LEU B 1 123 ? 0.345 24.531 4.93 1 98.81 123 LEU B CA 1
ATOM 2883 C C . LEU B 1 123 ? 0.078 23.906 6.297 1 98.81 123 LEU B C 1
ATOM 2885 O O . LEU B 1 123 ? -0.835 24.328 7.008 1 98.81 123 LEU B O 1
ATOM 2889 N N . ASP B 1 124 ? 0.71 22.922 6.617 1 98.81 124 ASP B N 1
ATOM 2890 C CA . ASP B 1 124 ? 0.946 22.406 7.965 1 98.81 124 ASP B CA 1
ATOM 2891 C C . ASP B 1 124 ? 2.373 21.891 8.117 1 98.81 124 ASP B C 1
ATOM 2893 O O . ASP B 1 124 ? 3.262 22.281 7.352 1 98.81 124 ASP B O 1
ATOM 2897 N N . SER B 1 125 ? 2.631 21.156 9.227 1 98.81 125 SER B N 1
ATOM 2898 C CA . SER B 1 125 ? 4.016 20.734 9.383 1 98.81 125 SER B CA 1
ATOM 2899 C C . SER B 1 125 ? 4.098 19.375 10.07 1 98.81 125 SER B C 1
ATOM 2901 O O . SER B 1 125 ? 3.191 19 10.82 1 98.81 125 SER B O 1
ATOM 2903 N N . HIS B 1 126 ? 5.133 18.672 9.734 1 98.38 126 HIS B N 1
ATOM 2904 C CA . HIS B 1 126 ? 5.457 17.438 10.453 1 98.38 126 HIS B CA 1
ATOM 2905 C C . HIS B 1 126 ? 5.785 17.719 11.914 1 98.38 126 HIS B C 1
ATOM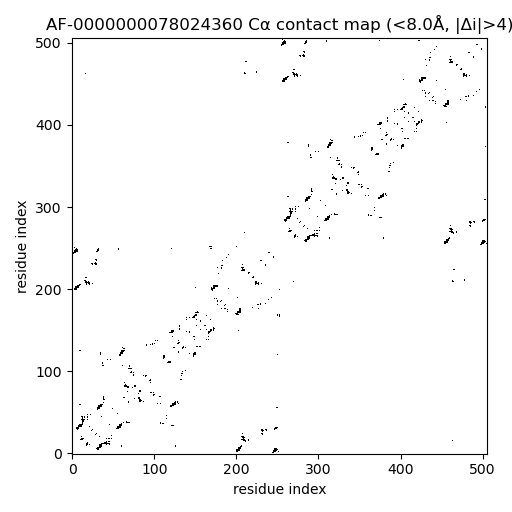 2907 O O . HIS B 1 126 ? 6.543 18.641 12.219 1 98.38 126 HIS B O 1
ATOM 2913 N N . HIS B 1 127 ? 5.137 17.047 12.828 1 97.19 127 HIS B N 1
ATOM 2914 C CA . HIS B 1 127 ? 5.25 17.172 14.273 1 97.19 127 HIS B CA 1
ATOM 2915 C C . HIS B 1 127 ? 4.785 18.562 14.734 1 97.19 127 HIS B C 1
ATOM 2917 O O . HIS B 1 127 ? 5.211 19.047 15.781 1 97.19 127 HIS B O 1
ATOM 2923 N N . HIS B 1 128 ? 4.059 19.328 13.938 1 97.81 128 HIS B N 1
ATOM 2924 C CA . HIS B 1 128 ? 3.439 20.594 14.266 1 97.81 128 HIS B CA 1
ATOM 2925 C C . HIS B 1 128 ? 4.488 21.641 14.641 1 97.81 128 HIS B C 1
ATOM 2927 O O . HIS B 1 128 ? 4.27 22.453 15.539 1 97.81 128 HIS B O 1
ATOM 2933 N N . VAL B 1 129 ? 5.578 21.625 13.977 1 98.06 129 VAL B N 1
ATOM 2934 C CA . VAL B 1 129 ? 6.652 22.562 14.281 1 98.06 129 VAL B CA 1
ATOM 2935 C C . VAL B 1 129 ? 6.234 23.984 13.891 1 98.06 129 VAL B C 1
ATOM 2937 O O . VAL B 1 129 ? 6.77 24.969 14.414 1 98.06 129 VAL B O 1
ATOM 2940 N N . HIS B 1 130 ? 5.27 24.172 12.961 1 98.19 130 HIS B N 1
ATOM 2941 C CA . HIS B 1 130 ? 4.816 25.5 12.57 1 98.19 130 HIS B CA 1
ATOM 2942 C C . HIS B 1 130 ? 4.09 26.203 13.711 1 98.19 130 HIS B C 1
ATOM 2944 O O . HIS B 1 130 ? 3.898 27.422 13.688 1 98.19 130 HIS B O 1
ATOM 2950 N N . MET B 1 131 ? 3.738 25.422 14.758 1 97.75 131 MET B N 1
ATOM 2951 C CA . MET B 1 131 ? 3.012 25.984 15.891 1 97.75 131 MET B CA 1
ATOM 2952 C C . MET B 1 131 ? 3.975 26.438 16.984 1 97.75 131 MET B C 1
ATOM 2954 O O . MET B 1 131 ? 3.553 27.016 17.984 1 97.75 131 MET B O 1
ATOM 2958 N N . ILE B 1 132 ? 5.301 26.172 16.844 1 97.75 132 ILE B N 1
ATOM 2959 C CA . ILE B 1 132 ? 6.277 26.75 17.75 1 97.75 132 ILE B CA 1
ATOM 2960 C C . ILE B 1 132 ? 6.176 28.281 17.703 1 97.75 132 ILE B C 1
ATOM 2962 O O . ILE B 1 132 ? 6.215 28.875 16.625 1 97.75 132 ILE B O 1
ATOM 2966 N N . PRO B 1 133 ? 6.055 28.875 18.844 1 97.38 133 PRO B N 1
ATOM 2967 C CA . PRO B 1 133 ? 5.727 30.312 18.906 1 97.38 133 PRO B CA 1
ATOM 2968 C C . PRO B 1 133 ? 6.664 31.172 18.078 1 97.38 133 PRO B C 1
ATOM 2970 O O . PRO B 1 133 ? 6.23 32.156 17.469 1 97.38 133 PRO B O 1
ATOM 2973 N N . GLN B 1 134 ? 7.98 30.812 18 1 97.5 134 GLN B N 1
ATOM 2974 C CA . GLN B 1 134 ? 8.961 31.594 17.25 1 97.5 134 GLN B CA 1
ATOM 2975 C C . GLN B 1 134 ? 8.836 31.328 15.758 1 97.5 134 GLN B C 1
ATOM 2977 O O . GLN B 1 134 ? 9.258 32.156 14.945 1 97.5 134 GLN B O 1
ATOM 2982 N N . ILE B 1 135 ? 8.25 30.219 15.383 1 98.38 135 ILE B N 1
ATOM 2983 C CA . ILE B 1 135 ? 8.203 29.797 13.992 1 98.38 135 ILE B CA 1
ATOM 2984 C C . ILE B 1 135 ? 6.867 30.188 13.367 1 98.38 135 ILE B C 1
ATOM 2986 O O . ILE B 1 135 ? 6.809 30.547 12.195 1 98.38 135 ILE B O 1
ATOM 2990 N N . TYR B 1 136 ? 5.801 30.266 14.102 1 98.31 136 TYR B N 1
ATOM 2991 C CA . TYR B 1 136 ? 4.445 30.438 13.594 1 98.31 136 TYR B CA 1
ATOM 2992 C C . TYR B 1 136 ? 4.32 31.75 12.812 1 98.31 136 TYR B C 1
ATOM 2994 O O . TYR B 1 136 ? 3.795 31.766 11.703 1 98.31 136 TYR B O 1
ATOM 3002 N N . PRO B 1 137 ? 4.859 32.875 13.367 1 97.56 137 PRO B N 1
ATOM 3003 C CA . PRO B 1 137 ? 4.727 34.125 12.617 1 97.56 137 PRO B CA 1
ATOM 3004 C C . PRO B 1 137 ? 5.367 34.062 11.234 1 97.56 137 PRO B C 1
ATOM 3006 O O . PRO B 1 137 ? 4.883 34.719 10.297 1 97.56 137 PRO B O 1
ATOM 3009 N N . ILE B 1 138 ? 6.445 33.312 11.133 1 98.31 138 ILE B N 1
ATOM 3010 C CA . ILE B 1 138 ? 7.141 33.125 9.867 1 98.31 138 ILE B CA 1
ATOM 3011 C C . ILE B 1 138 ? 6.246 32.375 8.883 1 98.31 138 ILE B C 1
ATOM 3013 O O . ILE B 1 138 ? 6.066 32.812 7.738 1 98.31 138 ILE B O 1
ATOM 3017 N N . VAL B 1 139 ? 5.645 31.297 9.312 1 98.62 139 VAL B N 1
ATOM 3018 C CA . VAL B 1 139 ? 4.805 30.453 8.461 1 98.62 139 VAL B CA 1
ATOM 3019 C C . VAL B 1 139 ? 3.521 31.203 8.109 1 98.62 139 VAL B C 1
ATOM 3021 O O . VAL B 1 139 ? 3.059 31.141 6.965 1 98.62 139 VAL B O 1
ATOM 3024 N N . GLU B 1 140 ? 2.953 31.922 9.07 1 98.19 140 GLU B N 1
ATOM 3025 C CA . GLU B 1 140 ? 1.732 32.688 8.836 1 98.19 140 GLU B CA 1
ATOM 3026 C C . GLU B 1 140 ? 1.954 33.781 7.781 1 98.19 140 GLU B C 1
ATOM 3028 O O . GLU B 1 140 ? 1.15 33.938 6.859 1 98.19 140 GLU B O 1
ATOM 3033 N N . ALA B 1 141 ? 3.016 34.562 7.953 1 98 141 ALA B N 1
ATOM 3034 C CA . ALA B 1 141 ? 3.334 35.594 6.992 1 98 141 ALA B CA 1
ATOM 3035 C C . ALA B 1 141 ? 3.535 35.031 5.594 1 98 141 ALA B C 1
ATOM 3037 O O . ALA B 1 141 ? 3.078 35.594 4.605 1 98 141 ALA B O 1
ATOM 3038 N N . PHE B 1 142 ? 4.219 33.938 5.551 1 98.5 142 PHE B N 1
ATOM 3039 C CA . PHE B 1 142 ? 4.469 33.25 4.285 1 98.5 142 PHE B CA 1
ATOM 3040 C C . PHE B 1 142 ? 3.162 32.812 3.637 1 98.5 142 PHE B C 1
ATOM 3042 O O . PHE B 1 142 ? 2.955 33.031 2.441 1 98.5 142 PHE B O 1
ATOM 3049 N N . ALA B 1 143 ? 2.295 32.188 4.398 1 98.31 143 ALA B N 1
ATOM 3050 C CA . ALA B 1 143 ? 1 31.703 3.912 1 98.31 143 ALA B CA 1
ATOM 3051 C C . ALA B 1 143 ? 0.163 32.875 3.381 1 98.31 143 ALA B C 1
ATOM 3053 O O . ALA B 1 143 ? -0.489 32.75 2.342 1 98.31 143 ALA B O 1
ATOM 3054 N N . LYS B 1 144 ? 0.188 34 4.102 1 97.19 144 LYS B N 1
ATOM 3055 C CA . LYS B 1 144 ? -0.521 35.219 3.662 1 97.19 144 LYS B CA 1
ATOM 3056 C C . LYS B 1 144 ? -0.009 35.688 2.305 1 97.19 144 LYS B C 1
ATOM 3058 O O . LYS B 1 144 ? -0.799 35.969 1.399 1 97.19 144 LYS B O 1
ATOM 3063 N N . GLU B 1 145 ? 1.229 35.75 2.285 1 97.62 145 GLU B N 1
ATOM 3064 C CA . GLU B 1 145 ? 1.862 36.219 1.054 1 97.62 145 GLU B CA 1
ATOM 3065 C C . GLU B 1 145 ? 1.485 35.312 -0.128 1 97.62 145 GLU B C 1
ATOM 3067 O O . GLU B 1 145 ? 1.242 35.812 -1.23 1 97.62 145 GLU B O 1
ATOM 3072 N N . LYS B 1 146 ? 1.43 34.031 0.045 1 98 146 LYS B N 1
ATOM 3073 C CA . LYS B 1 146 ? 1.197 33.062 -1.034 1 98 146 LYS B CA 1
ATOM 3074 C C . LYS B 1 146 ? -0.295 32.812 -1.235 1 98 146 LYS B C 1
ATOM 3076 O O . LYS B 1 146 ? -0.696 32.188 -2.203 1 98 146 LYS B O 1
ATOM 3081 N N . GLY B 1 147 ? -1.122 33.219 -0.306 1 96.81 147 GLY B N 1
ATOM 3082 C CA . GLY B 1 147 ? -2.559 33.031 -0.4 1 96.81 147 GLY B CA 1
ATOM 3083 C C . GLY B 1 147 ? -2.982 31.594 -0.121 1 96.81 147 GLY B C 1
ATOM 3084 O O . GLY B 1 147 ? -3.879 31.062 -0.781 1 96.81 147 GLY B O 1
ATOM 3085 N N . VAL B 1 148 ? -2.27 30.938 0.78 1 97.62 148 VAL B N 1
ATOM 3086 C CA . VAL B 1 148 ? -2.582 29.547 1.098 1 97.62 148 VAL B CA 1
ATOM 3087 C C . VAL B 1 148 ? -3.08 29.438 2.537 1 97.62 148 VAL B C 1
ATOM 3089 O O . VAL B 1 148 ? -2.664 30.219 3.402 1 97.62 148 VAL B O 1
ATOM 3092 N N . ALA B 1 149 ? -4.004 28.516 2.789 1 98.62 149 ALA B N 1
ATOM 3093 C CA . ALA B 1 149 ? -4.539 28.281 4.129 1 98.62 149 ALA B CA 1
ATOM 3094 C C . ALA B 1 149 ? -3.498 27.641 5.035 1 98.62 149 ALA B C 1
ATOM 3096 O O . ALA B 1 149 ? -2.439 27.219 4.57 1 98.62 149 ALA B O 1
ATOM 3097 N N . ILE B 1 150 ? -3.768 27.594 6.328 1 98.44 150 ILE B N 1
ATOM 3098 C CA . ILE B 1 150 ? -2.865 26.969 7.289 1 98.44 150 ILE B CA 1
ATOM 3099 C C . ILE B 1 150 ? -3.664 26.094 8.242 1 98.44 150 ILE B C 1
ATOM 3101 O O . ILE B 1 150 ? -4.816 26.391 8.562 1 98.44 150 ILE B O 1
ATOM 3105 N N . ARG B 1 151 ? -3.074 24.969 8.688 1 98.69 151 ARG B N 1
ATOM 3106 C CA . ARG B 1 151 ? -3.568 24.266 9.867 1 98.69 151 ARG B CA 1
ATOM 3107 C C . ARG B 1 151 ? -3.266 25.062 11.141 1 98.69 151 ARG B C 1
ATOM 3109 O O . ARG B 1 151 ? -2.109 25.406 11.406 1 98.69 151 ARG B O 1
ATOM 3116 N N . PHE B 1 152 ? -4.281 25.359 11.844 1 98.5 152 PHE B N 1
ATOM 3117 C CA . PHE B 1 152 ? -4.105 26.078 13.102 1 98.5 152 PHE B CA 1
ATOM 3118 C C . PHE B 1 152 ? -4.562 25.219 14.281 1 98.5 152 PHE B C 1
ATOM 3120 O O . PHE B 1 152 ? -5.738 24.859 14.367 1 98.5 152 PHE B O 1
ATOM 3127 N N . ASP B 1 153 ? -3.633 24.891 15.141 1 97.81 153 ASP B N 1
ATOM 3128 C CA . ASP B 1 153 ? -3.934 24.109 16.344 1 97.81 153 ASP B CA 1
ATOM 3129 C C . ASP B 1 153 ? -4.348 25.016 17.5 1 97.81 153 ASP B C 1
ATOM 3131 O O . ASP B 1 153 ? -3.498 25.547 18.219 1 97.81 153 ASP B O 1
ATOM 3135 N N . TYR B 1 154 ? -5.59 25.125 17.703 1 96.69 154 TYR B N 1
ATOM 3136 C CA . TYR B 1 154 ? -6.148 26.062 18.672 1 96.69 154 TYR B CA 1
ATOM 3137 C C . TYR B 1 154 ? -5.715 25.703 20.094 1 96.69 154 TYR B C 1
ATOM 3139 O O . TYR B 1 154 ? -5.418 26.594 20.906 1 96.69 154 TYR B O 1
ATOM 3147 N N . ASP B 1 155 ? -5.641 24.391 20.344 1 94.5 155 ASP B N 1
ATOM 3148 C CA . ASP B 1 155 ? -5.258 23.953 21.672 1 94.5 155 ASP B CA 1
ATOM 3149 C C . ASP B 1 155 ? -3.801 24.312 21.969 1 94.5 155 ASP B C 1
ATOM 3151 O O . ASP B 1 155 ? -3.477 24.734 23.078 1 94.5 155 ASP B O 1
ATOM 3155 N N . ALA B 1 156 ? -2.947 24.141 20.984 1 93.69 156 ALA B N 1
ATOM 3156 C CA . ALA B 1 156 ? -1.532 24.469 21.156 1 93.69 156 ALA B CA 1
ATOM 3157 C C . ALA B 1 156 ? -1.313 25.984 21.156 1 93.69 156 ALA B C 1
ATOM 3159 O O . ALA B 1 156 ? -0.389 26.484 21.797 1 93.69 156 ALA B O 1
ATOM 3160 N N . ALA B 1 157 ? -2.139 26.766 20.531 1 95.5 157 ALA B N 1
ATOM 3161 C CA . ALA B 1 157 ? -1.986 28.203 20.344 1 95.5 157 ALA B CA 1
ATOM 3162 C C . ALA B 1 157 ? -2.354 28.953 21.625 1 95.5 157 ALA B C 1
ATOM 3164 O O . ALA B 1 157 ? -1.722 29.969 21.953 1 95.5 157 ALA B O 1
ATOM 3165 N N . LEU B 1 158 ? -3.307 28.453 22.328 1 91.62 158 LEU B N 1
ATOM 3166 C CA . LEU B 1 158 ? -3.883 29.172 23.453 1 91.62 158 LEU B CA 1
ATOM 3167 C C . LEU B 1 158 ? -2.814 29.5 24.5 1 91.62 158 LEU B C 1
ATOM 3169 O O . LEU B 1 158 ? -2.592 30.656 24.828 1 91.62 158 LEU B O 1
ATOM 3173 N N . PRO B 1 159 ? -2.109 28.453 24.938 1 92.44 159 PRO B N 1
ATOM 3174 C CA . PRO B 1 159 ? -1.102 28.766 25.953 1 92.44 159 PRO B CA 1
ATOM 3175 C C . PRO B 1 159 ? 0.022 29.656 25.422 1 92.44 159 PRO B C 1
ATOM 3177 O O . PRO B 1 159 ? 0.671 30.359 26.203 1 92.44 159 PRO B O 1
ATOM 3180 N N . ALA B 1 160 ? 0.244 29.75 24.156 1 92.31 160 ALA B N 1
ATOM 3181 C CA . ALA B 1 160 ? 1.343 30.484 23.547 1 92.31 160 ALA B CA 1
ATOM 3182 C C . ALA B 1 160 ? 0.894 31.891 23.125 1 92.31 160 ALA B C 1
ATOM 3184 O O . ALA B 1 160 ? 1.711 32.688 22.703 1 92.31 160 ALA B O 1
ATOM 3185 N N . GLY B 1 161 ? -0.424 32.125 23.203 1 93.5 161 GLY B N 1
ATOM 3186 C CA . GLY B 1 161 ? -0.966 33.406 22.812 1 93.5 161 GLY B CA 1
ATOM 3187 C C . GLY B 1 161 ? -0.948 33.656 21.328 1 93.5 161 GLY B C 1
ATOM 3188 O O . GLY B 1 161 ? -0.846 34.781 20.875 1 93.5 161 GLY B O 1
ATOM 3189 N N . LEU B 1 162 ? -0.901 32.562 20.594 1 95.19 162 LEU B N 1
ATOM 3190 C CA . LEU B 1 162 ? -0.901 32.656 19.141 1 95.19 162 LEU B CA 1
ATOM 3191 C C . LEU B 1 162 ? -2.316 32.844 18.609 1 95.19 162 LEU B C 1
ATOM 3193 O O . LEU B 1 162 ? -3.27 32.281 19.141 1 95.19 162 LEU B O 1
ATOM 3197 N N . GLU B 1 163 ? -2.439 33.719 17.609 1 94.62 163 GLU B N 1
ATOM 3198 C CA . GLU B 1 163 ? -3.693 33.938 16.891 1 94.62 163 GLU B CA 1
ATOM 3199 C C . GLU B 1 163 ? -3.5 33.812 15.383 1 94.62 163 GLU B C 1
ATOM 3201 O O . GLU B 1 163 ? -2.43 34.156 14.867 1 94.62 163 GLU B O 1
ATOM 3206 N N . CYS B 1 164 ? -4.465 33.25 14.859 1 93.06 164 CYS B N 1
ATOM 3207 C CA . CYS B 1 164 ? -4.457 33.188 13.398 1 93.06 164 CYS B CA 1
ATOM 3208 C C . CYS B 1 164 ? -5.188 34.406 12.797 1 93.06 164 CYS B C 1
ATOM 3210 O O . CYS B 1 164 ? -6.41 34.469 12.875 1 93.06 164 CYS B O 1
ATOM 3212 N N . VAL B 1 165 ? -4.434 35.312 12.156 1 91.81 165 VAL B N 1
ATOM 3213 C CA . VAL B 1 165 ? -5.027 36.562 11.664 1 91.81 165 VAL B CA 1
ATOM 3214 C C . VAL B 1 165 ? -4.738 36.719 10.172 1 91.81 165 VAL B C 1
ATOM 3216 O O . VAL B 1 165 ? -3.578 36.781 9.766 1 91.81 165 VAL B O 1
ATOM 3219 N N . GLY B 1 166 ? -5.773 36.781 9.453 1 92.62 166 GLY B N 1
ATOM 3220 C CA . GLY B 1 166 ? -5.609 37.156 8.055 1 92.62 166 GLY B CA 1
ATOM 3221 C C . GLY B 1 166 ? -5.281 35.969 7.164 1 92.62 166 GLY B C 1
ATOM 3222 O O . GLY B 1 166 ? -4.91 36.125 6 1 92.62 166 GLY B O 1
ATOM 3223 N N . VAL B 1 167 ? -5.234 34.75 7.703 1 95.38 167 VAL B N 1
ATOM 3224 C CA . VAL B 1 167 ? -5 33.531 6.91 1 95.38 167 VAL B CA 1
ATOM 3225 C C . VAL B 1 167 ? -6.188 32.594 7.047 1 95.38 167 VAL B C 1
ATOM 3227 O O . VAL B 1 167 ? -6.801 32.5 8.117 1 95.38 167 VAL B O 1
ATOM 3230 N N . LYS B 1 168 ? -6.547 31.969 5.945 1 96.88 168 LYS B N 1
ATOM 3231 C CA . LYS B 1 168 ? -7.641 31 5.98 1 96.88 168 LYS B CA 1
ATOM 3232 C C . LYS B 1 168 ? -7.266 29.766 6.801 1 96.88 168 LYS B C 1
ATOM 3234 O O . LYS B 1 168 ? -6.137 29.281 6.715 1 96.88 168 LYS B O 1
ATOM 3239 N N . THR B 1 169 ? -8.195 29.359 7.613 1 97.94 169 THR B N 1
ATOM 3240 C CA . THR B 1 169 ? -8.039 28.156 8.43 1 97.94 169 THR B CA 1
ATOM 3241 C C . THR B 1 169 ? -9.398 27.562 8.781 1 97.94 169 THR B C 1
ATOM 3243 O O . THR B 1 169 ? -10.43 28.234 8.641 1 97.94 169 THR B O 1
ATOM 3246 N N . ALA B 1 170 ? -9.461 26.312 9.086 1 98.31 170 ALA B N 1
ATOM 3247 C CA . ALA B 1 170 ? -10.695 25.719 9.586 1 98.31 170 ALA B CA 1
ATOM 3248 C C . ALA B 1 170 ? -11.062 26.312 10.953 1 98.31 170 ALA B C 1
ATOM 3250 O O . ALA B 1 170 ? -10.188 26.672 11.734 1 98.31 170 ALA B O 1
ATOM 3251 N N . ALA B 1 171 ? -12.32 26.344 11.219 1 97.81 171 ALA B N 1
ATOM 3252 C CA . ALA B 1 171 ? -12.805 26.891 12.484 1 97.81 171 ALA B CA 1
ATOM 3253 C C . ALA B 1 171 ? -12.398 26.016 13.664 1 97.81 171 ALA B C 1
ATOM 3255 O O . ALA B 1 171 ? -12.352 26.469 14.805 1 97.81 171 ALA B O 1
ATOM 3256 N N . GLY B 1 172 ? -12.203 24.734 13.398 1 98.12 172 GLY B N 1
ATOM 3257 C CA . GLY B 1 172 ? -11.719 23.781 14.383 1 98.12 172 GLY B CA 1
ATOM 3258 C C . GLY B 1 172 ? -10.641 22.859 13.844 1 98.12 172 GLY B C 1
ATOM 3259 O O . GLY B 1 172 ? -10.555 22.641 12.633 1 98.12 172 GLY B O 1
ATOM 3260 N N . PHE B 1 173 ? -9.836 22.344 14.75 1 98.56 173 PHE B N 1
ATOM 3261 C CA . PHE B 1 173 ? -8.805 21.359 14.438 1 98.56 173 PHE B CA 1
ATOM 3262 C C . PHE B 1 173 ? -8.75 20.281 15.516 1 98.56 173 PHE B C 1
ATOM 3264 O O . PHE B 1 173 ? -8.859 20.578 16.703 1 98.56 173 PHE B O 1
ATOM 3271 N N . ASP B 1 174 ? -8.672 19.062 15.078 1 98.19 174 ASP B N 1
ATOM 3272 C CA . ASP B 1 174 ? -8.555 17.953 16.031 1 98.19 174 ASP B CA 1
ATOM 3273 C C . ASP B 1 174 ? -7.43 17 15.625 1 98.19 174 ASP B C 1
ATOM 3275 O O . ASP B 1 174 ? -7.418 16.484 14.508 1 98.19 174 ASP B O 1
ATOM 3279 N N . SER B 1 175 ? -6.492 16.812 16.5 1 96.94 175 SER B N 1
ATOM 3280 C CA . SER B 1 175 ? -5.402 15.875 16.281 1 96.94 175 SER B CA 1
ATOM 3281 C C . SER B 1 175 ? -5.566 14.633 17.156 1 96.94 175 SER B C 1
ATOM 3283 O O . SER B 1 175 ? -4.609 13.883 17.359 1 96.94 175 SER B O 1
ATOM 3285 N N . GLY B 1 176 ? -6.738 14.422 17.688 1 95.12 176 GLY B N 1
ATOM 3286 C CA . GLY B 1 176 ? -6.965 13.367 18.656 1 95.12 176 GLY B CA 1
ATOM 3287 C C . GLY B 1 176 ? -7.172 12.008 18.031 1 95.12 176 GLY B C 1
ATOM 3288 O O . GLY B 1 176 ? -7.105 10.984 18.703 1 95.12 176 GLY B O 1
ATOM 3289 N N . PHE B 1 177 ? -7.516 11.992 16.734 1 95.75 177 PHE B N 1
ATOM 3290 C CA . PHE B 1 177 ? -7.598 10.719 16.031 1 95.75 177 PHE B CA 1
ATOM 3291 C C . PHE B 1 177 ? -6.211 10.117 15.836 1 95.75 177 PHE B C 1
ATOM 3293 O O . PHE B 1 177 ? -5.688 10.086 14.727 1 95.75 177 PHE B O 1
ATOM 3300 N N . TYR B 1 178 ? -5.684 9.641 17 1 92 178 TYR B N 1
ATOM 3301 C CA . TYR B 1 178 ? -4.289 9.227 17.125 1 92 178 TYR B CA 1
ATOM 3302 C C . TYR B 1 178 ? -4.109 8.242 18.266 1 92 178 TYR B C 1
ATOM 3304 O O . TYR B 1 178 ? -4.883 8.258 19.234 1 92 178 TYR B O 1
ATOM 3312 N N . GLY B 1 179 ? -3.189 7.324 18.016 1 90.81 179 GLY B N 1
ATOM 3313 C CA . GLY B 1 179 ? -2.809 6.453 19.109 1 90.81 179 GLY B CA 1
ATOM 3314 C C . GLY B 1 179 ? -3.6 5.16 19.156 1 90.81 179 GLY B C 1
ATOM 3315 O O . GLY B 1 179 ? -4.059 4.676 18.109 1 90.81 179 GLY B O 1
ATOM 3316 N N . ASP B 1 180 ? -3.754 4.52 20.328 1 87.44 180 ASP B N 1
ATOM 3317 C CA . ASP B 1 180 ? -4.27 3.16 20.469 1 87.44 180 ASP B CA 1
ATOM 3318 C C . ASP B 1 180 ? -5.793 3.156 20.562 1 87.44 180 ASP B C 1
ATOM 3320 O O . ASP B 1 180 ? -6.426 2.107 20.438 1 87.44 180 ASP B O 1
ATOM 3324 N N . ALA B 1 181 ? -6.316 4.316 20.719 1 90.94 181 ALA B N 1
ATOM 3325 C CA . ALA B 1 181 ? -7.754 4.371 20.953 1 90.94 181 ALA B CA 1
ATOM 3326 C C . ALA B 1 181 ? -8.523 4.613 19.656 1 90.94 181 ALA B C 1
ATOM 3328 O O . ALA B 1 181 ? -9.711 4.93 19.688 1 90.94 181 ALA B O 1
ATOM 3329 N N . ILE B 1 182 ? -7.91 4.438 18.625 1 95.19 182 ILE B N 1
ATOM 3330 C CA . ILE B 1 182 ? -8.5 4.75 17.328 1 95.19 182 ILE B CA 1
ATOM 3331 C C . ILE B 1 182 ? -9.719 3.865 17.078 1 95.19 182 ILE B C 1
ATOM 3333 O O . ILE B 1 182 ? -9.641 2.641 17.219 1 95.19 182 ILE B O 1
ATOM 3337 N N . SER B 1 183 ? -10.805 4.48 16.766 1 97.06 183 SER B N 1
ATOM 3338 C CA . SER B 1 183 ? -12.086 3.832 16.5 1 97.06 183 SER B CA 1
ATOM 3339 C C . SER B 1 183 ? -13.047 4.781 15.789 1 97.06 183 SER B C 1
ATOM 3341 O O . SER B 1 183 ? -12.812 5.992 15.75 1 97.06 183 SER B O 1
ATOM 3343 N N . GLU B 1 184 ? -14.086 4.199 15.258 1 97.38 184 GLU B N 1
ATOM 3344 C CA . GLU B 1 184 ? -15.148 5.023 14.688 1 97.38 184 GLU B CA 1
ATOM 3345 C C . GLU B 1 184 ? -15.781 5.926 15.742 1 97.38 184 GLU B C 1
ATOM 3347 O O . GLU B 1 184 ? -16.078 7.09 15.484 1 97.38 184 GLU B O 1
ATOM 3352 N N . THR B 1 185 ? -15.906 5.383 16.953 1 97.12 185 THR B N 1
ATOM 3353 C CA . THR B 1 185 ? -16.469 6.141 18.062 1 97.12 185 THR B CA 1
ATOM 3354 C C . THR B 1 185 ? -15.625 7.367 18.375 1 97.12 185 THR B C 1
ATOM 3356 O O . THR B 1 185 ? -16.156 8.469 18.562 1 97.12 185 THR B O 1
ATOM 3359 N N . LEU B 1 186 ? -14.367 7.168 18.422 1 97.75 186 LEU B N 1
ATOM 3360 C CA . LEU B 1 186 ? -13.469 8.281 18.688 1 97.75 186 LEU B CA 1
ATOM 3361 C C . LEU B 1 186 ? -13.625 9.367 17.625 1 97.75 186 LEU B C 1
ATOM 3363 O O . LEU B 1 186 ? -13.672 10.555 17.938 1 97.75 186 LEU B O 1
ATOM 3367 N N . PHE B 1 187 ? -13.727 8.961 16.359 1 98.5 187 PHE B N 1
ATOM 3368 C CA . PHE B 1 187 ? -13.891 9.891 15.25 1 98.5 187 PHE B CA 1
ATOM 3369 C C . PHE B 1 187 ? -15.188 10.68 15.391 1 98.5 187 PHE B C 1
ATOM 3371 O O . PHE B 1 187 ? -15.18 11.914 15.297 1 98.5 187 PHE B O 1
ATOM 3378 N N . LEU B 1 188 ? -16.234 9.992 15.68 1 97.81 188 LEU B N 1
ATOM 3379 C CA . LEU B 1 188 ? -17.547 10.625 15.758 1 97.81 188 LEU B CA 1
ATOM 3380 C C . LEU B 1 188 ? -17.656 11.516 17 1 97.81 188 LEU B C 1
ATOM 3382 O O . LEU B 1 188 ? -18.312 12.555 16.953 1 97.81 188 LEU B O 1
ATOM 3386 N N . ASP B 1 189 ? -16.984 11.117 18.062 1 97.62 189 ASP B N 1
ATOM 3387 C CA . ASP B 1 189 ? -16.938 11.969 19.25 1 97.62 189 ASP B CA 1
ATOM 3388 C C . ASP B 1 189 ? -16.281 13.305 18.922 1 97.62 189 ASP B C 1
ATOM 3390 O O . ASP B 1 189 ? -16.672 14.344 19.469 1 97.62 189 ASP B O 1
ATOM 3394 N N . THR B 1 190 ? -15.258 13.242 18.125 1 97.69 190 THR B N 1
ATOM 3395 C CA . THR B 1 190 ? -14.578 14.461 17.703 1 97.69 190 THR B CA 1
ATOM 3396 C C . THR B 1 190 ? -15.539 15.398 16.969 1 97.69 190 THR B C 1
ATOM 3398 O O . THR B 1 190 ? -15.516 16.609 17.188 1 97.69 190 THR B O 1
ATOM 3401 N N . LEU B 1 191 ? -16.422 14.883 16.141 1 98.06 191 LEU B N 1
ATOM 3402 C CA . LEU B 1 191 ? -17.406 15.68 15.438 1 98.06 191 LEU B CA 1
ATOM 3403 C C . LEU B 1 191 ? -18.391 16.312 16.422 1 98.06 191 LEU B C 1
ATOM 3405 O O . LEU B 1 191 ? -18.719 17.5 16.297 1 98.06 191 LEU B O 1
ATOM 3409 N N . GLU B 1 192 ? -18.75 15.531 17.375 1 97.5 192 GLU B N 1
ATOM 3410 C CA . GLU B 1 192 ? -19.703 16.016 18.359 1 97.5 192 GLU B CA 1
ATOM 3411 C C . GLU B 1 192 ? -19.109 17.172 19.188 1 97.5 192 GLU B C 1
ATOM 3413 O O . GLU B 1 192 ? -19.797 18.141 19.469 1 97.5 192 GLU B O 1
ATOM 3418 N N . LYS B 1 193 ? -17.906 16.969 19.531 1 97.62 193 LYS B N 1
ATOM 3419 C CA . LYS B 1 193 ? -17.234 18.031 20.297 1 97.62 193 LYS B CA 1
ATOM 3420 C C . LYS B 1 193 ? -17.156 19.312 19.469 1 97.62 193 LYS B C 1
ATOM 3422 O O . LYS B 1 193 ? -17.359 20.406 20 1 97.62 193 LYS B O 1
ATOM 3427 N N . SER B 1 194 ? -16.797 19.172 18.219 1 97.75 194 SER B N 1
ATOM 3428 C CA . SER B 1 194 ? -16.734 20.328 17.328 1 97.75 194 SER B CA 1
ATOM 3429 C C . SER B 1 194 ? -18.094 21.016 17.203 1 97.75 194 SER B C 1
ATOM 3431 O O . SER B 1 194 ? -18.188 22.234 17.25 1 97.75 194 SER B O 1
ATOM 3433 N N . MET B 1 195 ? -19.141 20.266 17.062 1 96.56 195 MET B N 1
ATOM 3434 C CA . MET B 1 195 ? -20.484 20.797 16.984 1 96.56 195 MET B CA 1
ATOM 3435 C C . MET B 1 195 ? -20.844 21.578 18.25 1 96.56 195 MET B C 1
ATOM 3437 O O . MET B 1 195 ? -21.453 22.641 18.172 1 96.56 195 MET B O 1
ATOM 3441 N N . ALA B 1 196 ? -20.5 20.984 19.344 1 97.06 196 ALA B N 1
ATOM 3442 C CA . ALA B 1 196 ? -20.797 21.625 20.609 1 97.06 196 ALA B CA 1
ATOM 3443 C C . ALA B 1 196 ? -20.094 22.984 20.719 1 97.06 196 ALA B C 1
ATOM 3445 O O . ALA B 1 196 ? -20.609 23.906 21.359 1 97.06 196 ALA B O 1
ATOM 3446 N N . ARG B 1 197 ? -18.984 23.141 20.047 1 97 197 ARG B N 1
ATOM 3447 C CA . ARG B 1 197 ? -18.219 24.391 20.078 1 97 197 ARG B CA 1
ATOM 3448 C C . ARG B 1 197 ? -18.719 25.359 19.016 1 97 197 ARG B C 1
ATOM 3450 O O . ARG B 1 197 ? -18.203 26.469 18.891 1 97 197 ARG B O 1
ATOM 3457 N N . GLY B 1 198 ? -19.656 24.922 18.172 1 96.62 198 GLY B N 1
ATOM 3458 C CA . GLY B 1 198 ? -20.266 25.766 17.156 1 96.62 198 GLY B CA 1
ATOM 3459 C C . GLY B 1 198 ? -19.359 26 15.961 1 96.62 198 GLY B C 1
ATOM 3460 O O . GLY B 1 198 ? -19.484 27.016 15.273 1 96.62 198 GLY B O 1
ATOM 3461 N N . GLU B 1 199 ? -18.438 25.078 15.672 1 97.5 199 GLU B N 1
ATOM 3462 C CA . GLU B 1 199 ? -17.484 25.203 14.57 1 97.5 199 GLU B CA 1
ATOM 3463 C C . GLU B 1 199 ? -18.141 24.844 13.234 1 97.5 199 GLU B C 1
ATOM 3465 O O . GLU B 1 199 ? -18.688 23.75 13.086 1 97.5 199 GLU B O 1
ATOM 3470 N N . GLN B 1 200 ? -18.016 25.766 12.266 1 97.38 200 GLN B N 1
ATOM 3471 C CA . GLN B 1 200 ? -18.656 25.547 10.969 1 97.38 200 GLN B CA 1
ATOM 3472 C C . GLN B 1 200 ? -17.75 24.75 10.039 1 97.38 200 GLN B C 1
ATOM 3474 O O . GLN B 1 200 ? -18.188 24.297 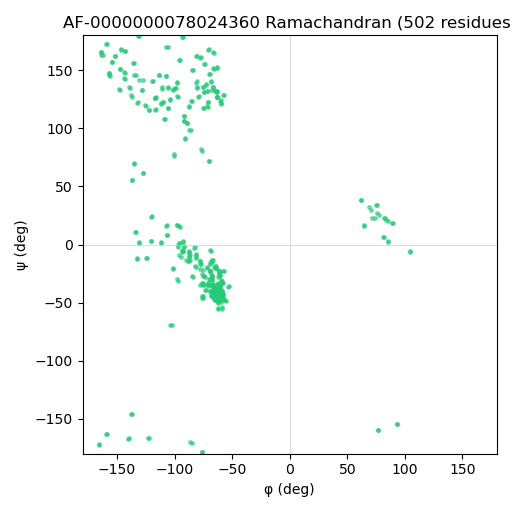8.977 1 97.38 200 GLN B O 1
ATOM 3479 N N . SER B 1 201 ? -16.5 24.609 10.375 1 98.5 201 SER B N 1
ATOM 3480 C CA . SER B 1 201 ? -15.539 23.766 9.672 1 98.5 201 SER B CA 1
ATOM 3481 C C . SER B 1 201 ? -14.57 23.109 10.641 1 98.5 201 SER B C 1
ATOM 3483 O O . SER B 1 201 ? -14.195 23.703 11.656 1 98.5 201 SER B O 1
ATOM 3485 N N . LEU B 1 202 ? -14.211 21.844 10.328 1 98.75 202 LEU B N 1
ATOM 3486 C CA . LEU B 1 202 ? -13.328 21.062 11.188 1 98.75 202 LEU B CA 1
ATOM 3487 C C . LEU B 1 202 ? -12.297 20.297 10.367 1 98.75 202 LEU B C 1
ATOM 3489 O O . LEU B 1 202 ? -12.648 19.656 9.367 1 98.75 202 LEU B O 1
ATOM 3493 N N . GLU B 1 203 ? -11.055 20.469 10.719 1 98.88 203 GLU B N 1
ATOM 3494 C CA . GLU B 1 203 ? -10.008 19.578 10.211 1 98.88 203 GLU B CA 1
ATOM 3495 C C . GLU B 1 203 ? -9.688 18.469 11.211 1 98.88 203 GLU B C 1
ATOM 3497 O O . GLU B 1 203 ? -9.445 18.734 12.391 1 98.88 203 GLU B O 1
ATOM 3502 N N . ILE B 1 204 ? -9.727 17.234 10.766 1 98.81 204 ILE B N 1
ATOM 3503 C CA . ILE B 1 204 ? -9.25 16.109 11.547 1 98.81 204 ILE B CA 1
ATOM 3504 C C . ILE B 1 204 ? -7.965 15.555 10.938 1 98.81 204 ILE B C 1
ATOM 3506 O O . ILE B 1 204 ? -7.934 15.219 9.75 1 98.81 204 ILE B O 1
ATOM 3510 N N . MET B 1 205 ? -6.934 15.523 11.719 1 98.69 205 MET B N 1
ATOM 3511 C CA . MET B 1 205 ? -5.641 14.977 11.312 1 98.69 205 MET B CA 1
ATOM 3512 C C . MET B 1 205 ? -5.633 13.453 11.422 1 98.69 205 MET B C 1
ATOM 3514 O O . MET B 1 205 ? -6.105 12.898 12.414 1 98.69 205 MET B O 1
ATOM 3518 N N . CYS B 1 206 ? -5.109 12.797 10.406 1 98.75 206 CYS B N 1
ATOM 3519 C CA . CYS B 1 206 ? -4.953 11.352 10.461 1 98.75 206 CYS B CA 1
ATOM 3520 C C . CYS B 1 206 ? -3.703 10.906 9.711 1 98.75 206 CYS B C 1
ATOM 3522 O O . CYS B 1 206 ? -3.027 11.727 9.086 1 98.75 206 CYS B O 1
ATOM 3524 N N . HIS B 1 207 ? -3.26 9.594 9.883 1 98.62 207 HIS B N 1
ATOM 3525 C CA . HIS B 1 207 ? -2.082 9.008 9.258 1 98.62 207 HIS B CA 1
ATOM 3526 C C . HIS B 1 207 ? -2.373 7.605 8.742 1 98.62 207 HIS B C 1
ATOM 3528 O O . HIS B 1 207 ? -1.63 6.664 9.031 1 98.62 207 HIS B O 1
ATOM 3534 N N . PRO B 1 208 ? -3.406 7.465 7.887 1 98.75 208 PRO B N 1
ATOM 3535 C CA . PRO B 1 208 ? -3.674 6.117 7.383 1 98.75 208 PRO B CA 1
ATOM 3536 C C . PRO B 1 208 ? -2.527 5.562 6.539 1 98.75 208 PRO B C 1
ATOM 3538 O O . PRO B 1 208 ? -2.053 6.234 5.621 1 98.75 208 PRO B O 1
ATOM 3541 N N . SER B 1 209 ? -2.119 4.316 6.828 1 98.62 209 SER B N 1
ATOM 3542 C CA . SER B 1 209 ? -0.99 3.75 6.098 1 98.62 209 SER B CA 1
ATOM 3543 C C . SER B 1 209 ? -1.02 2.225 6.129 1 98.62 209 SER B C 1
ATOM 3545 O O . SER B 1 209 ? -1.53 1.629 7.082 1 98.62 209 SER B O 1
ATOM 3547 N N . PHE B 1 210 ? -0.542 1.664 5.055 1 98.69 210 PHE B N 1
ATOM 3548 C CA . PHE B 1 210 ? -0.002 0.314 5.168 1 98.69 210 PHE B CA 1
ATOM 3549 C C . PHE B 1 210 ? 1.372 0.334 5.824 1 98.69 210 PHE B C 1
ATOM 3551 O O . PHE B 1 210 ? 1.839 1.385 6.27 1 98.69 210 PHE B O 1
ATOM 3558 N N . ILE B 1 211 ? 1.976 -0.861 5.941 1 98.31 211 ILE B N 1
ATOM 3559 C CA . ILE B 1 211 ? 3.256 -0.91 6.641 1 98.31 211 ILE B CA 1
ATOM 3560 C C . ILE B 1 211 ? 4.348 -1.378 5.68 1 98.31 211 ILE B C 1
ATOM 3562 O O . ILE B 1 211 ? 4.156 -2.338 4.93 1 98.31 211 ILE B O 1
ATOM 3566 N N . ASP B 1 212 ? 5.418 -0.646 5.547 1 97.94 212 ASP B N 1
ATOM 3567 C CA . ASP B 1 212 ? 6.68 -1.071 4.949 1 97.94 212 ASP B CA 1
ATOM 3568 C C . ASP B 1 212 ? 7.836 -0.899 5.934 1 97.94 212 ASP B C 1
ATOM 3570 O O . ASP B 1 212 ? 7.613 -0.711 7.133 1 97.94 212 ASP B O 1
ATOM 3574 N N . ASN B 1 213 ? 9.062 -0.973 5.504 1 95.75 213 ASN B N 1
ATOM 3575 C CA . ASN B 1 213 ? 10.203 -0.93 6.406 1 95.75 213 ASN B CA 1
ATOM 3576 C C . ASN B 1 213 ? 10.344 0.435 7.074 1 95.75 213 ASN B C 1
ATOM 3578 O O . ASN B 1 213 ? 10.766 0.526 8.227 1 95.75 213 ASN B O 1
ATOM 3582 N N . THR B 1 214 ? 9.977 1.478 6.332 1 96.56 214 THR B N 1
ATOM 3583 C CA . THR B 1 214 ? 10.023 2.828 6.883 1 96.56 214 THR B CA 1
ATOM 3584 C C . THR B 1 214 ? 9.047 2.977 8.047 1 96.56 214 THR B C 1
ATOM 3586 O O . THR B 1 214 ? 9.414 3.49 9.102 1 96.56 214 THR B O 1
ATOM 3589 N N . ILE B 1 215 ? 7.828 2.48 7.871 1 97.62 215 ILE B N 1
ATOM 3590 C CA . ILE B 1 215 ? 6.801 2.596 8.898 1 97.62 215 ILE B CA 1
ATOM 3591 C C . ILE B 1 215 ? 7.148 1.688 10.078 1 97.62 215 ILE B C 1
ATOM 3593 O O . ILE B 1 215 ? 6.898 2.035 11.234 1 97.62 215 ILE B O 1
ATOM 3597 N N . LEU B 1 216 ? 7.746 0.515 9.836 1 95.25 216 LEU B N 1
ATOM 3598 C CA . LEU B 1 216 ? 8.164 -0.397 10.898 1 95.25 216 LEU B CA 1
ATOM 3599 C C . LEU B 1 216 ? 9.164 0.277 11.828 1 95.25 216 LEU B C 1
ATOM 3601 O O . LEU B 1 216 ? 9.203 -0.015 13.023 1 95.25 216 LEU B O 1
ATOM 3605 N N . ALA B 1 217 ? 9.922 1.172 11.25 1 92.19 217 ALA B N 1
ATOM 3606 C CA . ALA B 1 217 ? 10.953 1.854 12.023 1 92.19 217 ALA B CA 1
ATOM 3607 C C . ALA B 1 217 ? 10.367 3.006 12.828 1 92.19 217 ALA B C 1
ATOM 3609 O O . ALA B 1 217 ? 11.031 3.57 13.703 1 92.19 217 ALA B O 1
ATOM 3610 N N . SER B 1 218 ? 9.148 3.342 12.547 1 90.5 218 SER B N 1
ATOM 3611 C CA . SER B 1 218 ? 8.484 4.449 13.227 1 90.5 218 SER B CA 1
ATOM 3612 C C . SER B 1 218 ? 7.863 4 14.547 1 90.5 218 SER B C 1
ATOM 3614 O O . SER B 1 218 ? 7.426 2.855 14.672 1 90.5 218 SER B O 1
ATOM 3616 N N . LYS B 1 219 ? 7.789 4.926 15.508 1 87.44 219 LYS B N 1
ATOM 3617 C CA . LYS B 1 219 ? 7.129 4.645 16.781 1 87.44 219 LYS B CA 1
ATOM 3618 C C . LYS B 1 219 ? 5.617 4.527 16.594 1 87.44 219 LYS B C 1
ATOM 3620 O O . LYS B 1 219 ? 4.945 3.855 17.375 1 87.44 219 LYS B O 1
ATOM 3625 N N . TYR B 1 220 ? 5.09 5.242 15.594 1 93.19 220 TYR B N 1
ATOM 3626 C CA . TYR B 1 220 ? 3.672 5.207 15.266 1 93.19 220 TYR B CA 1
ATOM 3627 C C . TYR B 1 220 ? 3.412 4.301 14.07 1 93.19 220 TYR B C 1
ATOM 3629 O O . TYR B 1 220 ? 3.193 4.777 12.953 1 93.19 220 TYR B O 1
ATOM 3637 N N . CYS B 1 221 ? 3.438 3.023 14.289 1 95.44 221 CYS B N 1
ATOM 3638 C CA . CYS B 1 221 ? 3.408 2.029 13.227 1 95.44 221 CYS B CA 1
ATOM 3639 C C . CYS B 1 221 ? 2.021 1.411 13.094 1 95.44 221 CYS B C 1
ATOM 3641 O O . CYS B 1 221 ? 1.218 1.848 12.266 1 95.44 221 CYS B O 1
ATOM 3643 N N . TYR B 1 222 ? 1.56 0.623 14.047 1 95.12 222 TYR B N 1
ATOM 3644 C CA . TYR B 1 222 ? 0.384 -0.23 13.914 1 95.12 222 TYR B CA 1
ATOM 3645 C C . TYR B 1 222 ? -0.897 0.59 14 1 95.12 222 TYR B C 1
ATOM 3647 O O . TYR B 1 222 ? -1.882 0.292 13.32 1 95.12 222 TYR B O 1
ATOM 3655 N N . PRO B 1 223 ? -0.877 1.654 14.789 1 96.75 223 PRO B N 1
ATOM 3656 C CA . PRO B 1 223 ? -2.104 2.453 14.828 1 96.75 223 PRO B CA 1
ATOM 3657 C C . PRO B 1 223 ? -2.467 3.041 13.461 1 96.75 223 PRO B C 1
ATOM 3659 O O . PRO B 1 223 ? -3.637 3.34 13.211 1 96.75 223 PRO B O 1
ATOM 3662 N N . ARG B 1 224 ? -1.494 3.172 12.578 1 97.88 224 ARG B N 1
ATOM 3663 C CA . ARG B 1 224 ? -1.789 3.652 11.234 1 97.88 224 ARG B CA 1
ATOM 3664 C C . ARG B 1 224 ? -2.725 2.693 10.5 1 97.88 224 ARG B C 1
ATOM 3666 O O . ARG B 1 224 ? -3.537 3.119 9.68 1 97.88 224 ARG B O 1
ATOM 3673 N N . LEU B 1 225 ? -2.586 1.365 10.789 1 97.62 225 LEU B N 1
ATOM 3674 C CA . LEU B 1 225 ? -3.486 0.375 10.203 1 97.62 225 LEU B CA 1
ATOM 3675 C C . LEU B 1 225 ? -4.906 0.557 10.727 1 97.62 225 LEU B C 1
ATOM 3677 O O . LEU B 1 225 ? -5.871 0.443 9.969 1 97.62 225 LEU B O 1
ATOM 3681 N N . ALA B 1 226 ? -4.984 0.845 12.008 1 97.5 226 ALA B N 1
ATOM 3682 C CA . ALA B 1 226 ? -6.293 1.073 12.617 1 97.5 226 ALA B CA 1
ATOM 3683 C C . ALA B 1 226 ? -6.965 2.309 12.023 1 97.5 226 ALA B C 1
ATOM 3685 O O . ALA B 1 226 ? -8.172 2.303 11.766 1 97.5 226 ALA B O 1
ATOM 3686 N N . GLU B 1 227 ? -6.176 3.342 11.844 1 98.44 227 GLU B N 1
ATOM 3687 C CA . GLU B 1 227 ? -6.707 4.535 11.188 1 98.44 227 GLU B CA 1
ATOM 3688 C C . GLU B 1 227 ? -7.246 4.211 9.805 1 98.44 227 GLU B C 1
ATOM 3690 O O . GLU B 1 227 ? -8.352 4.621 9.445 1 98.44 227 GLU B O 1
ATOM 3695 N N . LEU B 1 228 ? -6.422 3.488 9.078 1 98.38 228 LEU B N 1
ATOM 3696 C CA . LEU B 1 228 ? -6.805 3.135 7.719 1 98.38 228 LEU B CA 1
ATOM 3697 C C . LEU B 1 228 ? -8.117 2.354 7.707 1 98.38 228 LEU B C 1
ATOM 3699 O O . LEU B 1 228 ? -9.008 2.637 6.898 1 98.38 228 LEU B O 1
ATOM 3703 N N . ASP B 1 229 ? -8.281 1.453 8.594 1 97.12 229 ASP B N 1
ATOM 3704 C CA . ASP B 1 229 ? -9.484 0.637 8.688 1 97.12 229 ASP B CA 1
ATOM 3705 C C . ASP B 1 229 ? -10.711 1.5 8.977 1 97.12 229 ASP B C 1
ATOM 3707 O O . ASP B 1 229 ? -11.734 1.391 8.297 1 97.12 229 ASP B O 1
ATOM 3711 N N . VAL B 1 230 ? -10.617 2.357 9.938 1 98.19 230 VAL B N 1
ATOM 3712 C CA . VAL B 1 230 ? -11.742 3.193 10.344 1 98.19 230 VAL B CA 1
ATOM 3713 C C . VAL B 1 230 ? -12.086 4.168 9.219 1 98.19 230 VAL B C 1
ATOM 3715 O O . VAL B 1 230 ? -13.258 4.328 8.867 1 98.19 230 VAL B O 1
ATOM 3718 N N . LEU B 1 231 ? -11.102 4.754 8.617 1 98.69 231 LEU B N 1
ATOM 3719 C CA . LEU B 1 231 ? -11.305 5.824 7.645 1 98.69 231 LEU B CA 1
ATOM 3720 C C . LEU B 1 231 ? -11.891 5.273 6.348 1 98.69 231 LEU B C 1
ATOM 3722 O O . LEU B 1 231 ? -12.414 6.031 5.523 1 98.69 231 LEU B O 1
ATOM 3726 N N . THR B 1 232 ? -11.742 3.963 6.129 1 97.44 232 THR B N 1
ATOM 3727 C CA . THR B 1 232 ? -12.266 3.367 4.906 1 97.44 232 THR B CA 1
ATOM 3728 C C . THR B 1 232 ? -13.516 2.541 5.195 1 97.44 232 THR B C 1
ATOM 3730 O O . THR B 1 232 ? -14 1.812 4.328 1 97.44 232 THR B O 1
ATOM 3733 N N . SER B 1 233 ? -13.992 2.627 6.398 1 95.88 233 SER B N 1
ATOM 3734 C CA . SER B 1 233 ? -15.211 1.896 6.73 1 95.88 233 SER B CA 1
ATOM 3735 C C . SER B 1 233 ? -16.438 2.537 6.086 1 95.88 233 SER B C 1
ATOM 3737 O O . SER B 1 233 ? -16.547 3.764 6.027 1 95.88 233 SER B O 1
ATOM 3739 N N . ALA B 1 234 ? -17.312 1.755 5.562 1 92.06 234 ALA B N 1
ATOM 3740 C CA . ALA B 1 234 ? -18.531 2.246 4.922 1 92.06 234 ALA B CA 1
ATOM 3741 C C . ALA B 1 234 ? -19.422 2.963 5.93 1 92.06 234 ALA B C 1
ATOM 3743 O O . ALA B 1 234 ? -20.062 3.961 5.598 1 92.06 234 ALA B O 1
ATOM 3744 N N . SER B 1 235 ? -19.422 2.512 7.113 1 96.25 235 SER B N 1
ATOM 3745 C CA . SER B 1 235 ? -20.297 3.07 8.141 1 96.25 235 SER B CA 1
ATOM 3746 C C . SER B 1 235 ? -19.891 4.492 8.508 1 96.25 235 SER B C 1
ATOM 3748 O O . SER B 1 235 ? -20.734 5.332 8.82 1 96.25 235 SER B O 1
ATOM 3750 N N . LEU B 1 236 ? -18.625 4.812 8.406 1 97.69 236 LEU B N 1
ATOM 3751 C CA . LEU B 1 236 ? -18.141 6.113 8.844 1 97.69 236 LEU B CA 1
ATOM 3752 C C . LEU B 1 236 ? -18.688 7.227 7.953 1 97.69 236 LEU B C 1
ATOM 3754 O O . LEU B 1 236 ? -19.109 8.273 8.445 1 97.69 236 LEU B O 1
ATOM 3758 N N . ARG B 1 237 ? -18.703 7.062 6.676 1 95.75 237 ARG B N 1
ATOM 3759 C CA . ARG B 1 237 ? -19.188 8.07 5.73 1 95.75 237 ARG B CA 1
ATOM 3760 C C . ARG B 1 237 ? -20.641 8.43 6.012 1 95.75 237 ARG B C 1
ATOM 3762 O O . ARG B 1 237 ? -21 9.609 6.02 1 95.75 237 ARG B O 1
ATOM 3769 N N . TYR B 1 238 ? -21.375 7.355 6.219 1 95.56 238 TYR B N 1
ATOM 3770 C CA . TYR B 1 238 ? -22.797 7.551 6.516 1 95.56 238 TYR B CA 1
ATOM 3771 C C . TYR B 1 238 ? -22.969 8.297 7.832 1 95.56 238 TYR B C 1
ATOM 3773 O O . TYR B 1 238 ? -23.797 9.211 7.93 1 95.56 238 TYR B O 1
ATOM 3781 N N . ALA B 1 239 ? -22.234 7.887 8.797 1 97.5 239 ALA B N 1
ATOM 3782 C CA . ALA B 1 239 ? -22.328 8.492 10.125 1 97.5 239 ALA B CA 1
ATOM 3783 C C . ALA B 1 239 ? -21.938 9.969 10.078 1 97.5 239 ALA B C 1
ATOM 3785 O O . ALA B 1 239 ? -22.516 10.789 10.797 1 97.5 239 ALA B O 1
ATOM 3786 N N . ILE B 1 240 ? -20.984 10.328 9.25 1 97.69 240 ILE B N 1
ATOM 3787 C CA . ILE B 1 240 ? -20.547 11.711 9.078 1 97.69 240 ILE B CA 1
ATOM 3788 C C . ILE B 1 240 ? -21.688 12.547 8.5 1 97.69 240 ILE B C 1
ATOM 3790 O O . ILE B 1 240 ? -22 13.617 9.023 1 97.69 240 ILE B O 1
ATOM 3794 N N . ALA B 1 241 ? -22.312 12.031 7.484 1 95.81 241 ALA B N 1
ATOM 3795 C CA . ALA B 1 241 ? -23.406 12.727 6.82 1 95.81 241 ALA B CA 1
ATOM 3796 C C . ALA B 1 241 ? -24.594 12.898 7.762 1 95.81 241 ALA B C 1
ATOM 3798 O O . ALA B 1 241 ? -25.25 13.953 7.77 1 95.81 241 ALA B O 1
ATOM 3799 N N . GLU B 1 242 ? -24.844 11.906 8.484 1 96.06 242 GLU B N 1
ATOM 3800 C CA . GLU B 1 242 ? -25.969 11.93 9.422 1 96.06 242 GLU B CA 1
ATOM 3801 C C . GLU B 1 242 ? -25.797 13.031 10.469 1 96.06 242 GLU B C 1
ATOM 3803 O O . GLU B 1 242 ? -26.766 13.555 11 1 96.06 242 GLU B O 1
ATOM 3808 N N . ARG B 1 243 ? -24.578 13.391 10.688 1 95.81 243 ARG B N 1
ATOM 3809 C CA . ARG B 1 243 ? -24.297 14.406 11.695 1 95.81 243 ARG B CA 1
ATOM 3810 C C . ARG B 1 243 ? -24.25 15.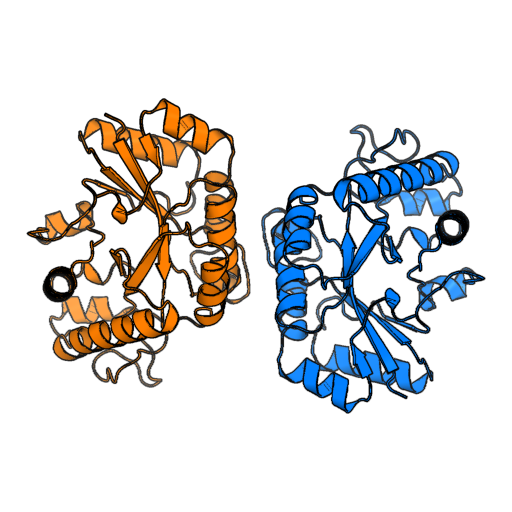797 11.07 1 95.81 243 ARG B C 1
ATOM 3812 O O . ARG B 1 243 ? -23.938 16.781 11.75 1 95.81 243 ARG B O 1
ATOM 3819 N N . GLY B 1 244 ? -24.516 15.867 9.781 1 95.81 244 GLY B N 1
ATOM 3820 C CA . GLY B 1 244 ? -24.641 17.156 9.117 1 95.81 244 GLY B CA 1
ATOM 3821 C C . GLY B 1 244 ? -23.328 17.703 8.586 1 95.81 244 GLY B C 1
ATOM 3822 O O . GLY B 1 244 ? -23.219 18.891 8.32 1 95.81 244 GLY B O 1
ATOM 3823 N N . TYR B 1 245 ? -22.344 16.812 8.438 1 97.94 245 TYR B N 1
ATOM 3824 C CA . TYR B 1 245 ? -21.078 17.234 7.867 1 97.94 245 TYR B CA 1
ATOM 3825 C C . TYR B 1 245 ? -21 16.891 6.387 1 97.94 245 TYR B C 1
ATOM 3827 O O . TYR B 1 245 ? -21.453 15.82 5.973 1 97.94 245 TYR B O 1
ATOM 3835 N N . ARG B 1 246 ? -20.469 17.781 5.648 1 97.75 246 ARG B N 1
ATOM 3836 C CA . ARG B 1 246 ? -20.047 17.5 4.277 1 97.75 246 ARG B CA 1
ATOM 3837 C C . ARG B 1 246 ? -18.531 17.391 4.184 1 97.75 246 ARG B C 1
ATOM 3839 O O . ARG B 1 246 ? -17.812 18.25 4.711 1 97.75 246 ARG B O 1
ATOM 3846 N N . LEU B 1 247 ? -18.109 16.406 3.482 1 98.31 247 LEU B N 1
ATOM 3847 C CA . LEU B 1 247 ? -16.688 16.25 3.248 1 98.31 247 LEU B CA 1
ATOM 3848 C C . LEU B 1 247 ? -16.188 17.25 2.215 1 98.31 247 LEU B C 1
ATOM 3850 O O . LEU B 1 247 ? -16.844 17.484 1.192 1 98.31 247 LEU B O 1
ATOM 3854 N N . GLY B 1 248 ? -15.039 17.875 2.518 1 98.44 248 GLY B N 1
ATOM 3855 C CA . GLY B 1 248 ? -14.414 18.828 1.614 1 98.44 248 GLY B CA 1
ATOM 3856 C C . GLY B 1 248 ? -12.938 19.031 1.887 1 98.44 248 GLY B C 1
ATOM 3857 O O . GLY B 1 248 ? -12.266 18.141 2.412 1 98.44 248 GLY B O 1
ATOM 3858 N N . THR B 1 249 ? -12.422 20.109 1.345 1 98.56 249 THR B N 1
ATOM 3859 C CA . THR B 1 249 ? -11 20.406 1.431 1 98.56 249 THR B CA 1
ATOM 3860 C C . THR B 1 249 ? -10.781 21.844 1.879 1 98.56 249 THR B C 1
ATOM 3862 O O . THR B 1 249 ? -11.742 22.594 2.1 1 98.56 249 THR B O 1
ATOM 3865 N N . PHE B 1 250 ? -9.539 22.188 1.993 1 98.38 250 PHE B N 1
ATOM 3866 C CA . PHE B 1 250 ? -9.195 23.562 2.365 1 98.38 250 PHE B CA 1
ATOM 3867 C C . PHE B 1 250 ? -9.641 24.547 1.289 1 98.38 250 PHE B C 1
ATOM 3869 O O . PHE B 1 250 ? -9.758 25.734 1.548 1 98.38 250 PHE B O 1
ATOM 3876 N N . LYS B 1 251 ? -9.875 24.062 0.127 1 97.19 251 LYS B N 1
ATOM 3877 C CA . LYS B 1 251 ? -10.344 24.922 -0.958 1 97.19 251 LYS B CA 1
ATOM 3878 C C . LYS B 1 251 ? -11.773 25.391 -0.703 1 97.19 251 LYS B C 1
ATOM 3880 O O . LYS B 1 251 ? -12.234 26.359 -1.329 1 97.19 251 LYS B O 1
ATOM 3885 N N . A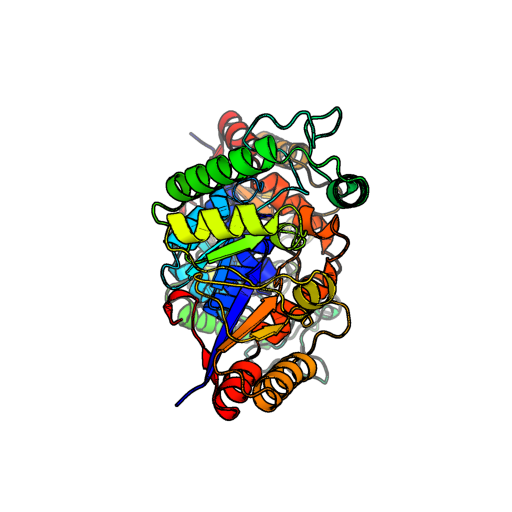SP B 1 252 ? -12.445 24.766 0.163 1 97.31 252 ASP B N 1
ATOM 3886 C CA . ASP B 1 252 ? -13.844 25.078 0.453 1 97.31 252 ASP B CA 1
ATOM 3887 C C . ASP B 1 252 ? -13.953 26.094 1.589 1 97.31 252 ASP B C 1
ATOM 3889 O O . ASP B 1 252 ? -15.062 26.453 1.99 1 97.31 252 ASP B O 1
ATOM 3893 N N . LEU B 1 253 ? -12.844 26.484 2.139 1 95.69 253 LEU B N 1
ATOM 3894 C CA . LEU B 1 253 ? -12.836 27.438 3.242 1 95.69 253 LEU B CA 1
ATOM 3895 C C . LEU B 1 253 ? -13.023 28.875 2.73 1 95.69 253 LEU B C 1
ATOM 3897 O O . LEU B 1 253 ? -12.531 29.219 1.653 1 95.69 253 LEU B O 1
#

Foldseek 3Di:
DFFEEAEEAEAQQQADQLLVLQLLLCVQFQHQEYAYALQHNRRLVNLVSCVVPVRYAYAHAAEQAFAAFPDDDVQAADPVRTHHDCVVVCLVVVNDPQVSSLVSVVRSQVSVCVRNVDGHQEYAHDVRPCLSLSNVVSVLVVCQVVQHAYEDAPVSCVVVVDDRPNHQYFQEEDAPCDDDVHDLVVVLVVVVVCVVVVTRYYYYYARAGDDDPSLVPDPRRVVSPSRSPRRSDPVSVVSCVVSRHDYDHSVVD/DFFEEAEEAEAQQQADQLLVLQLLLCVQFQHQEYAYALQHNRRLVNLVSCVVPVRYAYAHAAEQAFAAFPDDDVQAADPVRTHHDCVVVCLVVVNDPQVSSLVSVVRSQVSVCVRNVDGHQEYAHDVRVCLSLSNVVSVLVVCQVVQHAYEDAPVSCVVSVDDRPNHQYFQEEDAPCDDDVHDLVVVLVVVVVCVVVVTRYYYYYARAGDDDPSLVPDPRRVVSPSRSPRRSDPVSVVSCVVSRHDYDHSVVD

pLDDT: mean 97.25, std 2.74, range [66.38, 98.94]

Radius of gyration: 26.15 Å; Cα contacts (8 Å, |Δi|>4): 1005; chains: 2; bounding box: 53×78×54 Å

Solvent-accessible surface area (backbone atoms only — not comparable to full-atom values): 26601 Å² total; per-residue (Å²): 131,69,26,38,33,26,31,31,28,53,52,30,3,52,32,64,32,33,30,52,21,41,51,48,23,39,75,60,33,58,35,32,27,32,20,33,22,74,69,30,84,14,25,68,60,34,44,57,52,42,73,77,37,77,82,54,40,47,19,37,24,47,68,68,46,61,50,48,67,89,48,85,42,82,77,63,32,50,97,84,50,33,31,32,74,61,55,58,58,30,52,76,68,71,60,59,50,60,71,44,51,54,51,34,52,52,44,49,50,51,48,39,32,69,67,68,71,45,79,49,48,26,39,45,32,53,92,50,52,50,66,39,75,88,40,26,61,58,53,51,54,49,27,46,73,70,71,26,27,39,70,59,56,60,79,70,23,56,87,68,70,58,77,86,75,88,51,53,55,58,70,31,58,41,73,70,65,50,59,90,66,57,44,62,65,54,54,53,48,52,52,51,53,39,53,75,70,66,41,59,23,35,35,38,43,36,51,27,19,40,34,40,74,72,38,65,72,38,95,78,35,69,47,20,42,48,40,32,53,42,42,36,34,73,64,48,58,54,54,41,45,73,70,42,38,38,82,40,41,68,82,73,105,131,71,26,40,34,26,30,32,29,53,51,30,4,51,32,64,33,34,31,52,22,42,52,47,23,39,75,60,31,61,36,32,27,32,20,32,23,74,70,30,85,14,25,68,59,33,44,58,52,41,72,76,37,77,79,55,40,47,20,38,22,48,69,68,47,62,52,47,67,89,48,86,42,81,77,63,33,50,97,84,51,33,32,33,74,61,56,58,59,28,52,77,67,70,61,59,51,59,70,44,51,53,51,35,51,52,44,49,51,53,49,39,33,68,67,67,71,46,78,49,46,26,38,45,32,54,92,49,53,50,67,39,76,87,40,25,63,57,52,50,53,51,27,46,73,70,71,26,27,38,71,59,56,60,79,69,23,57,86,67,70,57,76,88,76,87,51,52,55,57,69,32,60,40,73,70,64,50,60,88,69,59,44,64,64,54,53,53,48,51,51,51,53,40,52,75,69,67,41,60,23,34,34,39,41,36,53,28,18,40,34,40,75,71,38,66,73,39,92,78,34,70,48,18,42,49,42,32,52,43,44,36,33,72,65,49,58,53,54,42,44,74,71,42,37,37,81,40,39,68,82,74,106

Nearest PDB structures (foldseek):
  7vi8-assembly1_A  TM=9.904E-01  e=6.719E-40  Klebsiella pneumoniae subsp. pneumoniae MGH 78578
  2i5i-assembly1_A  TM=9.223E-01  e=8.168E-26  Enterococcus faecalis V583
  8jqf-assembly1_A  TM=8.427E-01  e=1.143E-17  Cyclobacterium marinum
  8jqf-assembly1_B  TM=8.256E-01  e=5.056E-18  Cyclobacterium marinum
  5jp6-assembly1_A  TM=6.020E-01  e=1.203E-04  Bdellovibrio bacteriovorus HD100

InterPro domains:
  IPR006879 Carbohydrate deacetylase YdjC-like [PF04794] (5-241)
  IPR006879 Carbohydrate deacetylase YdjC-like [PTHR31609] (3-150)
  IPR011330 Glycoside hydrolase/deacetylase, beta/alpha-barrel [SSF88713] (1-253)
  IPR022948 Chitooligosaccharide deacetylase ChbG-like, bacteria [MF_01246] (3-250)
  IPR022948 Chitooligosaccharide deacetylase ChbG-like, bacteria [cd10803] (4-237)

Organism: NCBI:txid82991

Secondary structure (DSSP, 8-state):
-PEEEEEEEEEETS-HHHHHHHHHHHHHSS--EEEE-TTSTTHHHHHHHHHT-TTSEEEEEE-SSSS--SS--TTT--TTS---TTHHHHHHHT---HHHHHHHHHHHHHHHHHHHSS--SEEEEGGGGGGSTTTHHHHHHHHHHHT-EE---HHHHHHHT----SS---SEEE--S-GGG-SHHHHHHHHHHHHHTT-SEEEEEE----B-HHHHTSSS-THHHHHHHHHT-HHHHHHHHHTTEEE--GGG-/-PEEEEEEEEEETS-HHHHHHHHHHHHHSS--EEEE-TTSTTHHHHHHHHHT-TTSEEEEEE-SSSS--SS--TTT--TTS---TTHHHHHHHT---HHHHHHHHHHHHHHHHHHHSS--SEEEEGGGGGGSTTTHHHHHHHHHHHT-EE---HHHHHHHT----SS---SEEE--S-GGG-SHHHHHHHHHHHHHTT-SEEEEEE----B-HHHHTSSS-THHHHHHHHHT-HHHHHHHHHTTEEE--GGG-